Protein AF-A0A6B0SJV0-F1 (afdb_monomer_lite)

pLDDT: mean 80.44, std 19.21, range [19.58, 98.38]

Organism: NCBI:txid2692200

Sequence (486 aa):
MGVIAEFTFQHPNLPLMSTLEESGVRLDLEQAVAEDPERPVLFVWASHGNLDHFEAAACEDDSVDDVTLVEDADERRLYRVQVSERTEKPLYPLDDRMEASRLAVTSTADGVEARLRFPDRESLSAFQPRIETRGIDVTLRGVFSQTDPGLTDQNGLSSKQRTALVTAVELGYYGVPREASLADVADELGVSTQAASERCDAASTRSCGTNWTDSAAAGTACGRRTAGSLYRWLPASGMRVENSFIPAPGVGETTERRLWEHGVTHWDDFDASAPGVGETTAQNVYSFIGDARDALDRGDTQYFADAFPNNALWRLYENVAGDVAFFDIETTGLDKRSSDVTTVSVLHGGDTTTLVRGDDLTAENLADLLDASLVVSFNGKRFDQPFIEHNYDVDVDAPHLDLMYLCRRLDLTGGLKQVEADLGIDRGGMDVDGREAVRLWHRYEDGDEDALDRLVEYNRYDAQNLQTLLDTVAGRLHQEVFEPHA

Structure (mmCIF, N/CA/C/O backbone):
data_AF-A0A6B0SJV0-F1
#
_entry.id   AF-A0A6B0SJV0-F1
#
loop_
_atom_site.group_PDB
_atom_site.id
_atom_site.type_symbol
_atom_site.label_atom_id
_atom_site.label_alt_id
_atom_site.label_comp_id
_atom_site.label_asym_id
_atom_site.label_entity_id
_atom_site.label_seq_id
_atom_site.pdbx_PDB_ins_code
_atom_site.Cartn_x
_atom_site.Cartn_y
_atom_site.Cartn_z
_atom_site.occupancy
_atom_site.B_iso_or_equiv
_atom_site.auth_seq_id
_atom_site.auth_comp_id
_atom_site.auth_asym_id
_atom_site.auth_atom_id
_atom_site.pdbx_PDB_model_num
ATOM 1 N N . MET A 1 1 ? 5.959 22.921 13.449 1.00 58.28 1 MET A N 1
ATOM 2 C CA . MET A 1 1 ? 6.852 22.568 12.320 1.00 58.28 1 MET A CA 1
ATOM 3 C C . MET A 1 1 ? 7.712 21.432 12.816 1.00 58.28 1 MET A C 1
ATOM 5 O O . MET A 1 1 ? 8.383 21.624 13.827 1.00 58.28 1 MET A O 1
ATOM 9 N N . GLY A 1 2 ? 7.640 20.280 12.150 1.00 73.62 2 GLY A N 1
ATOM 10 C CA . GLY A 1 2 ? 8.302 19.069 12.621 1.00 73.62 2 GLY A CA 1
ATOM 11 C C . GLY A 1 2 ? 9.821 19.197 12.652 1.00 73.62 2 GLY A C 1
ATOM 12 O O . GLY A 1 2 ? 10.414 19.899 11.829 1.00 73.62 2 GLY A O 1
ATOM 13 N N . VAL A 1 3 ? 10.440 18.509 13.605 1.00 78.62 3 VAL A N 1
ATOM 14 C CA . VAL A 1 3 ? 11.896 18.466 13.784 1.00 78.62 3 VAL A CA 1
ATOM 15 C C . VAL A 1 3 ? 12.371 17.025 13.835 1.00 78.62 3 VAL A C 1
ATOM 17 O O . VAL A 1 3 ? 11.684 16.156 14.366 1.00 78.62 3 VAL A O 1
ATOM 20 N N . ILE A 1 4 ? 13.545 16.768 13.271 1.00 82.19 4 ILE A N 1
ATOM 21 C CA . ILE A 1 4 ? 14.219 15.476 13.377 1.00 82.19 4 ILE A CA 1
ATOM 22 C C . ILE A 1 4 ? 15.370 15.646 14.356 1.00 82.19 4 ILE A C 1
ATOM 24 O O . ILE A 1 4 ? 16.116 16.618 14.260 1.00 82.19 4 ILE A O 1
ATOM 28 N N . ALA A 1 5 ? 15.514 14.725 15.296 1.00 80.81 5 ALA A N 1
ATOM 29 C CA . ALA A 1 5 ? 16.614 14.728 16.242 1.00 80.81 5 ALA A CA 1
ATOM 30 C C . ALA A 1 5 ? 17.299 13.366 16.291 1.00 80.81 5 ALA A C 1
ATOM 32 O O . ALA A 1 5 ? 16.660 12.323 16.141 1.00 80.81 5 ALA A O 1
ATOM 33 N N . GLU A 1 6 ? 18.608 13.403 16.495 1.00 86.62 6 GLU A N 1
ATOM 34 C CA . GLU A 1 6 ? 19.445 12.225 16.681 1.00 86.62 6 GLU A CA 1
ATOM 35 C C . GLU A 1 6 ? 19.881 12.143 18.133 1.00 86.62 6 GLU A C 1
ATOM 37 O O . GLU A 1 6 ? 20.418 13.107 18.682 1.00 86.62 6 GLU A O 1
ATOM 42 N N . PHE A 1 7 ? 19.666 10.987 18.740 1.00 86.56 7 PHE A N 1
ATOM 43 C CA . PHE A 1 7 ? 20.011 10.706 20.121 1.00 86.56 7 PHE A CA 1
ATOM 44 C C . PHE A 1 7 ? 20.956 9.517 20.199 1.00 86.56 7 PHE A C 1
ATOM 46 O O . PHE A 1 7 ? 20.848 8.577 19.417 1.00 86.56 7 PHE A O 1
ATOM 53 N N . THR A 1 8 ? 21.843 9.547 21.185 1.00 90.38 8 THR A N 1
ATOM 54 C CA . THR A 1 8 ? 22.511 8.352 21.700 1.00 90.38 8 THR A CA 1
ATOM 55 C C . THR A 1 8 ? 21.947 8.066 23.085 1.00 90.38 8 THR A C 1
ATOM 57 O O . THR A 1 8 ? 21.933 8.964 23.927 1.00 90.38 8 THR A O 1
ATOM 60 N N . PHE A 1 9 ? 21.506 6.835 23.312 1.00 91.56 9 PHE A N 1
ATOM 61 C CA . PHE A 1 9 ? 21.062 6.315 24.598 1.00 91.56 9 PHE A CA 1
ATOM 62 C C . PHE A 1 9 ? 22.088 5.323 25.128 1.00 91.56 9 PHE A C 1
ATOM 64 O O . PHE A 1 9 ? 22.534 4.443 24.391 1.00 91.56 9 PHE A O 1
ATOM 71 N N . GLN A 1 10 ? 22.456 5.448 26.398 1.00 91.75 10 GLN A N 1
ATOM 72 C CA . GLN A 1 10 ? 23.437 4.580 27.036 1.00 91.75 10 GLN A CA 1
ATOM 73 C C . GLN A 1 10 ? 22.917 4.135 28.397 1.00 91.75 10 GLN A C 1
ATOM 75 O O . GLN A 1 10 ? 22.551 4.946 29.245 1.00 91.75 10 GLN A O 1
ATOM 80 N N . HIS A 1 11 ? 22.866 2.824 28.593 1.00 92.31 11 HIS A N 1
ATOM 81 C CA . HIS A 1 11 ? 22.675 2.194 29.890 1.00 92.31 11 HIS A CA 1
ATOM 82 C C . HIS A 1 11 ? 23.063 0.711 29.754 1.00 92.31 11 HIS A C 1
ATOM 84 O O . HIS A 1 11 ? 22.682 0.098 28.757 1.00 92.31 11 HIS A O 1
ATOM 90 N N . PRO A 1 12 ? 23.780 0.109 30.721 1.00 86.94 12 PRO A N 1
ATOM 91 C CA . PRO A 1 12 ? 24.226 -1.287 30.621 1.00 86.94 12 PRO A CA 1
ATOM 92 C C . PRO A 1 12 ? 23.069 -2.291 30.514 1.00 86.94 12 PRO A C 1
ATOM 94 O O . PRO A 1 12 ? 23.214 -3.328 29.888 1.00 86.94 12 PRO A O 1
ATOM 97 N N . ASN A 1 13 ? 21.905 -1.956 31.076 1.00 88.94 13 ASN A N 1
ATOM 98 C CA . ASN A 1 13 ? 20.714 -2.820 31.078 1.00 88.94 13 ASN A CA 1
ATOM 99 C C . ASN A 1 13 ? 19.722 -2.516 29.932 1.00 88.94 13 ASN A C 1
ATOM 101 O O . ASN A 1 13 ? 18.533 -2.809 30.065 1.00 88.94 13 ASN A O 1
ATOM 105 N N . LEU A 1 14 ? 20.173 -1.866 28.848 1.00 90.81 14 LEU A N 1
ATOM 106 C CA . LEU A 1 14 ? 19.426 -1.873 27.580 1.00 90.81 14 LEU A CA 1
ATOM 107 C C . LEU A 1 14 ? 19.471 -3.299 26.983 1.00 90.81 14 LEU A C 1
ATOM 109 O O . LEU A 1 14 ? 20.408 -4.043 27.280 1.00 90.81 14 LEU A O 1
ATOM 113 N N . PRO A 1 15 ? 18.498 -3.693 26.140 1.00 91.25 15 PRO A N 1
ATOM 114 C CA . PRO A 1 15 ? 18.499 -5.017 25.521 1.00 91.25 15 PRO A CA 1
ATOM 115 C C . PRO A 1 15 ? 19.804 -5.327 24.774 1.00 91.25 15 PRO A C 1
ATOM 117 O O . PRO A 1 15 ? 20.279 -4.497 23.998 1.00 91.25 15 PRO A O 1
ATOM 120 N N . LEU A 1 16 ? 20.337 -6.535 24.978 1.00 93.12 16 LEU A N 1
ATOM 121 C CA . LEU A 1 16 ? 21.497 -7.116 24.288 1.00 93.12 16 LEU A CA 1
ATOM 122 C C . LEU A 1 16 ? 22.840 -6.379 24.456 1.00 93.12 16 LEU A C 1
ATOM 124 O O . LEU A 1 16 ? 23.788 -6.701 23.745 1.00 93.12 16 LEU A O 1
ATOM 128 N N . MET A 1 17 ? 22.984 -5.413 25.370 1.00 94.31 17 MET A N 1
ATOM 129 C CA . MET A 1 17 ? 24.228 -4.624 25.464 1.00 94.31 17 MET A CA 1
ATOM 130 C C . MET A 1 17 ? 25.476 -5.477 25.721 1.00 94.31 17 MET A C 1
ATOM 132 O O . MET A 1 17 ? 26.481 -5.289 25.036 1.00 94.31 17 MET A O 1
ATOM 136 N N . SER A 1 18 ? 25.400 -6.439 26.647 1.00 91.88 18 SER A N 1
ATOM 137 C CA . SER A 1 18 ? 26.498 -7.378 26.923 1.00 91.88 18 SER A CA 1
ATOM 138 C C . SER A 1 18 ? 26.813 -8.236 25.695 1.00 91.88 18 SER A C 1
ATOM 140 O O . SER A 1 18 ? 27.967 -8.349 25.289 1.00 91.88 18 SER A O 1
ATOM 142 N N . THR A 1 19 ? 25.774 -8.761 25.038 1.00 94.38 19 THR A N 1
ATOM 143 C CA . THR A 1 19 ? 25.899 -9.530 23.793 1.00 94.38 19 THR A CA 1
ATOM 144 C C . THR A 1 19 ? 26.605 -8.729 22.689 1.00 94.38 19 THR A C 1
ATOM 146 O O . THR A 1 19 ? 27.450 -9.263 21.964 1.00 94.38 19 THR A O 1
ATOM 149 N N . LEU A 1 20 ? 26.294 -7.438 22.541 1.00 95.75 20 LEU A N 1
ATOM 150 C CA . LEU A 1 20 ? 26.917 -6.564 21.539 1.00 95.75 20 LEU A CA 1
ATOM 151 C C . LEU A 1 20 ? 28.369 -6.221 21.880 1.00 95.75 20 LEU A C 1
ATOM 153 O O . LEU A 1 20 ? 29.194 -6.122 20.971 1.00 95.75 20 LEU A O 1
ATOM 157 N N . GLU A 1 21 ? 28.695 -6.072 23.165 1.00 93.31 21 GLU A N 1
ATOM 158 C CA . GLU A 1 21 ? 30.068 -5.859 23.630 1.00 93.31 21 GLU A CA 1
ATOM 159 C C . GLU A 1 21 ? 30.965 -7.071 23.334 1.00 93.31 21 GLU A C 1
ATOM 161 O O . GLU A 1 21 ? 32.075 -6.906 22.827 1.00 93.31 21 GLU A O 1
ATOM 166 N N . GLU A 1 22 ? 30.471 -8.287 23.576 1.00 93.19 22 GLU A N 1
ATOM 167 C CA . GLU A 1 22 ? 31.226 -9.525 23.346 1.00 93.19 22 GLU A CA 1
ATOM 168 C C . GLU A 1 22 ? 31.383 -9.862 21.857 1.00 93.19 22 GLU A C 1
ATOM 170 O O . GLU A 1 22 ? 32.463 -10.242 21.393 1.00 93.19 22 GLU A O 1
ATOM 175 N N . SER A 1 23 ? 30.310 -9.697 21.082 1.00 94.94 23 SER A N 1
ATOM 176 C CA . SER A 1 23 ? 30.280 -10.082 19.667 1.00 94.94 23 SER A CA 1
ATOM 177 C C . SER A 1 23 ? 30.834 -9.016 18.716 1.00 94.94 23 SER A C 1
ATOM 179 O O . SER A 1 23 ? 31.250 -9.342 17.597 1.00 94.94 23 SER A O 1
ATOM 181 N N . GLY A 1 24 ? 30.830 -7.742 19.127 1.00 92.81 24 GLY A N 1
ATOM 182 C CA . GLY A 1 24 ? 31.146 -6.600 18.265 1.00 92.81 24 GLY A CA 1
ATOM 183 C C . GLY A 1 24 ? 30.138 -6.388 17.128 1.00 92.81 24 GLY A C 1
ATOM 184 O O . GLY A 1 24 ? 30.452 -5.701 16.153 1.00 92.81 24 GLY A O 1
ATOM 185 N N . VAL A 1 25 ? 28.962 -7.016 17.216 1.00 95.56 25 VAL A N 1
ATOM 186 C CA . VAL A 1 25 ? 27.893 -6.922 16.219 1.00 95.56 25 VAL A CA 1
ATOM 187 C C . VAL A 1 25 ? 27.192 -5.571 16.317 1.00 95.56 25 VAL A C 1
ATOM 189 O O . VAL A 1 25 ? 27.028 -4.989 17.389 1.00 95.56 25 VAL A O 1
ATOM 192 N N . ARG A 1 26 ? 26.757 -5.072 15.162 1.00 94.19 26 ARG A N 1
ATOM 193 C CA . ARG A 1 26 ? 25.850 -3.935 15.029 1.00 94.19 26 ARG A CA 1
ATOM 194 C C . ARG A 1 26 ? 24.458 -4.458 14.693 1.00 94.19 26 ARG A C 1
ATOM 196 O O . ARG A 1 26 ? 24.312 -5.224 13.741 1.00 94.19 26 ARG A O 1
ATOM 203 N N . LEU A 1 27 ? 23.450 -3.994 15.426 1.00 92.94 27 LEU A N 1
ATOM 204 C CA . LEU A 1 27 ? 22.046 -4.273 15.134 1.00 92.94 27 LEU A CA 1
ATOM 205 C C . LEU A 1 27 ? 21.378 -3.041 14.537 1.00 92.94 27 LEU A C 1
ATOM 207 O O . LEU A 1 27 ? 21.427 -1.968 15.130 1.00 92.94 27 LEU A O 1
ATOM 211 N N . ASP A 1 28 ? 20.709 -3.201 13.403 1.00 90.62 28 ASP A N 1
ATOM 212 C CA . ASP A 1 28 ? 19.850 -2.182 12.806 1.00 90.62 28 ASP A CA 1
ATOM 213 C C . ASP A 1 28 ? 18.387 -2.644 12.891 1.00 90.62 28 ASP A C 1
ATOM 215 O O . ASP A 1 28 ? 18.018 -3.707 12.391 1.00 90.62 28 ASP A O 1
ATOM 219 N N . LEU A 1 29 ? 17.549 -1.863 13.578 1.00 86.94 29 LEU A N 1
ATOM 220 C CA . LEU A 1 29 ? 16.157 -2.226 13.850 1.00 86.94 29 LEU A CA 1
ATOM 221 C C . LEU A 1 29 ? 15.282 -1.985 12.618 1.00 86.94 29 LEU A C 1
ATOM 223 O O . LEU A 1 29 ? 14.945 -0.838 12.304 1.00 86.94 29 LEU A O 1
ATOM 227 N N . GLU A 1 30 ? 14.826 -3.066 11.996 1.00 83.94 30 GLU A N 1
ATOM 228 C CA . GLU A 1 30 ? 13.859 -3.027 10.903 1.00 83.94 30 GLU A CA 1
ATOM 229 C C . GLU A 1 30 ? 12.471 -2.685 11.452 1.00 83.94 30 GLU A C 1
ATOM 231 O O . GLU A 1 30 ? 11.903 -1.625 11.167 1.00 83.94 30 GLU A O 1
ATOM 236 N N . GLN A 1 31 ? 11.961 -3.524 12.352 1.00 81.50 31 GLN A N 1
ATOM 237 C CA . GLN A 1 31 ? 10.605 -3.407 12.875 1.00 81.50 31 GLN A CA 1
ATOM 238 C C . GLN A 1 31 ? 10.553 -3.735 14.367 1.00 81.50 31 GLN A C 1
ATOM 240 O O . GLN A 1 31 ? 11.292 -4.578 14.857 1.00 81.50 31 GLN A O 1
ATOM 245 N N . ALA A 1 32 ? 9.653 -3.073 15.090 1.00 83.06 32 ALA A N 1
ATOM 246 C CA . ALA A 1 32 ? 9.282 -3.440 16.451 1.00 83.06 32 ALA A CA 1
ATOM 247 C C . ALA A 1 32 ? 7.764 -3.630 16.504 1.00 83.06 32 ALA A C 1
ATOM 249 O O . ALA A 1 32 ? 7.025 -2.794 15.979 1.00 83.06 32 ALA A O 1
ATOM 250 N N . VAL A 1 33 ? 7.317 -4.725 17.109 1.00 78.50 33 VAL A N 1
ATOM 251 C CA . VAL A 1 33 ? 5.908 -5.087 17.299 1.00 78.50 33 VAL A CA 1
ATOM 252 C C . VAL A 1 33 ? 5.720 -5.415 18.772 1.00 78.50 33 VAL A C 1
ATOM 254 O O . VAL A 1 33 ? 6.533 -6.138 19.334 1.00 78.50 33 VAL A O 1
ATOM 257 N N . ALA A 1 34 ? 4.684 -4.895 19.417 1.00 72.88 34 ALA A N 1
ATOM 258 C CA . ALA A 1 34 ? 4.481 -5.112 20.844 1.00 72.88 34 ALA A CA 1
ATOM 259 C C . ALA A 1 34 ? 2.988 -5.166 21.181 1.00 72.88 34 ALA A C 1
ATOM 261 O O . ALA A 1 34 ? 2.262 -4.224 20.873 1.00 72.88 34 ALA A O 1
ATOM 262 N N . GLU A 1 35 ? 2.553 -6.251 21.826 1.00 65.69 35 GLU A N 1
ATOM 263 C CA . GLU A 1 35 ? 1.283 -6.295 22.571 1.00 65.69 35 GLU A CA 1
ATOM 264 C C . GLU A 1 35 ? 1.465 -5.646 23.954 1.00 65.69 35 GLU A C 1
ATOM 266 O O . GLU A 1 35 ? 0.642 -4.842 24.385 1.00 65.69 35 GLU A O 1
ATOM 271 N N . ASP A 1 36 ? 2.592 -5.949 24.612 1.00 73.50 36 ASP A N 1
ATOM 272 C CA . ASP A 1 36 ? 3.080 -5.291 25.824 1.00 73.50 36 ASP A CA 1
ATOM 273 C C . ASP A 1 36 ? 4.250 -4.358 25.458 1.00 73.50 36 ASP A C 1
ATOM 275 O O . ASP A 1 36 ? 5.299 -4.845 25.016 1.00 73.50 36 ASP A O 1
ATOM 279 N N . PRO A 1 37 ? 4.105 -3.029 25.622 1.00 71.31 37 PRO A N 1
ATOM 280 C CA . PRO A 1 37 ? 5.159 -2.073 25.311 1.00 71.31 37 PRO A CA 1
ATOM 281 C C . PRO A 1 37 ? 6.469 -2.323 26.075 1.00 71.31 37 PRO A C 1
ATOM 283 O O . PRO A 1 37 ? 7.525 -1.977 25.556 1.00 71.31 37 PRO A O 1
ATOM 286 N N . GLU A 1 38 ? 6.436 -2.949 27.256 1.00 74.31 38 GLU A N 1
ATOM 287 C CA . GLU A 1 38 ? 7.648 -3.287 28.018 1.00 74.31 38 GLU A CA 1
ATOM 288 C C . GLU A 1 38 ? 8.338 -4.567 27.506 1.00 74.31 38 GLU A C 1
ATOM 290 O O . GLU A 1 38 ? 9.489 -4.832 27.857 1.00 74.31 38 GLU A O 1
ATOM 295 N N . ARG A 1 39 ? 7.676 -5.341 26.632 1.00 81.94 39 ARG A N 1
ATOM 296 C CA . ARG A 1 39 ? 8.167 -6.619 26.080 1.00 81.94 39 ARG A CA 1
ATOM 297 C C . ARG A 1 39 ? 7.999 -6.713 24.558 1.00 81.94 39 ARG A C 1
ATOM 299 O O . ARG A 1 39 ? 7.328 -7.620 24.050 1.00 81.94 39 ARG A O 1
ATOM 306 N N . PRO A 1 40 ? 8.608 -5.797 23.792 1.00 86.62 40 PRO A N 1
ATOM 307 C CA . PRO A 1 40 ? 8.499 -5.811 22.340 1.00 86.62 40 PRO A CA 1
ATOM 308 C C . PRO A 1 40 ? 9.160 -7.044 21.708 1.00 86.62 40 PRO A C 1
ATOM 310 O O . PRO A 1 40 ? 10.172 -7.567 22.179 1.00 86.62 40 PRO A O 1
ATOM 313 N N . VAL A 1 41 ? 8.628 -7.431 20.554 1.00 89.62 41 VAL A N 1
ATOM 314 C CA . VAL A 1 41 ? 9.302 -8.250 19.547 1.00 89.62 41 VAL A CA 1
ATOM 315 C C . VAL A 1 41 ? 10.024 -7.320 18.579 1.00 89.62 41 VAL A C 1
ATOM 317 O O . VAL A 1 41 ? 9.406 -6.458 17.953 1.00 89.62 41 VAL A O 1
ATOM 320 N N . LEU A 1 42 ? 11.330 -7.503 18.428 1.00 91.19 42 LEU A N 1
ATOM 321 C CA . LEU A 1 42 ? 12.183 -6.726 17.536 1.00 91.19 42 LEU A CA 1
ATOM 322 C C . LEU A 1 42 ? 12.619 -7.587 16.348 1.00 91.19 42 LEU A C 1
ATOM 324 O O 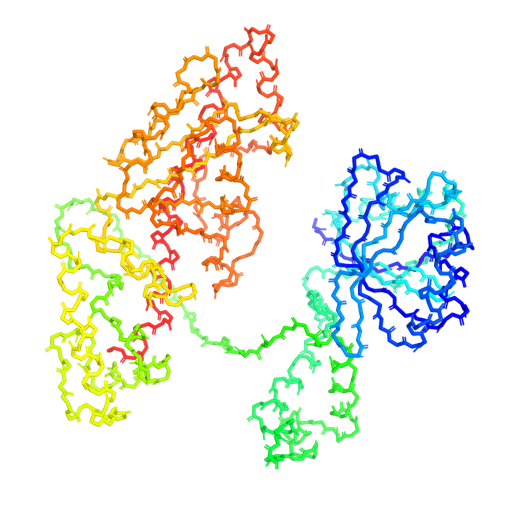. LEU A 1 42 ? 13.033 -8.727 16.525 1.00 91.19 42 LEU A O 1
ATOM 328 N N . PHE A 1 43 ? 12.569 -7.028 15.145 1.00 90.81 43 PHE A N 1
ATOM 329 C CA . PHE A 1 43 ? 13.201 -7.574 13.948 1.00 90.81 43 PHE A CA 1
ATOM 330 C C . PHE A 1 43 ? 14.447 -6.745 13.657 1.00 90.81 43 PHE A C 1
ATOM 332 O O . PHE A 1 43 ? 14.342 -5.549 13.367 1.00 90.81 43 PHE A O 1
ATOM 339 N N . VAL A 1 44 ? 15.623 -7.354 13.801 1.00 92.94 44 VAL A N 1
ATOM 340 C CA . VAL A 1 44 ? 16.917 -6.660 13.751 1.00 92.94 44 VAL A CA 1
ATOM 341 C C . VAL A 1 44 ? 17.857 -7.308 12.747 1.00 92.94 44 VAL A C 1
ATOM 343 O O . VAL A 1 44 ? 18.076 -8.518 12.776 1.00 92.94 44 VAL A O 1
ATOM 346 N N . TRP A 1 45 ? 18.452 -6.492 11.883 1.00 94.88 45 TRP A N 1
ATOM 347 C CA . TRP A 1 45 ? 19.570 -6.909 11.048 1.00 94.88 45 TRP A CA 1
ATOM 348 C C . TRP A 1 45 ? 20.855 -6.840 11.857 1.00 94.88 45 TRP A C 1
ATOM 350 O O . TRP A 1 45 ? 21.292 -5.758 12.242 1.00 94.88 45 TRP A O 1
ATOM 360 N N . ALA A 1 46 ? 21.472 -7.989 12.086 1.00 94.12 46 ALA A N 1
ATOM 361 C CA . ALA A 1 46 ? 22.805 -8.099 12.640 1.00 94.12 46 ALA A CA 1
ATOM 362 C C . ALA A 1 46 ? 23.836 -8.093 11.518 1.00 94.12 46 ALA A C 1
ATOM 364 O O . ALA A 1 46 ? 23.777 -8.902 10.591 1.00 94.12 46 ALA A O 1
ATOM 365 N N . SER A 1 47 ? 24.798 -7.190 11.615 1.00 91.56 47 SER A N 1
ATOM 366 C CA . SER A 1 47 ? 25.908 -7.081 10.677 1.00 91.56 47 SER A CA 1
ATOM 367 C C . SER A 1 47 ? 27.188 -6.734 11.423 1.00 91.56 47 SER A C 1
ATOM 369 O O . SER A 1 47 ? 27.142 -6.278 12.569 1.00 91.56 47 SER A O 1
ATOM 371 N N . HIS A 1 48 ? 28.327 -6.879 10.743 1.00 89.38 48 HIS A N 1
ATOM 372 C CA . HIS A 1 48 ? 29.654 -6.683 11.336 1.00 89.38 48 HIS A CA 1
ATOM 373 C C . HIS A 1 48 ? 29.919 -7.661 12.499 1.00 89.38 48 HIS A C 1
ATOM 375 O O . HIS A 1 48 ? 29.071 -8.475 12.852 1.00 89.38 48 HIS A O 1
ATOM 381 N N . GLY A 1 49 ? 31.115 -7.606 13.090 1.00 89.31 49 GLY A N 1
ATOM 382 C CA . GLY A 1 49 ? 31.458 -8.445 14.241 1.00 89.31 49 GLY A CA 1
ATOM 383 C C . GLY A 1 49 ? 31.425 -9.950 13.949 1.00 89.31 49 GLY A C 1
ATOM 384 O O . GLY A 1 49 ? 31.601 -10.388 12.812 1.00 89.31 49 GLY A O 1
ATOM 385 N N . ASN A 1 50 ? 31.244 -10.746 15.002 1.00 91.88 50 ASN A N 1
ATOM 386 C CA . ASN A 1 50 ? 31.132 -12.200 14.922 1.00 91.88 50 ASN A CA 1
ATOM 387 C C . ASN A 1 50 ? 29.677 -12.638 15.164 1.00 91.88 50 ASN A C 1
ATOM 389 O O . ASN A 1 50 ? 29.242 -12.736 16.311 1.00 91.88 50 ASN A O 1
ATOM 393 N N . LEU A 1 51 ? 28.943 -12.916 14.080 1.00 91.25 51 LEU A N 1
ATOM 394 C CA . LEU A 1 51 ? 27.522 -13.287 14.127 1.00 91.25 51 LEU A CA 1
ATOM 395 C C . LEU A 1 51 ? 27.271 -14.622 14.842 1.00 91.25 51 LEU A C 1
ATOM 397 O O . LEU A 1 51 ? 26.303 -14.734 15.585 1.00 91.25 51 LEU A O 1
ATOM 401 N N . ASP A 1 52 ? 28.165 -15.602 14.692 1.00 89.06 52 ASP A N 1
ATOM 402 C CA . ASP A 1 52 ? 28.033 -16.890 15.386 1.00 89.06 52 ASP A CA 1
ATOM 403 C C . ASP A 1 52 ? 28.242 -16.724 16.902 1.00 89.06 52 ASP A C 1
ATOM 405 O O . ASP A 1 52 ? 27.605 -17.393 17.715 1.00 89.06 52 ASP A O 1
ATOM 409 N N . HIS A 1 53 ? 29.123 -15.801 17.304 1.00 91.88 53 HIS A N 1
ATOM 410 C CA . HIS A 1 53 ? 29.290 -15.464 18.716 1.00 91.88 53 HIS A CA 1
ATOM 411 C C . HIS A 1 53 ? 28.095 -14.682 19.263 1.00 91.88 53 HIS A C 1
ATOM 413 O O . HIS A 1 53 ? 27.694 -14.936 20.395 1.00 91.88 53 HIS A O 1
ATOM 419 N N . PHE A 1 54 ? 27.514 -13.782 18.465 1.00 94.00 54 PHE A N 1
ATOM 420 C CA . PHE A 1 54 ? 26.278 -13.087 18.816 1.00 94.00 54 PHE A CA 1
ATOM 421 C C . PHE A 1 54 ? 25.141 -14.068 19.096 1.00 94.00 54 PHE A C 1
ATOM 423 O O . PHE A 1 54 ? 24.507 -13.941 20.134 1.00 94.00 54 PHE A O 1
ATOM 430 N N . GLU A 1 55 ? 24.919 -15.070 18.239 1.00 89.69 55 GLU A N 1
ATOM 431 C CA . GLU A 1 55 ? 23.887 -16.093 18.472 1.00 89.69 55 GLU A CA 1
ATOM 432 C C . GLU A 1 55 ? 24.105 -16.824 19.802 1.00 89.69 55 GLU A C 1
ATOM 434 O O . GLU A 1 55 ? 23.180 -16.959 20.600 1.00 89.69 55 GLU A O 1
ATOM 439 N N . ALA A 1 56 ? 25.344 -17.251 20.067 1.00 86.50 56 ALA A N 1
ATOM 440 C CA . ALA A 1 56 ? 25.680 -17.956 21.298 1.00 86.50 56 ALA A CA 1
ATOM 441 C C . ALA A 1 56 ? 25.488 -17.084 22.550 1.00 86.50 56 ALA A C 1
ATOM 443 O O . ALA A 1 56 ? 24.910 -17.551 23.528 1.00 86.50 56 ALA A O 1
ATOM 444 N N . ALA A 1 57 ? 25.947 -15.829 22.515 1.00 90.44 57 ALA A N 1
ATOM 445 C CA . ALA A 1 57 ? 25.824 -14.897 23.634 1.00 90.44 57 ALA A CA 1
ATOM 446 C C . ALA A 1 57 ? 24.365 -14.467 23.859 1.00 90.44 57 ALA A C 1
ATOM 448 O O . ALA A 1 57 ? 23.904 -14.440 24.995 1.00 90.44 57 ALA A O 1
ATOM 449 N N . ALA A 1 58 ? 23.603 -14.235 22.786 1.00 90.00 58 ALA A N 1
ATOM 450 C CA . ALA A 1 58 ? 22.199 -13.849 22.869 1.00 90.00 58 ALA A CA 1
ATOM 451 C C . ALA A 1 58 ? 21.318 -14.945 23.493 1.00 90.00 58 ALA A C 1
ATOM 453 O O . ALA A 1 58 ? 20.351 -14.629 24.179 1.00 90.00 58 ALA A O 1
ATOM 454 N N . CYS A 1 59 ? 21.651 -16.228 23.299 1.00 85.38 59 CYS A N 1
ATOM 455 C CA . CYS A 1 59 ? 20.964 -17.335 23.975 1.00 85.38 59 CYS A CA 1
ATOM 456 C C . CYS A 1 59 ? 21.172 -17.352 25.500 1.00 85.38 59 CYS A C 1
ATOM 458 O O . CYS A 1 59 ? 20.389 -17.986 26.207 1.00 85.38 59 CYS A O 1
ATOM 460 N N . GLU A 1 60 ? 22.229 -16.709 25.998 1.00 86.44 60 GLU A N 1
ATOM 461 C CA . GLU A 1 60 ? 22.562 -16.621 27.425 1.00 86.44 60 GLU A CA 1
ATOM 462 C C . GLU A 1 60 ? 22.209 -15.245 28.027 1.00 86.44 60 GLU A C 1
ATOM 464 O O . GLU A 1 60 ? 22.418 -15.023 29.220 1.00 86.44 60 GLU A O 1
ATOM 469 N N . ASP A 1 61 ? 21.664 -14.322 27.227 1.00 90.31 61 ASP A N 1
ATOM 470 C CA . ASP A 1 61 ? 21.381 -12.945 27.627 1.00 90.31 61 ASP A CA 1
ATOM 471 C C . ASP A 1 61 ? 19.984 -12.813 28.259 1.00 90.31 61 ASP A C 1
ATOM 473 O O . ASP A 1 61 ? 18.959 -12.885 27.586 1.00 90.31 61 ASP A O 1
ATOM 477 N N . ASP A 1 62 ? 19.941 -12.558 29.570 1.00 91.06 62 ASP A N 1
ATOM 478 C CA . ASP A 1 62 ? 18.697 -12.428 30.345 1.00 91.06 62 ASP A CA 1
ATOM 479 C C . ASP A 1 62 ? 17.808 -11.233 29.924 1.00 91.06 62 ASP A C 1
ATOM 481 O O . ASP A 1 62 ? 16.670 -11.125 30.391 1.00 91.06 62 ASP A O 1
ATOM 485 N N . SER A 1 63 ? 18.289 -10.318 29.071 1.00 90.25 63 SER A N 1
ATOM 486 C CA . SER A 1 63 ? 17.473 -9.220 28.525 1.00 90.25 63 SER A CA 1
ATOM 487 C C . SER A 1 63 ? 16.547 -9.657 27.382 1.00 90.25 63 SER A C 1
ATOM 489 O O . SER A 1 63 ? 15.666 -8.904 26.957 1.00 90.25 63 SER A O 1
ATOM 491 N N . VAL A 1 64 ? 16.683 -10.884 26.882 1.00 91.44 64 VAL A N 1
ATOM 492 C CA . VAL A 1 64 ? 15.836 -11.430 25.818 1.00 91.44 64 VAL A CA 1
ATOM 493 C C . VAL A 1 64 ? 15.328 -12.816 26.206 1.00 91.44 64 VAL A C 1
ATOM 495 O O . VAL A 1 64 ? 16.027 -13.605 26.825 1.00 91.44 64 VAL A O 1
ATOM 498 N N . ASP A 1 65 ? 14.071 -13.109 25.882 1.00 87.62 65 ASP A N 1
ATOM 499 C CA . ASP A 1 65 ? 13.485 -14.434 26.125 1.00 87.62 65 ASP A CA 1
ATOM 500 C C . ASP A 1 65 ? 13.760 -15.398 24.962 1.00 87.62 65 ASP A C 1
ATOM 502 O O . ASP A 1 65 ? 13.763 -16.613 25.153 1.00 87.62 65 ASP A O 1
ATOM 506 N N . ASP A 1 66 ? 13.928 -14.865 23.748 1.00 85.81 66 ASP A N 1
ATOM 507 C CA . ASP A 1 66 ? 14.124 -15.649 22.529 1.00 85.81 66 ASP A CA 1
ATOM 508 C C . ASP A 1 66 ? 14.836 -14.829 21.446 1.00 85.81 66 ASP A C 1
ATOM 510 O O . ASP A 1 66 ? 14.530 -13.649 21.250 1.00 85.81 66 ASP A O 1
ATOM 514 N N . VAL A 1 67 ? 15.738 -15.480 20.707 1.00 89.75 67 VAL A N 1
ATOM 515 C CA . VAL A 1 67 ? 16.395 -14.941 19.511 1.00 89.75 67 VAL A CA 1
ATOM 516 C C . VAL A 1 67 ? 16.357 -16.003 18.422 1.00 89.75 67 VAL A C 1
ATOM 518 O O . VAL A 1 67 ? 17.032 -17.025 18.500 1.00 89.75 67 VAL A O 1
ATOM 521 N N . THR A 1 68 ? 15.560 -15.747 17.388 1.00 88.56 68 THR A N 1
ATOM 522 C CA . THR A 1 68 ? 15.340 -16.672 16.274 1.00 88.56 68 THR A CA 1
ATOM 523 C C . THR A 1 68 ? 15.866 -16.064 14.976 1.00 88.56 68 THR A C 1
ATOM 525 O O . THR A 1 68 ? 15.475 -14.956 14.609 1.00 88.56 68 THR A O 1
ATOM 528 N N . LEU A 1 69 ? 16.718 -16.795 14.252 1.00 92.62 69 LEU A N 1
ATOM 529 C CA . LEU A 1 69 ? 17.154 -16.429 12.901 1.00 92.62 69 LEU A CA 1
ATOM 530 C C . LEU A 1 69 ? 15.971 -16.512 11.923 1.00 92.62 69 LEU A C 1
ATOM 532 O O . LEU A 1 69 ? 15.304 -17.542 11.832 1.00 92.62 69 LEU A O 1
ATOM 536 N N . VAL A 1 70 ? 15.719 -15.427 11.194 1.00 90.50 70 VAL A N 1
ATOM 537 C CA . VAL A 1 70 ? 14.647 -15.306 10.193 1.00 90.50 70 VAL A CA 1
ATOM 538 C C . VAL A 1 70 ? 15.215 -15.408 8.780 1.00 90.50 70 VAL A C 1
ATOM 540 O O . VAL A 1 70 ? 14.668 -16.132 7.952 1.00 90.50 70 VAL A O 1
ATOM 543 N N . GLU A 1 71 ? 16.318 -14.707 8.515 1.00 88.19 71 GLU A N 1
ATOM 544 C CA . GLU A 1 71 ? 16.968 -14.661 7.204 1.00 88.19 71 GLU A CA 1
ATOM 545 C C . GLU A 1 71 ? 18.491 -14.630 7.363 1.00 88.19 71 GLU A C 1
ATOM 547 O O . GLU A 1 71 ? 19.012 -13.928 8.230 1.00 88.19 71 GLU A O 1
ATOM 552 N N . ASP A 1 72 ? 19.202 -15.368 6.510 1.00 90.25 72 ASP A N 1
ATOM 553 C CA . ASP A 1 72 ? 20.663 -15.333 6.409 1.00 90.25 72 ASP A CA 1
ATOM 554 C C . ASP A 1 72 ? 21.057 -14.818 5.020 1.00 90.25 72 ASP A C 1
ATOM 556 O O . ASP A 1 72 ? 20.725 -15.433 4.005 1.00 90.25 72 ASP A O 1
ATOM 560 N N . ALA A 1 73 ? 21.717 -13.662 4.986 1.00 78.50 73 ALA A N 1
ATOM 561 C CA . ALA A 1 73 ? 22.067 -12.927 3.777 1.00 78.50 73 ALA A CA 1
ATOM 562 C C . ALA A 1 73 ? 23.586 -12.688 3.701 1.00 78.50 73 ALA A C 1
ATOM 564 O O . ALA A 1 73 ? 24.019 -11.550 3.516 1.00 78.50 73 ALA A O 1
ATOM 565 N N . ASP A 1 74 ? 24.371 -13.762 3.869 1.00 73.19 74 ASP A N 1
ATOM 566 C CA . ASP A 1 74 ? 25.843 -13.879 3.802 1.00 73.19 74 ASP A CA 1
ATOM 567 C C . ASP A 1 74 ? 26.639 -12.898 4.695 1.00 73.19 74 ASP A C 1
ATOM 569 O O . ASP A 1 74 ? 27.374 -13.314 5.589 1.00 73.19 74 ASP A O 1
ATOM 573 N N . GLU A 1 75 ? 26.523 -11.589 4.467 1.00 78.75 75 GLU A N 1
ATOM 574 C CA . GLU A 1 75 ? 27.208 -10.521 5.212 1.00 78.75 75 GLU A CA 1
ATOM 575 C C . GLU A 1 75 ? 26.409 -10.015 6.428 1.00 78.75 75 GLU A C 1
ATOM 577 O O . GLU A 1 75 ? 26.931 -9.257 7.255 1.00 78.75 75 GLU A O 1
ATOM 582 N N . ARG A 1 76 ? 25.137 -10.411 6.546 1.00 88.50 76 ARG A N 1
ATOM 583 C CA . ARG A 1 76 ? 24.241 -10.036 7.647 1.00 88.50 76 ARG A CA 1
ATOM 584 C C . ARG A 1 76 ? 23.139 -11.071 7.861 1.00 88.50 76 ARG A C 1
ATOM 586 O O . ARG A 1 76 ? 22.765 -11.784 6.935 1.00 88.50 76 ARG A O 1
ATOM 593 N N . ARG A 1 77 ? 22.568 -11.095 9.064 1.00 93.25 77 ARG A N 1
ATOM 594 C CA . ARG A 1 77 ? 21.475 -11.999 9.457 1.00 93.25 77 ARG A CA 1
ATOM 595 C C . ARG A 1 77 ? 20.318 -11.213 10.069 1.00 93.25 77 ARG A C 1
ATOM 597 O O . ARG A 1 77 ? 20.556 -10.302 10.858 1.00 93.25 77 ARG A O 1
ATOM 604 N N . LEU A 1 78 ? 19.081 -11.543 9.710 1.00 93.50 78 LEU A N 1
ATOM 605 C CA . LEU A 1 78 ? 17.874 -10.972 10.311 1.00 93.50 78 LEU A CA 1
ATOM 606 C C . LEU A 1 78 ? 17.418 -11.858 11.466 1.00 93.50 78 LEU A C 1
ATOM 608 O O . LEU A 1 78 ? 17.171 -13.047 11.268 1.00 93.50 78 LEU A O 1
ATOM 612 N N . TYR A 1 79 ? 17.231 -11.271 12.644 1.00 92.75 79 TYR A N 1
ATOM 613 C CA . TYR A 1 79 ? 16.730 -11.974 13.822 1.00 92.75 79 TYR A CA 1
ATOM 614 C C . TYR A 1 79 ? 15.400 -11.410 14.300 1.00 92.75 79 TYR A C 1
ATOM 616 O O . TYR A 1 79 ? 15.200 -10.195 14.328 1.00 92.75 79 TYR A O 1
ATOM 624 N N . ARG A 1 80 ? 14.525 -12.307 14.756 1.00 94.25 80 ARG A N 1
ATOM 625 C CA . ARG A 1 80 ? 13.384 -12.000 15.617 1.00 94.25 80 ARG A CA 1
ATOM 626 C C . ARG A 1 80 ? 13.834 -12.140 17.069 1.00 94.25 80 ARG A C 1
ATOM 628 O O . ARG A 1 80 ? 14.192 -13.233 17.492 1.00 94.25 80 ARG A O 1
ATOM 635 N N . VAL A 1 81 ? 13.767 -11.055 17.826 1.00 92.12 81 VAL A N 1
ATOM 636 C CA . VAL A 1 81 ? 14.202 -10.964 19.223 1.00 92.12 81 VAL A CA 1
ATOM 637 C C . VAL A 1 81 ? 13.001 -10.640 20.106 1.00 92.12 81 VAL A C 1
ATOM 639 O O . VAL A 1 81 ? 12.372 -9.599 19.934 1.00 92.12 81 VAL A O 1
ATOM 642 N N . GLN A 1 82 ? 12.674 -11.508 21.058 1.00 91.62 82 GLN A N 1
ATOM 643 C CA . GLN A 1 82 ? 11.674 -11.237 22.091 1.00 91.62 82 GLN A CA 1
ATOM 644 C C . GLN A 1 82 ? 12.367 -10.613 23.302 1.00 91.62 82 GLN A C 1
ATOM 646 O O . GLN A 1 82 ? 13.135 -11.292 23.977 1.00 91.62 82 GLN A O 1
ATOM 651 N N . VAL A 1 83 ? 12.086 -9.347 23.611 1.00 91.31 83 VAL A N 1
ATOM 652 C CA . VAL A 1 83 ? 12.633 -8.705 24.818 1.00 91.31 83 VAL A CA 1
ATOM 653 C C . VAL A 1 83 ? 12.008 -9.329 26.067 1.00 91.31 83 VAL A C 1
ATOM 655 O O . VAL A 1 83 ? 10.788 -9.535 26.125 1.00 91.31 83 VAL A O 1
ATOM 658 N N . SER A 1 84 ? 12.857 -9.641 27.049 1.00 89.38 84 SER A N 1
ATOM 659 C CA . SER A 1 84 ? 12.442 -10.273 28.300 1.00 89.38 84 SER A CA 1
ATOM 660 C C . SER A 1 84 ? 11.786 -9.275 29.241 1.00 89.38 84 SER A C 1
ATOM 662 O O . SER A 1 84 ? 12.213 -8.125 29.334 1.00 89.38 84 SER A O 1
ATOM 664 N N . GLU A 1 85 ? 10.829 -9.752 30.038 1.00 85.12 85 GLU A N 1
ATOM 665 C CA . GLU A 1 85 ? 10.295 -9.020 31.198 1.00 85.12 85 GLU A CA 1
ATOM 666 C C . GLU A 1 85 ? 11.373 -8.684 32.244 1.00 85.12 85 GLU A C 1
ATOM 668 O O . GLU A 1 85 ? 11.181 -7.803 33.078 1.00 85.12 85 GLU A O 1
ATOM 673 N N . ARG A 1 86 ? 12.515 -9.388 32.212 1.00 86.31 86 ARG A N 1
ATOM 674 C CA . ARG A 1 86 ? 13.668 -9.123 33.084 1.00 86.31 86 ARG A CA 1
ATOM 675 C C . ARG A 1 86 ? 14.489 -7.914 32.645 1.00 86.31 86 ARG A C 1
ATOM 677 O O . ARG A 1 86 ? 15.351 -7.466 33.400 1.00 86.31 86 ARG A O 1
ATOM 684 N N . THR A 1 87 ? 14.233 -7.382 31.452 1.00 87.75 87 THR A N 1
ATOM 685 C CA . THR A 1 87 ? 14.914 -6.187 30.957 1.00 87.75 87 THR A CA 1
ATOM 686 C C . THR A 1 87 ? 14.560 -5.002 31.837 1.00 87.75 87 THR A C 1
ATOM 688 O O . THR A 1 87 ? 13.422 -4.551 31.867 1.00 87.75 87 THR A O 1
ATOM 691 N N . GLU A 1 88 ? 15.548 -4.451 32.536 1.00 84.06 88 GLU A N 1
ATOM 692 C CA . GLU A 1 88 ? 15.291 -3.338 33.451 1.00 84.06 88 GLU A CA 1
ATOM 693 C C . GLU A 1 88 ? 15.031 -2.011 32.730 1.00 84.06 88 GLU A C 1
ATOM 695 O O . GLU A 1 88 ? 14.363 -1.130 33.277 1.00 84.06 88 GLU A O 1
ATOM 700 N N . LYS A 1 89 ? 15.614 -1.830 31.537 1.00 85.56 89 LYS A N 1
ATOM 701 C CA . LYS A 1 89 ? 15.529 -0.594 30.748 1.00 85.56 89 LYS A CA 1
ATOM 702 C C . LYS A 1 89 ? 15.127 -0.883 29.298 1.00 85.56 89 LYS A C 1
ATOM 704 O O . LYS A 1 89 ? 15.927 -0.631 28.397 1.00 85.56 89 LYS A O 1
ATOM 709 N N . PRO A 1 90 ? 13.912 -1.391 29.023 1.00 83.50 90 PRO A N 1
ATOM 710 C CA . PRO A 1 90 ? 13.443 -1.480 27.650 1.00 83.50 90 PRO A CA 1
ATOM 711 C C . PRO A 1 90 ? 13.383 -0.065 27.063 1.00 83.50 90 PRO A C 1
ATOM 713 O O . PRO A 1 90 ? 12.840 0.871 27.656 1.00 83.50 90 PRO A O 1
ATOM 716 N N . LEU A 1 91 ? 14.023 0.109 25.907 1.00 76.81 91 LEU A N 1
ATOM 717 C CA . LEU A 1 91 ? 14.052 1.397 25.220 1.00 76.81 91 LEU A CA 1
ATOM 718 C C . LEU A 1 91 ? 12.766 1.636 24.424 1.00 76.81 91 LEU A C 1
ATOM 720 O O . LEU A 1 91 ? 12.407 2.780 24.167 1.00 76.81 91 LEU A O 1
ATOM 724 N N . TYR A 1 92 ? 12.084 0.561 24.029 1.00 72.50 92 TYR A N 1
ATOM 725 C CA . TYR A 1 92 ? 10.762 0.623 23.428 1.00 72.50 92 TYR A CA 1
ATOM 726 C C . TYR A 1 92 ? 9.681 0.592 24.529 1.00 72.50 92 TYR A C 1
ATOM 728 O O . TYR A 1 92 ? 9.857 -0.138 25.501 1.00 72.50 92 TYR A O 1
ATOM 736 N N . PRO A 1 93 ? 8.583 1.349 24.357 1.00 65.75 93 PRO A N 1
ATOM 737 C CA . PRO A 1 93 ? 8.450 2.416 23.379 1.00 65.75 93 PRO A CA 1
ATOM 738 C C . PRO A 1 93 ? 9.376 3.576 23.769 1.00 65.75 93 PRO A C 1
ATOM 740 O O . PRO A 1 93 ? 9.521 3.933 24.942 1.00 65.75 93 PRO A O 1
ATOM 743 N N . LEU A 1 94 ? 10.007 4.170 22.751 1.00 61.81 94 LEU A N 1
ATOM 744 C CA . LEU A 1 94 ? 10.893 5.325 22.928 1.00 61.81 94 LEU A CA 1
ATOM 745 C C . LEU A 1 94 ? 10.126 6.537 23.482 1.00 61.81 94 LEU A C 1
ATOM 747 O O . LEU A 1 94 ? 10.730 7.394 24.115 1.00 61.81 94 LEU A O 1
ATOM 751 N N . ASP A 1 95 ? 8.804 6.597 23.284 1.00 56.84 95 ASP A N 1
ATOM 752 C CA . ASP A 1 95 ? 7.907 7.596 23.867 1.00 56.84 95 ASP A CA 1
ATOM 753 C C . ASP A 1 95 ? 6.529 6.981 24.169 1.00 56.84 95 ASP A C 1
ATOM 755 O O . ASP A 1 95 ? 5.818 6.565 23.256 1.00 56.84 95 ASP A O 1
ATOM 759 N N . ASP A 1 96 ? 6.124 6.979 25.442 1.00 49.97 96 ASP A N 1
ATOM 760 C CA . ASP A 1 96 ? 4.820 6.464 25.897 1.00 49.97 96 ASP A CA 1
ATOM 761 C C . ASP A 1 96 ? 3.633 7.314 25.401 1.00 49.97 96 ASP A C 1
ATOM 763 O O . ASP A 1 96 ? 2.477 6.911 25.532 1.00 49.97 96 ASP A O 1
ATOM 767 N N . ARG A 1 97 ? 3.887 8.519 24.861 1.00 46.31 97 ARG A N 1
ATOM 768 C CA . ARG A 1 97 ? 2.849 9.452 24.386 1.00 46.31 97 ARG A CA 1
ATOM 769 C C . ARG A 1 97 ? 2.707 9.528 22.866 1.00 46.31 97 ARG A C 1
ATOM 771 O O . ARG A 1 97 ? 1.831 10.258 22.403 1.00 46.31 97 ARG A O 1
ATOM 778 N N . MET A 1 98 ? 3.489 8.757 22.101 1.00 51.88 98 MET A N 1
ATOM 779 C CA . MET A 1 98 ? 3.426 8.718 20.629 1.00 51.88 98 MET A CA 1
ATOM 780 C C . MET A 1 98 ? 3.576 10.107 19.967 1.00 51.88 98 MET A C 1
ATOM 782 O O . MET A 1 98 ? 3.012 10.357 18.903 1.00 51.88 98 MET A O 1
ATOM 786 N N . GLU A 1 99 ? 4.328 11.031 20.573 1.00 62.00 99 GLU A N 1
ATOM 787 C CA . GLU A 1 99 ? 4.644 12.334 19.968 1.00 62.00 99 GLU A CA 1
ATOM 788 C C . GLU A 1 99 ? 5.948 12.268 19.151 1.00 62.00 99 GLU A C 1
ATOM 790 O O . GLU A 1 99 ? 6.344 13.253 18.539 1.00 62.00 99 GLU A O 1
ATOM 795 N N . ALA A 1 100 ? 6.624 11.116 19.096 1.00 71.44 100 ALA A N 1
ATOM 796 C CA . ALA A 1 100 ? 7.816 10.907 18.281 1.00 71.44 100 ALA A CA 1
ATOM 797 C C . ALA A 1 100 ? 7.685 9.674 17.375 1.00 71.44 100 ALA A C 1
ATOM 799 O O . ALA A 1 100 ? 7.400 8.571 17.835 1.00 71.44 100 ALA A O 1
ATOM 800 N N . SER A 1 101 ? 7.957 9.839 16.080 1.00 76.88 101 SER A N 1
ATOM 801 C CA . SER A 1 101 ? 8.072 8.734 15.122 1.00 76.88 101 SER A CA 1
ATOM 802 C C . SER A 1 101 ? 9.528 8.291 15.005 1.00 76.88 101 SER A C 1
ATOM 804 O O . SER A 1 101 ? 10.405 9.096 14.688 1.00 76.88 101 SER A O 1
ATOM 806 N N . ARG A 1 102 ? 9.783 6.994 15.186 1.00 82.31 102 ARG A N 1
ATOM 807 C CA . ARG A 1 102 ? 11.088 6.367 14.934 1.00 82.31 102 ARG A CA 1
ATOM 808 C C . ARG A 1 102 ? 11.407 6.380 13.437 1.00 82.31 102 ARG A C 1
ATOM 810 O O . ARG A 1 102 ? 10.571 5.958 12.647 1.00 82.31 102 ARG A O 1
ATOM 817 N N . LEU A 1 103 ? 12.593 6.858 13.057 1.00 78.31 103 LEU A N 1
ATOM 818 C CA . LEU A 1 103 ? 13.085 6.826 11.670 1.00 78.31 103 LEU A CA 1
ATOM 819 C C . LEU A 1 103 ? 14.139 5.744 11.464 1.00 78.31 103 LEU A C 1
ATOM 821 O O . LEU A 1 103 ? 14.077 5.009 10.490 1.00 78.31 103 LEU A O 1
ATOM 825 N N . ALA A 1 104 ? 15.093 5.650 12.385 1.00 79.19 104 ALA A N 1
ATOM 826 C CA . ALA A 1 104 ? 16.147 4.646 12.372 1.00 79.19 104 ALA A CA 1
ATOM 827 C C . ALA A 1 104 ? 16.596 4.390 13.809 1.00 79.19 104 ALA A C 1
ATOM 829 O O . ALA A 1 104 ? 16.615 5.322 14.618 1.00 79.19 104 ALA A O 1
ATOM 830 N N . VAL A 1 105 ? 16.933 3.142 14.126 1.00 86.75 105 VAL A N 1
ATOM 831 C CA . VAL A 1 105 ? 17.552 2.768 15.401 1.00 86.75 105 VAL A CA 1
ATOM 832 C C . VAL A 1 105 ? 18.656 1.770 15.122 1.00 86.75 105 VAL A C 1
ATOM 834 O O . VAL A 1 105 ? 18.435 0.787 14.416 1.00 86.75 105 VAL A O 1
ATOM 837 N N . THR A 1 106 ? 19.810 2.031 15.713 1.00 90.69 106 THR A N 1
ATOM 838 C CA . THR A 1 106 ? 20.993 1.189 15.643 1.00 90.69 106 THR A CA 1
ATOM 839 C C . THR A 1 106 ? 21.496 0.928 17.052 1.00 90.69 106 THR A C 1
ATOM 841 O O . THR A 1 106 ? 21.638 1.867 17.830 1.00 90.69 106 THR A O 1
ATOM 844 N N . SER A 1 107 ? 21.848 -0.314 17.359 1.00 93.25 107 SER A N 1
ATOM 845 C CA . SER A 1 107 ? 22.484 -0.697 18.618 1.00 93.25 107 SER A CA 1
ATOM 846 C C . SER A 1 107 ? 23.894 -1.228 18.368 1.00 93.25 107 SER A C 1
ATOM 848 O O . SER A 1 107 ? 24.115 -2.048 17.475 1.00 93.25 107 SER A O 1
ATOM 850 N N . THR A 1 108 ? 24.850 -0.755 19.162 1.00 93.62 108 THR A N 1
ATOM 851 C CA . THR A 1 108 ? 26.230 -1.259 19.236 1.00 93.62 108 THR A CA 1
ATOM 852 C C . THR A 1 108 ? 26.642 -1.385 20.704 1.00 93.62 108 THR A C 1
ATOM 854 O O . THR A 1 108 ? 25.894 -0.990 21.598 1.00 93.62 108 THR A O 1
ATOM 857 N N . ALA A 1 109 ? 27.856 -1.877 20.967 1.00 92.25 109 ALA A N 1
ATOM 858 C CA . ALA A 1 109 ? 28.435 -1.903 22.313 1.00 92.25 109 ALA A CA 1
ATOM 859 C C . ALA A 1 109 ? 28.483 -0.514 22.991 1.00 92.25 109 ALA A C 1
ATOM 861 O O . ALA A 1 109 ? 28.412 -0.412 24.212 1.00 92.25 109 ALA A O 1
ATOM 862 N N . ASP A 1 110 ? 28.560 0.568 22.206 1.00 88.75 110 ASP A N 1
ATOM 863 C CA . ASP A 1 110 ? 28.624 1.939 22.722 1.00 88.75 110 ASP A CA 1
ATOM 864 C C . ASP A 1 110 ? 27.250 2.497 23.132 1.00 88.75 110 ASP A C 1
ATOM 866 O O . ASP A 1 110 ? 27.178 3.561 23.750 1.00 88.75 110 ASP A O 1
ATOM 870 N N . GLY A 1 111 ? 26.157 1.813 22.790 1.00 92.12 111 GLY A N 1
ATOM 871 C CA . GLY A 1 111 ? 24.793 2.221 23.110 1.00 92.12 111 GLY A CA 1
ATOM 872 C C . GLY A 1 111 ? 23.855 2.161 21.912 1.00 92.12 111 GLY A C 1
ATOM 873 O O . GLY A 1 111 ? 24.134 1.544 20.883 1.00 92.12 111 GLY A O 1
ATOM 874 N N . VAL A 1 112 ? 22.710 2.825 22.058 1.00 93.56 112 VAL A N 1
ATOM 875 C CA . VAL A 1 112 ? 21.663 2.859 21.039 1.00 93.56 112 VAL A CA 1
ATOM 876 C C . VAL A 1 112 ? 21.581 4.242 20.417 1.00 93.56 112 VAL A C 1
ATOM 878 O O . VAL A 1 112 ? 21.263 5.226 21.080 1.00 93.56 112 VAL A O 1
ATOM 881 N N . GLU A 1 113 ? 21.834 4.321 19.121 1.00 91.25 113 GLU A N 1
ATOM 882 C CA . GLU A 1 113 ? 21.621 5.519 18.324 1.00 91.25 113 GLU A CA 1
ATOM 883 C C . GLU A 1 113 ? 20.210 5.489 17.741 1.00 91.25 113 GLU A C 1
ATOM 885 O O . GLU A 1 113 ? 19.818 4.523 17.089 1.00 91.25 113 GLU A O 1
ATOM 890 N N . ALA A 1 114 ? 19.434 6.549 17.954 1.00 87.81 114 ALA A N 1
ATOM 891 C CA . ALA A 1 114 ? 18.109 6.673 17.364 1.00 87.81 114 ALA A CA 1
ATOM 892 C C . ALA A 1 114 ? 17.939 8.004 16.654 1.00 87.81 114 ALA A C 1
ATOM 894 O O . ALA A 1 114 ? 18.291 9.065 17.173 1.00 87.81 114 ALA A O 1
ATOM 895 N N . ARG A 1 115 ? 17.282 7.948 15.501 1.00 84.56 115 ARG A N 1
ATOM 896 C CA . ARG A 1 115 ? 16.763 9.122 14.817 1.00 84.56 115 ARG A CA 1
ATOM 897 C C . ARG A 1 115 ? 15.252 9.166 14.954 1.00 84.56 115 ARG A C 1
ATOM 899 O O . ARG A 1 115 ? 14.557 8.235 14.547 1.00 84.56 115 ARG A O 1
ATOM 906 N N . LEU A 1 116 ? 14.752 10.265 15.502 1.00 85.38 116 LEU A N 1
ATOM 907 C CA . LEU A 1 116 ? 13.351 10.460 15.856 1.00 85.38 116 LEU A CA 1
ATOM 908 C C . LEU A 1 116 ? 12.794 11.717 15.186 1.00 85.38 116 LEU A C 1
ATOM 910 O O . LEU A 1 116 ? 13.486 12.728 15.071 1.00 85.38 116 LEU A O 1
ATOM 914 N N . ARG A 1 117 ? 11.532 11.664 14.761 1.00 85.19 117 ARG A N 1
ATOM 915 C CA . ARG A 1 117 ? 10.779 12.799 14.217 1.00 85.19 117 ARG A CA 1
ATOM 916 C C . ARG A 1 117 ? 9.729 13.246 15.224 1.00 85.19 117 ARG A C 1
ATOM 918 O O . ARG A 1 117 ? 8.874 12.451 15.589 1.00 85.19 117 ARG A O 1
ATOM 925 N N . PHE A 1 118 ? 9.750 14.522 15.581 1.00 83.19 118 PHE A N 1
ATOM 926 C CA . PHE A 1 118 ? 8.801 15.166 16.487 1.00 83.19 118 PHE A CA 1
ATOM 927 C C . PHE A 1 118 ? 7.906 16.154 15.717 1.00 83.19 118 PHE A C 1
ATOM 929 O O . PHE A 1 118 ? 8.366 16.736 14.724 1.00 83.19 118 PHE A O 1
ATOM 936 N N . PRO A 1 119 ? 6.657 16.394 16.156 1.00 78.69 119 PRO A N 1
ATOM 937 C CA . PRO A 1 119 ? 5.729 17.344 15.538 1.00 78.69 119 PRO A CA 1
ATOM 938 C C . PRO A 1 119 ? 6.195 18.799 15.685 1.00 78.69 119 PRO A C 1
ATOM 940 O O . PRO A 1 119 ? 5.953 19.638 14.806 1.00 78.69 119 PRO A O 1
ATOM 943 N N . ASP A 1 120 ? 6.920 19.097 16.763 1.00 78.69 120 ASP A N 1
ATOM 944 C CA . ASP A 1 120 ? 7.469 20.413 17.053 1.00 78.69 120 ASP A CA 1
ATOM 945 C C . ASP A 1 120 ? 8.645 20.352 18.049 1.00 78.69 120 ASP A C 1
ATOM 947 O O . ASP A 1 120 ? 9.047 19.299 18.550 1.00 78.69 120 ASP A O 1
ATOM 951 N N . ARG A 1 121 ? 9.247 21.521 18.296 1.00 74.50 121 ARG A N 1
ATOM 952 C CA . ARG A 1 121 ? 10.368 21.673 19.232 1.00 74.50 121 ARG A CA 1
ATOM 953 C C . ARG A 1 121 ? 9.955 21.513 20.696 1.00 74.50 121 ARG A C 1
ATOM 955 O O . ARG A 1 121 ? 10.838 21.287 21.522 1.00 74.50 121 ARG A O 1
ATOM 962 N N . GLU A 1 122 ? 8.675 21.670 21.026 1.00 80.38 122 GLU A N 1
ATOM 963 C CA . GLU A 1 122 ? 8.177 21.523 22.394 1.00 80.38 122 GLU A CA 1
ATOM 964 C C . GLU A 1 122 ? 8.167 20.041 22.782 1.00 80.38 122 GLU A C 1
ATOM 966 O O . GLU A 1 122 ? 8.773 19.692 23.797 1.00 80.38 122 GLU A O 1
ATOM 971 N N . SER A 1 123 ? 7.645 19.161 21.916 1.00 83.44 123 SER A N 1
ATOM 972 C CA . SER A 1 123 ? 7.739 17.702 22.087 1.00 83.44 123 SER A CA 1
ATOM 973 C C . SER A 1 123 ? 9.193 17.226 22.167 1.00 83.44 123 SER A C 1
ATOM 975 O O . SER A 1 123 ? 9.536 16.448 23.057 1.00 83.44 123 SER A O 1
ATOM 977 N N . LEU A 1 124 ? 10.087 17.750 21.315 1.00 83.75 124 LEU A N 1
ATOM 978 C CA . LEU A 1 124 ? 11.525 17.452 21.401 1.00 83.75 124 LEU A CA 1
ATOM 979 C C . LEU A 1 124 ? 12.129 17.879 22.751 1.00 83.75 124 LEU A C 1
ATOM 981 O O . LEU A 1 124 ? 12.881 17.126 23.365 1.00 83.75 124 LEU A O 1
ATOM 985 N N . SER A 1 125 ? 11.809 19.085 23.226 1.00 79.56 125 SER A N 1
ATOM 986 C CA . SER A 1 125 ? 12.348 19.609 24.492 1.00 79.56 125 SER A CA 1
ATOM 987 C C . SER A 1 125 ? 11.817 18.843 25.707 1.00 79.56 125 SER A C 1
ATOM 989 O O . SER A 1 125 ? 12.506 18.739 26.720 1.00 79.56 125 SER A O 1
ATOM 991 N N . ALA A 1 126 ? 10.606 18.288 25.610 1.00 82.69 126 ALA A N 1
ATOM 992 C CA . ALA A 1 126 ? 10.008 17.451 26.643 1.00 82.69 126 ALA A CA 1
ATOM 993 C C . ALA A 1 126 ? 10.537 16.005 26.641 1.00 82.69 126 ALA A C 1
ATOM 995 O O . ALA A 1 126 ? 10.361 15.307 27.638 1.00 82.69 126 ALA A O 1
ATOM 996 N N . PHE A 1 127 ? 11.172 15.553 25.557 1.00 84.19 127 PHE A N 1
ATOM 997 C CA . PHE A 1 127 ? 11.619 14.171 25.384 1.00 84.19 127 PHE A CA 1
ATOM 998 C C . PHE A 1 127 ? 12.812 13.809 26.276 1.00 84.19 127 PHE A C 1
ATOM 1000 O O . PHE A 1 127 ? 12.739 12.859 27.054 1.00 84.19 127 PHE A O 1
ATOM 1007 N N . GLN A 1 128 ? 13.895 14.589 26.206 1.00 80.69 128 GLN A N 1
ATOM 1008 C CA . GLN A 1 128 ? 15.144 14.269 26.906 1.00 80.69 128 GLN A CA 1
ATOM 1009 C C . GLN A 1 128 ? 14.955 14.102 28.432 1.00 80.69 128 GLN A C 1
ATOM 1011 O O . GLN A 1 128 ? 15.330 13.048 28.948 1.00 80.69 128 GLN A O 1
ATOM 1016 N N . PRO A 1 129 ? 14.284 15.025 29.158 1.00 80.00 129 PRO A N 1
ATOM 1017 C CA . PRO A 1 129 ? 14.090 14.878 30.604 1.00 80.00 129 PRO A CA 1
ATOM 1018 C C . PRO A 1 129 ? 13.278 13.634 31.004 1.00 80.00 129 PRO A C 1
ATOM 1020 O O . PRO A 1 129 ? 13.422 13.120 32.116 1.00 80.00 129 PRO A O 1
ATOM 1023 N N . ARG A 1 130 ? 12.406 13.131 30.118 1.00 81.00 130 ARG A N 1
ATOM 1024 C CA . ARG A 1 130 ? 11.605 11.923 30.381 1.00 81.00 130 ARG A CA 1
ATOM 1025 C C . ARG A 1 130 ? 12.465 10.666 30.342 1.00 81.00 130 ARG A C 1
ATOM 1027 O O . ARG A 1 130 ? 12.339 9.825 31.228 1.00 81.00 130 ARG A O 1
ATOM 1034 N N . ILE A 1 131 ? 13.358 10.561 29.361 1.00 81.94 131 ILE A N 1
ATOM 1035 C CA . ILE A 1 131 ? 14.292 9.435 29.265 1.00 81.94 131 ILE A CA 1
ATOM 1036 C C . ILE A 1 131 ? 15.286 9.459 30.431 1.00 81.94 131 ILE A C 1
ATOM 1038 O O . ILE A 1 131 ? 15.497 8.431 31.074 1.00 81.94 131 ILE A O 1
ATOM 1042 N N . GLU A 1 132 ? 15.789 10.641 30.799 1.00 82.25 132 GLU A N 1
ATOM 1043 C CA . GLU A 1 132 ? 16.655 10.809 31.977 1.00 82.25 132 GLU A CA 1
ATOM 1044 C C . GLU A 1 132 ? 15.952 10.373 33.276 1.00 82.25 132 GLU A C 1
ATOM 1046 O O . GLU A 1 132 ? 16.579 9.797 34.162 1.00 82.25 132 GLU A O 1
ATOM 1051 N N . THR A 1 133 ? 14.628 10.555 33.381 1.00 85.25 133 THR A N 1
ATOM 1052 C CA . THR A 1 133 ? 13.833 10.088 34.536 1.00 85.25 133 THR A CA 1
ATOM 1053 C C . THR A 1 133 ? 13.806 8.558 34.649 1.00 85.25 133 THR A C 1
ATOM 1055 O O . THR A 1 133 ? 13.684 8.027 35.754 1.00 85.25 133 THR A O 1
ATOM 1058 N N . ARG A 1 134 ? 13.982 7.828 33.538 1.00 81.31 134 ARG A N 1
ATOM 1059 C CA . ARG A 1 134 ? 14.154 6.364 33.544 1.00 81.31 134 ARG A CA 1
ATOM 1060 C C . ARG A 1 134 ? 15.571 5.940 33.949 1.00 81.31 134 ARG A C 1
ATOM 1062 O O . ARG A 1 134 ? 15.814 4.745 34.109 1.00 81.31 134 ARG A O 1
ATOM 1069 N N . GLY A 1 135 ? 16.490 6.885 34.152 1.00 85.12 135 GLY A N 1
ATOM 1070 C CA . GLY A 1 135 ? 17.892 6.626 34.480 1.00 85.12 135 GLY A CA 1
ATOM 1071 C C . GLY A 1 135 ? 18.725 6.163 33.287 1.00 85.12 135 GLY A C 1
ATOM 1072 O O . GLY A 1 135 ? 19.752 5.534 33.499 1.00 85.12 135 GLY A O 1
ATOM 1073 N N . ILE A 1 136 ? 18.269 6.419 32.057 1.00 88.44 136 ILE A N 1
ATOM 1074 C CA . ILE A 1 136 ? 19.018 6.136 30.828 1.00 88.44 136 ILE A CA 1
ATOM 1075 C C . ILE A 1 136 ? 19.749 7.417 30.428 1.00 88.44 136 ILE A C 1
ATOM 1077 O O . ILE A 1 136 ? 19.116 8.469 30.299 1.00 88.44 136 ILE A O 1
ATOM 1081 N N . ASP A 1 137 ? 21.060 7.329 30.209 1.00 87.19 137 ASP A N 1
ATOM 1082 C CA . ASP A 1 137 ? 21.841 8.471 29.745 1.00 87.19 137 ASP A CA 1
ATOM 1083 C C . ASP A 1 137 ? 21.459 8.778 28.298 1.00 87.19 137 ASP A C 1
ATOM 1085 O O . ASP A 1 137 ? 21.500 7.907 27.429 1.00 87.19 137 ASP A O 1
ATOM 1089 N N . VAL A 1 138 ? 21.075 10.024 28.025 1.00 88.25 138 VAL A N 1
ATOM 1090 C CA . VAL A 1 138 ? 20.633 10.469 26.702 1.00 88.25 138 VAL A CA 1
ATOM 1091 C C . VAL A 1 138 ? 21.450 11.672 26.253 1.00 88.25 138 VAL A C 1
ATOM 1093 O O . VAL A 1 138 ? 21.551 12.689 26.935 1.00 88.25 138 VAL A O 1
ATOM 1096 N N . THR A 1 139 ? 22.035 11.565 25.065 1.00 84.44 139 THR A N 1
ATOM 1097 C CA . THR A 1 139 ? 22.810 12.635 24.436 1.00 84.44 139 THR A CA 1
ATOM 1098 C C . THR A 1 139 ? 22.154 13.035 23.125 1.00 84.44 139 THR A C 1
ATOM 1100 O O . THR A 1 139 ? 22.098 12.238 22.191 1.00 84.44 139 THR A O 1
ATOM 1103 N N . LEU A 1 140 ? 21.699 14.284 23.026 1.00 82.88 140 LEU A N 1
ATOM 1104 C CA . LEU A 1 140 ? 21.249 14.877 21.767 1.00 82.88 140 LEU A CA 1
ATOM 1105 C C . LEU A 1 140 ? 22.463 15.183 20.872 1.00 82.88 140 LEU A C 1
ATOM 1107 O O . LEU A 1 140 ? 23.285 16.039 21.198 1.00 82.88 140 LEU A O 1
ATOM 1111 N N . ARG A 1 141 ? 22.575 14.485 19.739 1.00 79.94 141 ARG A N 1
ATOM 1112 C CA . ARG A 1 141 ? 23.672 14.622 18.766 1.00 79.94 141 ARG A CA 1
ATOM 1113 C C . ARG A 1 141 ? 23.415 15.718 17.739 1.00 79.94 141 ARG A C 1
ATOM 1115 O O . ARG A 1 141 ? 24.350 16.407 17.337 1.00 79.94 141 ARG A O 1
ATOM 1122 N N . GLY A 1 142 ? 22.159 15.903 17.342 1.00 66.50 142 GLY A N 1
ATOM 1123 C CA . GLY A 1 142 ? 21.787 16.876 16.321 1.00 66.50 142 GLY A CA 1
ATOM 1124 C C . GLY A 1 142 ? 20.286 17.115 16.260 1.00 66.50 142 GLY A C 1
ATOM 1125 O O . GLY A 1 142 ? 19.495 16.238 16.600 1.00 66.50 142 GLY A O 1
ATOM 1126 N N . VAL A 1 143 ? 19.904 18.317 15.825 1.00 71.12 143 VAL A N 1
ATOM 1127 C CA . VAL A 1 143 ? 18.515 18.695 15.541 1.00 71.12 143 VAL A CA 1
ATOM 1128 C C . VAL A 1 143 ? 18.468 19.308 14.154 1.00 71.12 143 VAL A C 1
ATOM 1130 O O . VAL A 1 143 ? 19.144 20.300 13.889 1.00 71.12 143 VAL A O 1
ATOM 1133 N N . PHE A 1 144 ? 17.630 18.740 13.301 1.00 67.31 144 PHE A N 1
ATOM 1134 C CA . PHE A 1 144 ? 17.488 19.097 11.901 1.00 67.31 144 PHE A CA 1
ATOM 1135 C C . PHE A 1 144 ? 16.062 19.578 11.638 1.00 67.31 144 PHE A C 1
ATOM 1137 O O . PHE A 1 144 ? 15.081 19.040 12.165 1.00 67.31 144 PHE A O 1
ATOM 1144 N N . SER A 1 145 ? 15.938 20.611 10.808 1.00 53.56 145 SER A N 1
ATOM 1145 C CA . SER A 1 145 ? 14.646 20.953 10.202 1.00 53.56 145 SER A CA 1
ATOM 1146 C C . SER A 1 145 ? 14.346 19.978 9.060 1.00 53.56 145 SER A C 1
ATOM 1148 O O . SER A 1 145 ? 15.279 19.483 8.440 1.00 53.56 145 SER A O 1
ATOM 1150 N N . GLN A 1 146 ? 13.075 19.716 8.732 1.00 51.75 146 GLN A N 1
ATOM 1151 C CA . GLN A 1 146 ? 12.730 18.857 7.578 1.00 51.75 146 GLN A CA 1
ATOM 1152 C C . GLN A 1 146 ? 13.275 19.379 6.230 1.00 51.75 146 GLN A C 1
ATOM 1154 O O . GLN A 1 146 ? 13.331 18.644 5.255 1.00 51.75 146 GLN A O 1
ATOM 1159 N N . THR A 1 147 ? 13.705 20.638 6.182 1.00 43.38 147 THR A N 1
ATOM 1160 C CA . THR A 1 147 ? 14.324 21.300 5.026 1.00 43.38 147 THR A CA 1
ATOM 1161 C C . THR A 1 147 ? 15.857 21.319 5.066 1.00 43.38 147 THR A C 1
ATOM 1163 O O . THR A 1 147 ? 16.473 21.986 4.237 1.00 43.38 147 THR A O 1
ATOM 1166 N N . ASP A 1 148 ? 16.496 20.667 6.042 1.00 41.84 148 ASP A N 1
ATOM 1167 C CA . ASP A 1 148 ? 17.949 20.735 6.219 1.00 41.84 148 ASP A CA 1
ATOM 1168 C C . ASP A 1 148 ? 18.682 19.843 5.187 1.00 41.84 148 ASP A C 1
ATOM 1170 O O . ASP A 1 148 ? 18.450 18.635 5.154 1.00 41.84 148 ASP A O 1
ATOM 1174 N N . PRO A 1 149 ? 19.596 20.375 4.350 1.00 36.88 149 PRO A N 1
ATOM 1175 C CA . PRO A 1 149 ? 20.300 19.594 3.322 1.00 36.88 149 PRO A CA 1
ATOM 1176 C C . PRO A 1 149 ? 21.220 18.486 3.870 1.00 36.88 149 PRO A C 1
ATOM 1178 O O . PRO A 1 149 ? 21.763 17.694 3.096 1.00 36.88 149 PRO A O 1
ATOM 1181 N N . GLY A 1 150 ? 21.444 18.459 5.190 1.00 40.22 150 GLY A N 1
ATOM 1182 C CA . GLY A 1 150 ? 22.154 17.395 5.903 1.00 40.22 150 GLY A CA 1
ATOM 1183 C C . GLY A 1 150 ? 21.297 16.166 6.214 1.00 40.22 150 GLY A C 1
ATOM 1184 O O . GLY A 1 150 ? 21.824 15.192 6.751 1.00 40.22 150 GLY A O 1
ATOM 1185 N N . LEU A 1 151 ? 20.001 16.196 5.886 1.00 44.62 151 LEU A N 1
ATOM 1186 C CA . LEU A 1 151 ? 19.119 15.053 6.062 1.00 44.62 151 LEU A CA 1
ATOM 1187 C C . LEU A 1 151 ? 19.624 13.883 5.227 1.00 44.62 151 LEU A C 1
ATOM 1189 O O . LEU A 1 151 ? 19.864 13.983 4.023 1.00 44.62 151 LEU A O 1
ATOM 1193 N N . THR A 1 152 ? 19.820 12.777 5.927 1.00 45.72 152 THR A N 1
ATOM 1194 C CA . THR A 1 152 ? 20.027 11.486 5.303 1.00 45.72 152 THR A CA 1
ATOM 1195 C C . THR A 1 152 ? 18.664 10.820 5.147 1.00 45.72 152 THR A C 1
ATOM 1197 O O . THR A 1 152 ? 17.819 10.954 6.037 1.00 45.72 152 THR A O 1
ATOM 1200 N N . ASP A 1 153 ? 18.427 10.180 4.005 1.00 49.03 153 ASP A N 1
ATOM 1201 C CA . ASP A 1 153 ? 17.153 9.520 3.702 1.00 49.03 153 ASP A CA 1
ATOM 1202 C C . ASP A 1 153 ? 16.874 8.331 4.648 1.00 49.03 153 ASP A C 1
ATOM 1204 O O . ASP A 1 153 ? 17.612 8.070 5.602 1.00 49.03 153 ASP A O 1
ATOM 1208 N N . GLN A 1 154 ? 15.783 7.606 4.401 1.00 38.12 154 GLN A N 1
ATOM 1209 C CA . GLN A 1 154 ? 15.409 6.385 5.129 1.00 38.12 154 GLN A CA 1
ATOM 1210 C C . GLN A 1 154 ? 16.500 5.289 5.137 1.00 38.12 154 GLN A C 1
ATOM 1212 O O . GLN A 1 154 ? 16.411 4.368 5.940 1.00 38.12 154 GLN A O 1
ATOM 1217 N N . ASN A 1 155 ? 17.556 5.439 4.323 1.00 41.22 155 ASN A N 1
ATOM 1218 C CA . ASN A 1 155 ? 18.718 4.551 4.247 1.00 41.22 155 ASN A CA 1
ATOM 1219 C C . ASN A 1 155 ? 19.976 5.150 4.918 1.00 41.22 155 ASN A C 1
ATOM 1221 O O . ASN A 1 155 ? 21.066 4.588 4.833 1.00 41.22 155 ASN A O 1
ATOM 1225 N N . GLY A 1 156 ? 19.877 6.309 5.580 1.00 45.56 156 GLY A N 1
ATOM 1226 C CA . GLY A 1 156 ? 21.005 6.908 6.298 1.00 45.56 156 GLY A CA 1
ATOM 1227 C C . GLY A 1 156 ? 22.094 7.514 5.397 1.00 45.56 156 GLY A C 1
ATOM 1228 O O . GLY A 1 156 ? 23.221 7.704 5.873 1.00 45.56 156 GLY A O 1
ATOM 1229 N N . LEU A 1 157 ? 21.758 7.871 4.144 1.00 47.50 157 LEU A N 1
ATOM 1230 C CA . LEU A 1 157 ? 22.654 8.497 3.159 1.00 47.50 157 LEU A CA 1
ATOM 1231 C C . LEU A 1 157 ? 22.422 10.001 2.998 1.00 47.50 157 LEU A C 1
ATOM 1233 O O . LEU A 1 157 ? 21.305 10.426 2.721 1.00 47.50 157 LEU A O 1
ATOM 1237 N N . SER A 1 158 ? 23.470 10.824 3.117 1.00 57.12 158 SER A N 1
ATOM 1238 C CA . SER A 1 158 ? 23.357 12.264 2.834 1.00 57.12 158 SER A CA 1
ATOM 1239 C C . SER A 1 158 ? 23.154 12.500 1.342 1.00 57.12 158 SER A C 1
ATOM 1241 O O . SER A 1 158 ? 23.635 11.716 0.524 1.00 57.12 158 SER A O 1
ATOM 1243 N N . SER A 1 159 ? 22.544 13.630 0.972 1.00 50.59 159 SER A N 1
ATOM 1244 C CA . SER A 1 159 ? 22.360 14.014 -0.438 1.00 50.59 159 SER A CA 1
ATOM 1245 C C . SER A 1 159 ? 23.648 13.861 -1.266 1.00 50.59 159 SER A C 1
ATOM 1247 O O . SER A 1 159 ? 23.621 13.339 -2.371 1.00 50.59 159 SER A O 1
ATOM 1249 N N . LYS A 1 160 ? 24.812 14.216 -0.698 1.00 53.22 160 LYS A N 1
ATOM 1250 C CA . LYS A 1 160 ? 26.123 14.096 -1.368 1.00 53.22 160 LYS A CA 1
ATOM 1251 C C . LYS A 1 160 ? 26.629 12.656 -1.500 1.00 53.22 160 LYS A C 1
ATOM 1253 O O . LYS A 1 160 ? 27.381 12.375 -2.426 1.00 53.22 160 LYS A O 1
ATOM 1258 N N . GLN A 1 161 ? 26.284 11.778 -0.560 1.00 57.22 161 GLN A N 1
ATOM 1259 C CA . GLN A 1 161 ? 26.629 10.352 -0.605 1.00 57.22 161 GLN A CA 1
ATOM 1260 C C . GLN A 1 161 ? 25.739 9.608 -1.597 1.00 57.22 161 GLN A C 1
ATOM 1262 O O . GLN A 1 161 ? 26.233 8.788 -2.362 1.00 57.22 161 GLN A O 1
ATOM 1267 N N . ARG A 1 162 ? 24.451 9.957 -1.639 1.00 59.66 162 ARG A N 1
ATOM 1268 C CA . ARG A 1 162 ? 23.504 9.432 -2.616 1.00 59.66 162 ARG A CA 1
ATOM 1269 C C . ARG A 1 162 ? 23.901 9.797 -4.041 1.00 59.66 162 ARG A C 1
ATOM 1271 O O . ARG A 1 162 ? 24.035 8.901 -4.862 1.00 59.66 162 ARG A O 1
ATOM 1278 N N . THR A 1 163 ? 24.175 11.077 -4.308 1.00 61.12 163 THR A N 1
ATOM 1279 C CA . THR A 1 163 ? 24.689 11.504 -5.618 1.00 61.12 163 THR A CA 1
ATOM 1280 C C . THR A 1 163 ? 25.965 10.745 -5.977 1.00 61.12 163 THR A C 1
ATOM 1282 O O . THR A 1 163 ? 26.081 10.262 -7.091 1.00 61.12 163 THR A O 1
ATOM 1285 N N . ALA A 1 164 ? 26.891 10.557 -5.030 1.00 67.94 164 ALA A N 1
ATOM 1286 C CA . ALA A 1 164 ? 28.120 9.815 -5.303 1.00 67.94 164 ALA A CA 1
ATOM 1287 C C . ALA A 1 164 ? 27.881 8.335 -5.656 1.00 67.94 164 ALA A C 1
ATOM 1289 O O . ALA A 1 164 ? 28.530 7.828 -6.568 1.00 67.94 164 ALA A O 1
ATOM 1290 N N . LEU A 1 165 ? 26.952 7.656 -4.972 1.00 66.25 165 LEU A N 1
ATOM 1291 C CA . LEU A 1 165 ? 26.590 6.269 -5.280 1.00 66.25 165 LEU A CA 1
ATOM 1292 C C . LEU A 1 165 ? 25.911 6.133 -6.637 1.00 66.25 165 LEU A C 1
ATOM 1294 O O . LEU A 1 165 ? 26.274 5.240 -7.396 1.00 66.25 165 LEU A O 1
ATOM 1298 N N . VAL A 1 166 ? 24.949 7.005 -6.937 1.00 67.00 166 VAL A N 1
ATOM 1299 C CA . VAL A 1 166 ? 24.250 6.968 -8.223 1.00 67.00 166 VAL A CA 1
ATOM 1300 C C . VAL A 1 166 ? 25.244 7.189 -9.358 1.00 67.00 166 VAL A C 1
ATOM 1302 O O . VAL A 1 166 ? 25.350 6.339 -10.234 1.00 67.00 166 VAL A O 1
ATOM 1305 N N . THR A 1 167 ? 26.080 8.228 -9.269 1.00 66.25 167 THR A N 1
ATOM 1306 C CA . THR A 1 167 ? 27.134 8.484 -10.259 1.00 66.25 167 THR A CA 1
ATOM 1307 C C . THR A 1 167 ? 28.100 7.300 -10.395 1.00 66.25 167 THR A C 1
ATOM 1309 O O . THR A 1 167 ? 28.493 6.939 -11.500 1.00 66.25 167 THR A O 1
ATOM 1312 N N . ALA A 1 168 ? 28.474 6.639 -9.294 1.00 71.19 168 ALA A N 1
ATOM 1313 C CA . ALA A 1 168 ? 29.324 5.449 -9.344 1.00 71.19 168 ALA A CA 1
ATOM 1314 C C . ALA A 1 168 ? 28.645 4.247 -10.033 1.00 71.19 168 ALA A C 1
ATOM 1316 O O . ALA A 1 168 ? 29.304 3.511 -10.771 1.00 71.19 168 ALA A O 1
ATOM 1317 N N . VAL A 1 169 ? 27.347 4.034 -9.810 1.00 61.94 169 VAL A N 1
ATOM 1318 C CA . VAL A 1 169 ? 26.574 2.965 -10.461 1.00 61.94 169 VAL A CA 1
ATOM 1319 C C . VAL A 1 169 ? 26.390 3.257 -11.949 1.00 61.94 169 VAL A C 1
ATOM 1321 O O . VAL A 1 169 ? 26.667 2.382 -12.767 1.00 61.94 169 VAL A O 1
ATOM 1324 N N . GLU A 1 170 ? 26.006 4.482 -12.304 1.00 66.94 170 GLU A N 1
ATOM 1325 C CA . GLU A 1 170 ? 25.804 4.920 -13.691 1.00 66.94 170 GLU A CA 1
ATOM 1326 C C . GLU A 1 170 ? 27.078 4.819 -14.532 1.00 66.94 170 GLU A C 1
ATOM 1328 O O . GLU A 1 170 ? 27.027 4.415 -15.692 1.00 66.94 170 GLU A O 1
ATOM 1333 N N . LEU A 1 171 ? 28.235 5.131 -13.943 1.00 70.25 171 LEU A N 1
ATOM 1334 C CA . LEU A 1 171 ? 29.530 5.003 -14.612 1.00 70.25 171 LEU A CA 1
ATOM 1335 C C . LEU A 1 171 ? 30.051 3.555 -14.651 1.00 70.25 171 LEU A C 1
ATOM 1337 O O . LEU A 1 171 ? 31.082 3.289 -15.262 1.00 70.25 171 LEU A O 1
ATOM 1341 N N . GLY A 1 172 ? 29.385 2.601 -13.994 1.00 65.62 172 GLY A N 1
ATOM 1342 C CA . GLY A 1 172 ? 29.822 1.204 -13.963 1.00 65.62 172 GLY A CA 1
ATOM 1343 C C . GLY A 1 172 ? 31.043 0.952 -13.066 1.00 65.62 172 GLY A C 1
ATOM 1344 O O . GLY A 1 172 ? 31.771 -0.026 -13.267 1.00 65.62 172 GLY A O 1
ATOM 1345 N N . TYR A 1 173 ? 31.273 1.796 -12.049 1.00 73.38 173 TYR A N 1
ATOM 1346 C CA . TYR A 1 173 ? 32.358 1.635 -11.065 1.00 73.38 173 TYR A CA 1
ATOM 1347 C C . TYR A 1 173 ? 32.240 0.328 -10.261 1.00 73.38 173 TYR A C 1
ATOM 1349 O O . TYR A 1 173 ? 33.246 -0.308 -9.934 1.00 73.38 173 TYR A O 1
ATOM 1357 N N . TYR A 1 174 ? 31.007 -0.104 -9.982 1.00 71.94 174 TYR A N 1
ATOM 1358 C CA . TYR A 1 174 ? 30.698 -1.363 -9.295 1.00 71.94 174 TYR A CA 1
ATOM 1359 C C . TYR A 1 174 ? 30.449 -2.547 -10.246 1.00 71.94 174 TYR A C 1
ATOM 1361 O O . TYR A 1 174 ? 30.190 -3.656 -9.783 1.00 71.94 174 TYR A O 1
ATOM 1369 N N . GLY A 1 175 ? 30.541 -2.338 -11.564 1.00 57.97 175 GLY A N 1
ATOM 1370 C CA . GLY A 1 175 ? 30.336 -3.390 -12.560 1.00 57.97 175 GLY A CA 1
ATOM 1371 C C . GLY A 1 175 ? 31.377 -4.511 -12.469 1.00 57.97 175 GLY A C 1
ATOM 1372 O O . GLY A 1 175 ? 32.505 -4.310 -12.011 1.00 57.97 175 GLY A O 1
ATOM 1373 N N . VAL A 1 176 ? 31.015 -5.709 -12.936 1.00 57.19 176 VAL A N 1
ATOM 1374 C CA . VAL A 1 176 ? 31.961 -6.816 -13.147 1.00 57.19 176 VAL A CA 1
ATOM 1375 C C . VAL A 1 176 ? 31.838 -7.298 -14.599 1.00 57.19 176 VAL A C 1
ATOM 1377 O O . VAL A 1 176 ? 30.869 -7.985 -14.919 1.00 57.19 176 VAL A O 1
ATOM 1380 N N . PRO A 1 177 ? 32.813 -6.983 -15.480 1.00 62.41 177 PRO A N 1
ATOM 1381 C CA . PRO A 1 177 ? 34.026 -6.195 -15.222 1.00 62.41 177 PRO A CA 1
ATOM 1382 C C . PRO A 1 177 ? 33.726 -4.705 -14.970 1.00 62.41 177 PRO A C 1
ATOM 1384 O O . PRO A 1 177 ? 32.724 -4.190 -15.448 1.00 62.41 177 PRO A O 1
ATOM 1387 N N . ARG A 1 178 ? 34.599 -4.014 -14.220 1.00 77.00 178 ARG A N 1
ATOM 1388 C CA . ARG A 1 178 ? 34.442 -2.574 -13.937 1.00 77.00 178 ARG A CA 1
ATOM 1389 C C . ARG A 1 178 ? 34.620 -1.761 -15.214 1.00 77.00 178 ARG A C 1
ATOM 1391 O O . ARG A 1 178 ? 35.629 -1.933 -15.899 1.00 77.00 178 ARG A O 1
ATOM 1398 N N . GLU A 1 179 ? 33.681 -0.860 -15.483 1.00 73.38 179 GLU A N 1
ATOM 1399 C CA . GLU A 1 179 ? 33.692 0.009 -16.669 1.00 73.38 179 GLU A CA 1
ATOM 1400 C C . GLU A 1 179 ? 34.259 1.408 -16.367 1.00 73.38 179 GLU A C 1
ATOM 1402 O O . GLU A 1 179 ? 34.790 2.049 -17.271 1.00 73.38 179 GLU A O 1
ATOM 1407 N N . ALA A 1 180 ? 34.266 1.826 -15.092 1.00 82.69 180 ALA A N 1
ATOM 1408 C CA . ALA A 1 180 ? 34.888 3.069 -14.623 1.00 82.69 180 ALA A CA 1
ATOM 1409 C C . ALA A 1 180 ? 35.730 2.891 -13.350 1.00 82.69 180 ALA A C 1
ATOM 1411 O O . ALA A 1 180 ? 35.580 1.934 -12.583 1.00 82.69 180 ALA A O 1
ATOM 1412 N N . SER A 1 181 ? 36.637 3.840 -13.118 1.00 85.62 181 SER A N 1
ATOM 1413 C CA . SER A 1 181 ? 37.463 3.948 -11.916 1.00 85.62 181 SER A CA 1
ATOM 1414 C C . SER A 1 181 ? 36.917 4.993 -10.939 1.00 85.62 181 SER A C 1
ATOM 1416 O O . SER A 1 181 ? 36.126 5.862 -11.290 1.00 85.62 181 SER A O 1
ATOM 1418 N N . LEU A 1 182 ? 37.393 4.960 -9.691 1.00 82.12 182 LEU A N 1
ATOM 1419 C CA . LEU A 1 182 ? 37.017 5.956 -8.683 1.00 82.12 182 LEU A CA 1
ATOM 1420 C C . LEU A 1 182 ? 37.493 7.372 -9.056 1.00 82.12 182 LEU A C 1
ATOM 1422 O O . LEU A 1 182 ? 36.930 8.357 -8.587 1.00 82.12 182 LEU A O 1
ATOM 1426 N N . ALA A 1 183 ? 38.538 7.478 -9.884 1.00 82.44 183 ALA A N 1
ATOM 1427 C CA . ALA A 1 183 ? 38.989 8.759 -10.413 1.00 82.44 183 ALA A CA 1
ATOM 1428 C C . ALA A 1 183 ? 37.949 9.352 -11.374 1.00 82.44 183 ALA A C 1
ATOM 1430 O O . ALA A 1 183 ? 37.648 10.533 -11.258 1.00 82.44 183 ALA A O 1
ATOM 1431 N N . ASP A 1 184 ? 37.331 8.519 -12.215 1.00 72.19 184 ASP A N 1
ATOM 1432 C CA . ASP A 1 184 ? 36.282 8.948 -13.147 1.00 72.19 184 ASP A CA 1
ATOM 1433 C C . ASP A 1 184 ? 35.028 9.420 -12.388 1.00 72.19 184 ASP A C 1
ATOM 1435 O O . ASP A 1 184 ? 34.460 10.462 -12.702 1.00 72.19 184 ASP A O 1
ATOM 1439 N N . VAL A 1 185 ? 34.656 8.721 -11.306 1.00 78.00 185 VAL A N 1
ATOM 1440 C CA . VAL A 1 185 ? 33.573 9.148 -10.396 1.00 78.00 185 VAL A CA 1
ATOM 1441 C C . VAL A 1 185 ? 33.902 10.483 -9.715 1.00 78.00 185 VAL A C 1
ATOM 1443 O O . VAL A 1 185 ? 33.032 11.331 -9.530 1.00 78.00 185 VAL A O 1
ATOM 1446 N N . ALA A 1 186 ? 35.158 10.693 -9.319 1.00 76.56 186 ALA A N 1
ATOM 1447 C CA . ALA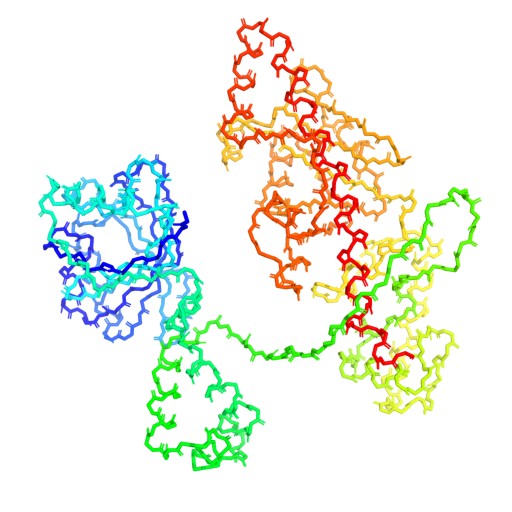 A 1 186 ? 35.584 11.931 -8.672 1.00 76.56 186 ALA A CA 1
ATOM 1448 C C . ALA A 1 186 ? 35.564 13.131 -9.628 1.00 76.56 186 ALA A C 1
ATOM 1450 O O . ALA A 1 186 ? 35.140 14.219 -9.224 1.00 76.56 186 ALA A O 1
ATOM 1451 N N . ASP A 1 187 ? 35.983 12.909 -10.875 1.00 74.38 187 ASP A N 1
ATOM 1452 C CA . ASP A 1 187 ? 35.961 13.908 -11.938 1.00 74.38 187 ASP A CA 1
ATOM 1453 C C . ASP A 1 187 ? 34.517 14.316 -12.279 1.00 74.38 187 ASP A C 1
ATOM 1455 O O . ASP A 1 187 ? 34.235 15.515 -12.334 1.00 74.38 187 ASP A O 1
ATOM 1459 N N . GLU A 1 188 ? 33.588 13.357 -12.387 1.00 67.06 188 GLU A N 1
ATOM 1460 C CA . GLU A 1 188 ? 32.160 13.629 -12.637 1.00 67.06 188 GLU A CA 1
ATOM 1461 C C . GLU A 1 188 ? 31.505 14.409 -11.482 1.00 67.06 188 GLU A C 1
ATOM 1463 O O . GLU A 1 188 ? 30.739 15.350 -11.685 1.00 67.06 188 GLU A O 1
ATOM 1468 N N . LEU A 1 189 ? 31.872 14.094 -10.237 1.00 68.94 189 LEU A N 1
ATOM 1469 C CA . LEU A 1 189 ? 31.373 14.792 -9.047 1.00 68.94 189 LEU A CA 1
ATOM 1470 C C . LEU A 1 189 ? 32.075 16.136 -8.774 1.00 68.94 189 LEU A C 1
ATOM 1472 O O . LEU A 1 189 ? 31.690 16.847 -7.837 1.00 68.94 189 LEU A O 1
ATOM 1476 N N . GLY A 1 190 ? 33.127 16.478 -9.527 1.00 64.56 190 GLY A N 1
ATOM 1477 C CA . GLY A 1 190 ? 33.929 17.686 -9.324 1.00 64.56 190 GLY A CA 1
ATOM 1478 C C . GLY A 1 190 ? 34.634 17.744 -7.962 1.00 64.56 190 GLY A C 1
ATOM 1479 O O . GLY A 1 190 ? 34.759 18.823 -7.371 1.00 64.56 190 GLY A O 1
ATOM 1480 N N . VAL A 1 191 ? 35.063 16.599 -7.420 1.00 78.19 191 VAL A N 1
ATOM 1481 C CA . VAL A 1 191 ? 35.723 16.489 -6.104 1.00 78.19 191 VAL A CA 1
ATOM 1482 C C . VAL A 1 191 ? 37.027 15.697 -6.168 1.00 78.19 191 VAL A C 1
ATOM 1484 O O . VAL A 1 191 ? 37.371 15.115 -7.185 1.00 78.19 191 VAL A O 1
ATOM 1487 N N . SER A 1 192 ? 37.800 15.675 -5.077 1.00 75.81 192 SER A N 1
ATOM 1488 C CA . SER A 1 192 ? 39.008 14.845 -5.028 1.00 75.81 192 SER A CA 1
ATOM 1489 C C . SER A 1 192 ? 38.657 13.354 -4.990 1.00 75.81 192 SER A C 1
ATOM 1491 O O . SER A 1 192 ? 37.655 12.960 -4.394 1.00 75.81 192 SER A O 1
ATOM 1493 N N . THR A 1 193 ? 39.529 12.503 -5.537 1.00 76.69 193 THR A N 1
ATOM 1494 C CA . THR A 1 193 ? 39.362 11.036 -5.512 1.00 76.69 193 THR A CA 1
ATOM 1495 C C . THR A 1 193 ? 39.208 10.484 -4.092 1.00 76.69 193 THR A C 1
ATOM 1497 O O . THR A 1 193 ? 38.433 9.563 -3.865 1.00 76.69 193 THR A O 1
ATOM 1500 N N . GLN A 1 194 ? 39.879 11.098 -3.111 1.00 67.50 194 GLN A N 1
ATOM 1501 C CA . GLN A 1 194 ? 39.712 10.756 -1.697 1.00 67.50 194 GLN A CA 1
ATOM 1502 C C . GLN A 1 194 ? 38.304 11.100 -1.178 1.00 67.50 194 GLN A C 1
ATOM 1504 O O . GLN A 1 194 ? 37.684 10.279 -0.511 1.00 67.50 194 GLN A O 1
ATOM 1509 N N . ALA A 1 195 ? 37.766 12.273 -1.529 1.00 62.41 195 ALA A N 1
ATOM 1510 C CA . ALA A 1 195 ? 36.412 12.668 -1.142 1.00 62.41 195 ALA A CA 1
ATOM 1511 C C . ALA A 1 195 ? 35.328 11.837 -1.851 1.00 62.41 195 ALA A C 1
ATOM 1513 O O . ALA A 1 195 ? 34.251 11.646 -1.290 1.00 62.41 195 ALA A O 1
ATOM 1514 N N . ALA A 1 196 ? 35.594 11.349 -3.067 1.00 71.62 196 ALA A N 1
ATOM 1515 C CA . ALA A 1 196 ? 34.725 10.400 -3.759 1.00 71.62 196 ALA A CA 1
ATOM 1516 C C . ALA A 1 196 ? 34.729 9.024 -3.068 1.00 71.62 196 ALA A C 1
ATOM 1518 O O . ALA A 1 196 ? 33.652 8.479 -2.835 1.00 71.62 196 ALA A O 1
ATOM 1519 N N . SER A 1 197 ? 35.903 8.519 -2.652 1.00 73.12 197 SER A N 1
ATOM 1520 C CA . SER A 1 197 ? 36.026 7.277 -1.861 1.00 73.12 197 SER A CA 1
ATOM 1521 C C . SER A 1 197 ? 35.198 7.350 -0.586 1.00 73.12 197 SER A C 1
ATOM 1523 O O . SER A 1 197 ? 34.297 6.548 -0.386 1.00 73.12 197 SER A O 1
ATOM 1525 N N . GLU A 1 198 ? 35.420 8.383 0.233 1.00 63.81 198 GLU A N 1
ATOM 1526 C CA . GLU A 1 198 ? 34.740 8.544 1.524 1.00 63.81 198 GLU A CA 1
ATOM 1527 C C . GLU A 1 198 ? 33.209 8.620 1.376 1.00 63.81 198 GLU A C 1
ATOM 1529 O O . GLU A 1 198 ? 32.471 8.159 2.248 1.00 63.81 198 GLU A O 1
ATOM 1534 N N . ARG A 1 199 ? 32.711 9.172 0.260 1.00 72.00 199 ARG A N 1
ATOM 1535 C CA . ARG A 1 199 ? 31.272 9.246 -0.033 1.00 72.00 199 ARG A CA 1
ATOM 1536 C C . ARG A 1 199 ? 30.684 7.923 -0.520 1.00 72.00 199 ARG A C 1
ATOM 1538 O O . ARG A 1 199 ? 29.537 7.654 -0.180 1.00 72.00 199 ARG A O 1
ATOM 1545 N N . CYS A 1 200 ? 31.438 7.124 -1.274 1.00 63.81 200 CYS A N 1
ATOM 1546 C CA . CYS A 1 200 ? 30.998 5.820 -1.781 1.00 63.81 200 CYS A CA 1
ATOM 1547 C C . CYS A 1 200 ? 31.115 4.714 -0.714 1.00 63.81 200 CYS A C 1
ATOM 1549 O O . CYS A 1 200 ? 30.219 3.879 -0.578 1.00 63.81 200 CYS A O 1
ATOM 1551 N N . ASP A 1 201 ? 32.177 4.738 0.096 1.00 53.19 201 ASP A N 1
ATOM 1552 C CA . ASP A 1 201 ? 32.467 3.722 1.117 1.00 53.19 201 ASP A CA 1
ATOM 1553 C C . ASP A 1 201 ? 31.487 3.814 2.297 1.00 53.19 201 ASP A C 1
ATOM 1555 O O . ASP A 1 201 ? 30.883 2.816 2.684 1.00 53.19 201 ASP A O 1
ATOM 1559 N N . ALA A 1 202 ? 31.221 5.024 2.807 1.00 48.62 202 ALA A N 1
ATOM 1560 C CA . ALA A 1 202 ? 30.250 5.242 3.889 1.00 48.62 202 ALA A CA 1
ATOM 1561 C C . ALA A 1 202 ? 28.798 4.911 3.490 1.00 48.62 202 ALA A C 1
ATOM 1563 O O . ALA A 1 202 ? 27.929 4.760 4.351 1.00 48.62 202 ALA A O 1
ATOM 1564 N N . ALA A 1 203 ? 28.537 4.830 2.185 1.00 41.91 203 ALA A N 1
ATOM 1565 C CA . ALA A 1 203 ? 27.231 4.570 1.615 1.00 41.91 203 ALA A CA 1
ATOM 1566 C C . ALA A 1 203 ? 27.041 3.086 1.252 1.00 41.91 203 ALA A C 1
ATOM 1568 O O . ALA A 1 203 ? 25.959 2.549 1.462 1.00 41.91 203 ALA A O 1
ATOM 1569 N N . SER A 1 204 ? 28.102 2.387 0.836 1.00 42.50 204 SER A N 1
ATOM 1570 C CA . SER A 1 204 ? 28.084 0.934 0.587 1.00 42.50 204 SER A CA 1
ATOM 1571 C C . SER A 1 204 ? 27.768 0.137 1.865 1.00 42.50 204 SER A C 1
ATOM 1573 O O . SER A 1 204 ? 27.006 -0.821 1.823 1.00 42.50 204 SER A O 1
ATOM 1575 N N . THR A 1 205 ? 28.247 0.595 3.029 1.00 38.56 205 THR A N 1
ATOM 1576 C CA . THR A 1 205 ? 27.949 -0.020 4.340 1.00 38.56 205 THR A CA 1
ATOM 1577 C C . THR A 1 205 ? 26.506 0.212 4.818 1.00 38.56 205 THR A C 1
ATOM 1579 O O . THR A 1 205 ? 26.042 -0.485 5.713 1.00 38.56 205 THR A O 1
ATOM 1582 N N . ARG A 1 206 ? 25.780 1.186 4.246 1.00 40.28 206 ARG A N 1
ATOM 1583 C CA . ARG A 1 206 ? 24.408 1.562 4.656 1.00 40.28 206 ARG A CA 1
ATOM 1584 C C . ARG A 1 206 ? 23.337 1.296 3.590 1.00 40.28 206 ARG A C 1
ATOM 1586 O O . ARG A 1 206 ? 22.155 1.313 3.907 1.00 40.28 206 ARG A O 1
ATOM 1593 N N . SER A 1 207 ? 23.736 1.041 2.342 1.00 37.50 207 SER A N 1
ATOM 1594 C CA . SER A 1 207 ? 22.848 0.945 1.172 1.00 37.50 207 SER A CA 1
ATOM 1595 C C . SER A 1 207 ? 22.644 -0.477 0.634 1.00 37.50 207 SER A C 1
ATOM 1597 O O . SER A 1 207 ? 21.924 -0.641 -0.355 1.00 37.50 207 SER A O 1
ATOM 1599 N N . CYS A 1 208 ? 23.217 -1.513 1.259 1.00 28.47 208 CYS A N 1
ATOM 1600 C CA . CYS A 1 208 ? 22.863 -2.904 0.951 1.00 28.47 208 CYS A CA 1
ATOM 1601 C C . CYS A 1 208 ? 21.430 -3.171 1.443 1.00 28.47 208 CYS A C 1
ATOM 1603 O O . CYS A 1 208 ? 21.201 -3.642 2.550 1.00 28.47 208 CYS A O 1
ATOM 1605 N N . GLY A 1 209 ? 20.439 -2.760 0.659 1.00 33.53 209 GLY A N 1
ATOM 1606 C CA . GLY A 1 209 ? 19.029 -2.888 1.010 1.00 33.53 209 GLY A CA 1
ATOM 1607 C C . GLY A 1 209 ? 18.056 -2.245 0.029 1.00 33.53 209 GLY A C 1
ATOM 1608 O O . GLY A 1 209 ? 16.875 -2.578 0.068 1.00 33.53 209 GLY A O 1
ATOM 1609 N N . THR A 1 210 ? 18.481 -1.351 -0.871 1.00 28.42 210 THR A N 1
ATOM 1610 C CA . THR A 1 210 ? 17.547 -0.802 -1.873 1.00 28.42 210 THR A CA 1
ATOM 1611 C C . THR A 1 210 ? 18.279 -0.209 -3.076 1.00 28.42 210 THR A C 1
ATOM 1613 O O . THR A 1 210 ? 19.083 0.709 -2.923 1.00 28.42 210 THR A O 1
ATOM 1616 N N . ASN A 1 211 ? 17.978 -0.729 -4.271 1.00 26.86 211 ASN A N 1
ATOM 1617 C CA . ASN A 1 211 ? 18.399 -0.171 -5.559 1.00 26.86 211 ASN A CA 1
ATOM 1618 C C . ASN A 1 211 ? 17.719 1.187 -5.795 1.00 26.86 211 ASN A C 1
ATOM 1620 O O . ASN A 1 211 ? 16.499 1.293 -5.684 1.00 26.86 211 ASN A O 1
ATOM 1624 N N . TRP A 1 212 ? 18.512 2.192 -6.168 1.00 24.53 212 TRP A N 1
ATOM 1625 C CA . TRP A 1 212 ? 18.067 3.513 -6.612 1.00 24.53 212 TRP A CA 1
ATOM 1626 C C . TRP A 1 212 ? 18.581 3.775 -8.029 1.00 24.53 212 TRP A C 1
ATOM 1628 O O . TRP A 1 212 ? 19.780 3.649 -8.266 1.00 24.53 212 TRP A O 1
ATOM 1638 N N . THR A 1 213 ? 17.697 4.223 -8.921 1.00 26.45 213 THR A N 1
ATOM 1639 C CA . THR A 1 213 ? 18.045 4.998 -10.124 1.00 26.45 213 THR A CA 1
ATOM 1640 C C . THR A 1 213 ? 16.982 6.082 -10.339 1.00 26.45 213 THR A C 1
ATOM 1642 O O . THR A 1 213 ? 15.844 5.755 -10.666 1.00 26.45 213 THR A O 1
ATOM 1645 N N . ASP A 1 214 ? 17.361 7.320 -9.992 1.00 26.02 214 ASP A N 1
ATOM 1646 C CA . ASP A 1 214 ? 17.244 8.617 -10.699 1.00 26.02 214 ASP A CA 1
ATOM 1647 C C . ASP A 1 214 ? 16.193 8.838 -11.812 1.00 26.02 214 ASP A C 1
ATOM 1649 O O . ASP A 1 214 ? 15.892 7.938 -12.582 1.00 26.02 214 ASP A O 1
ATOM 1653 N N . SER A 1 215 ? 15.668 10.048 -12.061 1.00 26.45 215 SER A N 1
ATOM 1654 C CA . SER A 1 215 ? 15.887 11.394 -11.497 1.00 26.45 215 SER A CA 1
ATOM 1655 C C . SER A 1 215 ? 14.839 12.382 -12.055 1.00 26.45 215 SER A C 1
ATOM 1657 O O . SER A 1 215 ? 14.215 12.157 -13.089 1.00 26.45 215 SER A O 1
ATOM 1659 N N . ALA A 1 216 ? 14.674 13.511 -11.361 1.00 22.52 216 ALA A N 1
ATOM 1660 C CA . ALA A 1 216 ? 13.862 14.664 -11.744 1.00 22.52 216 ALA A CA 1
ATOM 1661 C C . ALA A 1 216 ? 14.547 15.588 -12.776 1.00 22.52 216 ALA A C 1
ATOM 1663 O O . ALA A 1 216 ? 15.756 15.784 -12.684 1.00 22.52 216 ALA A O 1
ATOM 1664 N N . ALA A 1 217 ? 13.766 16.283 -13.626 1.00 24.00 217 ALA A N 1
ATOM 1665 C CA . ALA A 1 217 ? 13.843 17.748 -13.821 1.00 24.00 217 ALA A CA 1
ATOM 1666 C C . ALA A 1 217 ? 12.875 18.315 -14.893 1.00 24.00 217 ALA A C 1
ATOM 1668 O O . ALA A 1 217 ? 12.916 17.911 -16.049 1.00 24.00 217 ALA A O 1
ATOM 1669 N N . ALA A 1 218 ? 12.173 19.397 -14.505 1.00 22.56 218 ALA A N 1
ATOM 1670 C CA . ALA A 1 218 ? 12.011 20.688 -15.213 1.00 22.56 218 ALA A CA 1
ATOM 1671 C C . ALA A 1 218 ? 10.573 21.151 -15.551 1.00 22.56 218 ALA A C 1
ATOM 1673 O O . ALA A 1 218 ? 9.829 20.476 -16.247 1.00 22.56 218 ALA A O 1
ATOM 1674 N N . GLY A 1 219 ? 10.263 22.413 -15.192 1.00 21.28 219 GLY A N 1
ATOM 1675 C CA . GLY A 1 219 ? 9.414 23.281 -16.029 1.00 21.28 219 GLY A CA 1
ATOM 1676 C C . GLY A 1 219 ? 8.245 24.017 -15.360 1.00 21.28 219 GLY A C 1
ATOM 1677 O O . GLY A 1 219 ? 7.101 23.592 -15.419 1.00 21.28 219 GLY A O 1
ATOM 1678 N N . THR A 1 220 ? 8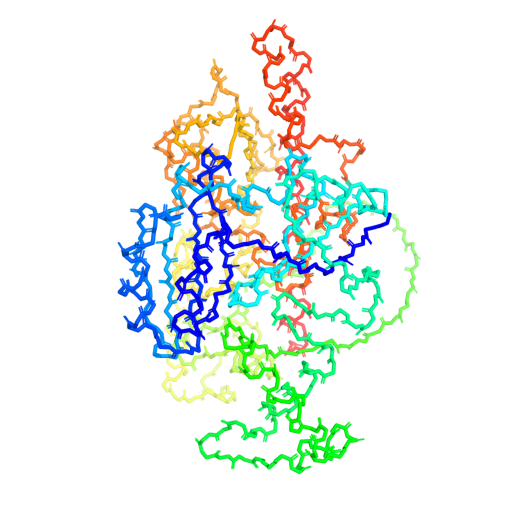.506 25.198 -14.807 1.00 22.53 220 THR A N 1
ATOM 1679 C CA . THR A 1 220 ? 7.527 26.186 -14.319 1.00 22.53 220 THR A CA 1
ATOM 1680 C C . THR A 1 220 ? 6.723 26.855 -15.457 1.00 22.53 220 THR A C 1
ATOM 1682 O O . THR A 1 220 ? 7.341 27.316 -16.411 1.00 22.53 220 THR A O 1
ATOM 1685 N N . ALA A 1 221 ? 5.395 27.046 -15.297 1.00 22.25 221 ALA A N 1
ATOM 1686 C CA . ALA A 1 221 ? 4.664 28.343 -15.380 1.00 22.25 221 ALA A CA 1
ATOM 1687 C C . ALA A 1 221 ? 3.191 28.288 -15.892 1.00 22.25 221 ALA A C 1
ATOM 1689 O O . ALA A 1 221 ? 2.923 28.188 -17.080 1.00 22.25 221 ALA A O 1
ATOM 1690 N N . CYS A 1 222 ? 2.256 28.512 -14.956 1.00 19.58 222 CYS A N 1
ATOM 1691 C CA . CYS A 1 222 ? 1.074 29.406 -14.967 1.00 19.58 222 CYS A CA 1
ATOM 1692 C C . CYS A 1 222 ? 0.206 29.632 -16.239 1.00 19.58 222 CYS A C 1
ATOM 1694 O O . CYS A 1 222 ? 0.624 30.297 -17.184 1.00 19.58 222 CYS A O 1
ATOM 1696 N N . GLY A 1 223 ? -1.105 29.345 -16.124 1.00 21.41 223 GLY A N 1
ATOM 1697 C CA . GLY A 1 223 ? -2.172 29.984 -16.916 1.00 21.41 223 GLY A CA 1
ATOM 1698 C C . GLY A 1 223 ? -3.596 29.605 -16.466 1.00 21.41 223 GLY A C 1
ATOM 1699 O O . GLY A 1 223 ? -3.988 28.454 -16.561 1.00 21.41 223 GLY A O 1
ATOM 1700 N N . ARG A 1 224 ? -4.383 30.571 -15.960 1.00 22.33 224 ARG A N 1
ATOM 1701 C CA . ARG A 1 224 ? -5.764 30.397 -15.441 1.00 22.33 224 ARG A CA 1
ATOM 1702 C C . ARG A 1 224 ? -6.866 30.528 -16.514 1.00 22.33 224 ARG A C 1
ATOM 1704 O O . ARG A 1 224 ? -6.713 31.355 -17.413 1.00 22.33 224 ARG A O 1
ATOM 1711 N N . ARG A 1 225 ? -8.048 29.961 -16.170 1.00 22.91 225 ARG A N 1
ATOM 1712 C CA . ARG A 1 225 ? -9.462 30.212 -16.613 1.00 22.91 225 ARG A CA 1
ATOM 1713 C C . ARG A 1 225 ? -9.972 29.238 -17.694 1.00 22.91 225 ARG A C 1
ATOM 1715 O O . ARG A 1 225 ? -9.248 29.000 -18.641 1.00 22.91 225 ARG A O 1
ATOM 1722 N N . THR A 1 226 ? -11.183 28.660 -17.661 1.00 22.22 226 THR A N 1
ATOM 1723 C CA . THR A 1 226 ? -12.459 28.954 -16.956 1.00 22.22 226 THR A CA 1
ATOM 1724 C C . THR A 1 226 ? -13.407 27.740 -17.049 1.00 22.22 226 THR A C 1
ATOM 1726 O O . THR A 1 226 ? -13.292 26.953 -17.979 1.00 22.22 226 THR A O 1
ATOM 1729 N N . ALA A 1 227 ? -14.362 27.642 -16.117 1.00 26.77 227 ALA A N 1
ATOM 1730 C CA . ALA A 1 227 ? -15.392 26.603 -15.997 1.00 26.77 227 ALA A CA 1
ATOM 1731 C C . ALA A 1 227 ? -16.399 26.518 -17.169 1.00 26.77 227 ALA A C 1
ATOM 1733 O O . ALA A 1 227 ? -16.751 27.547 -17.750 1.00 26.77 227 ALA A O 1
ATOM 1734 N N . GLY A 1 228 ? -16.944 25.314 -17.420 1.00 21.83 228 GLY A N 1
ATOM 1735 C CA . GLY A 1 228 ? -18.140 25.119 -18.255 1.00 21.83 228 GLY A CA 1
ATOM 1736 C C . GLY A 1 228 ? -18.426 23.685 -18.740 1.00 21.83 228 GLY A C 1
ATOM 1737 O O . GLY A 1 228 ? -18.174 23.392 -19.896 1.00 21.83 228 GLY A O 1
ATOM 1738 N N . SER A 1 229 ? -18.972 22.845 -17.852 1.00 27.25 229 SER A N 1
ATOM 1739 C CA . SER A 1 229 ? -20.023 21.813 -18.038 1.00 27.25 229 SER A CA 1
ATOM 1740 C C . SER A 1 229 ? -20.227 21.082 -19.393 1.00 27.25 229 SER A C 1
ATOM 1742 O O . SER A 1 229 ? -20.517 21.715 -20.405 1.00 27.25 229 SER A O 1
ATOM 1744 N N . LEU A 1 230 ? -20.297 19.739 -19.299 1.00 24.81 230 LEU A N 1
ATOM 1745 C CA . LEU A 1 230 ? -21.241 18.784 -19.936 1.00 24.81 230 LEU A CA 1
ATOM 1746 C C . LEU A 1 230 ? -20.590 17.641 -20.731 1.00 24.81 230 LEU A C 1
ATOM 1748 O O . LEU A 1 230 ? -20.090 17.832 -21.836 1.00 24.81 230 LEU A O 1
ATOM 1752 N N . TYR A 1 231 ? -20.715 16.442 -20.147 1.00 30.83 231 TYR A N 1
ATOM 1753 C CA . TYR A 1 231 ? -20.670 15.107 -20.751 1.00 30.83 231 TYR A CA 1
ATOM 1754 C C . TYR A 1 231 ? -20.723 15.100 -22.286 1.00 30.83 231 TYR A C 1
ATOM 1756 O O . TYR A 1 231 ? -21.787 15.195 -22.906 1.00 30.83 231 TYR A O 1
ATOM 1764 N N . ARG A 1 232 ? -19.553 14.930 -22.901 1.00 23.98 232 ARG A N 1
ATOM 1765 C CA . ARG A 1 232 ? -19.405 14.527 -24.296 1.00 23.98 232 ARG A CA 1
ATOM 1766 C C . ARG A 1 232 ? -18.068 13.809 -24.423 1.00 23.98 232 ARG A C 1
ATOM 1768 O O . ARG A 1 232 ? -17.047 14.414 -24.128 1.00 23.98 232 ARG A O 1
ATOM 1775 N N . TRP A 1 233 ? -18.120 12.536 -24.817 1.00 32.06 233 TRP A N 1
ATOM 1776 C CA . TRP A 1 233 ? -16.987 11.656 -25.127 1.00 32.06 233 TRP A CA 1
ATOM 1777 C C . TRP A 1 233 ? -15.748 12.430 -25.616 1.00 32.06 233 TRP A C 1
ATOM 1779 O O . TRP A 1 233 ? -15.735 12.943 -26.738 1.00 32.06 233 TRP A O 1
ATOM 1789 N N . LEU A 1 234 ? -14.738 12.523 -24.750 1.00 27.81 234 LEU A N 1
ATOM 1790 C CA . LEU A 1 234 ? -13.359 12.856 -25.103 1.00 27.81 234 LEU A CA 1
ATOM 1791 C C . LEU A 1 234 ? -12.636 11.531 -25.415 1.00 27.81 234 LEU A C 1
ATOM 1793 O O . LEU A 1 234 ? -13.001 10.510 -24.831 1.00 27.81 234 LEU A O 1
ATOM 1797 N N . PRO A 1 235 ? -11.664 11.500 -26.343 1.00 33.72 235 PRO A N 1
ATOM 1798 C CA . PRO A 1 235 ? -10.824 10.318 -26.525 1.00 33.72 235 PRO A CA 1
ATOM 1799 C C . PRO A 1 235 ? -10.156 9.982 -25.186 1.00 33.72 235 PRO A C 1
ATOM 1801 O O . PRO A 1 235 ? -9.717 10.899 -24.495 1.00 33.72 235 PRO A O 1
ATOM 1804 N N . ALA A 1 236 ? -10.140 8.699 -24.811 1.00 44.00 236 ALA A N 1
ATOM 1805 C CA . ALA A 1 236 ? -9.535 8.222 -23.569 1.00 44.00 236 ALA A CA 1
ATOM 1806 C C . ALA A 1 236 ? -8.096 8.750 -23.467 1.00 44.00 236 ALA A C 1
ATOM 1808 O O . ALA A 1 236 ? -7.242 8.379 -24.266 1.00 44.00 236 ALA A O 1
ATOM 1809 N N . SER A 1 237 ? -7.855 9.674 -22.541 1.00 58.41 237 SER A N 1
ATOM 1810 C CA . SER A 1 237 ? -6.573 10.368 -22.364 1.00 58.41 237 SER A CA 1
ATOM 1811 C C . SER A 1 237 ? -5.670 9.671 -21.338 1.00 58.41 237 SER A C 1
ATOM 1813 O O . SER A 1 237 ? -4.834 10.320 -20.719 1.00 58.41 237 SER A O 1
ATOM 1815 N N . GLY A 1 238 ? -5.878 8.370 -21.124 1.00 73.31 238 GLY A N 1
ATOM 1816 C CA . GLY A 1 238 ? -5.143 7.541 -20.175 1.00 73.31 238 GLY A CA 1
ATOM 1817 C C . GLY A 1 238 ? -4.656 6.247 -20.822 1.00 73.31 238 GLY A C 1
ATOM 1818 O O . GLY A 1 238 ? -5.186 5.802 -21.842 1.00 73.31 238 GLY A O 1
ATOM 1819 N N . MET A 1 239 ? -3.617 5.657 -20.232 1.00 88.12 239 MET A N 1
ATOM 1820 C CA . MET A 1 239 ? -3.018 4.412 -20.712 1.00 88.12 239 MET A CA 1
ATOM 1821 C C . MET A 1 239 ? -3.986 3.236 -20.561 1.00 88.12 239 MET A C 1
ATOM 1823 O O . MET A 1 239 ? -4.611 3.087 -19.515 1.00 88.12 239 MET A O 1
ATOM 1827 N N . ARG A 1 240 ? -4.041 2.375 -21.577 1.00 94.56 240 ARG A N 1
ATOM 1828 C CA . ARG A 1 240 ? -4.771 1.103 -21.569 1.00 94.56 240 ARG A CA 1
ATOM 1829 C C . ARG A 1 240 ? -3.811 -0.079 -21.715 1.00 94.56 240 ARG A C 1
ATOM 1831 O O . ARG A 1 240 ? -2.645 0.108 -22.082 1.00 94.56 240 ARG A O 1
ATOM 1838 N N . VAL A 1 241 ? -4.279 -1.306 -21.477 1.00 96.38 241 VAL A N 1
ATOM 1839 C CA . VAL A 1 241 ? -3.446 -2.511 -21.665 1.00 96.38 241 VAL A CA 1
ATOM 1840 C C . VAL A 1 241 ? -2.979 -2.663 -23.110 1.00 96.38 241 VAL A C 1
ATOM 1842 O O . VAL A 1 241 ? -1.869 -3.139 -23.338 1.00 96.38 241 VAL A O 1
ATOM 1845 N N . GLU A 1 242 ? -3.763 -2.174 -24.072 1.00 97.06 242 GLU A N 1
ATOM 1846 C CA . GLU A 1 242 ? -3.455 -2.186 -25.501 1.00 97.06 242 GLU A CA 1
ATOM 1847 C C . GLU A 1 242 ? -2.255 -1.311 -25.868 1.00 97.06 242 GLU A C 1
ATOM 1849 O O . GLU A 1 242 ? -1.673 -1.469 -26.940 1.00 97.06 242 GLU A O 1
ATOM 1854 N N . ASN A 1 243 ? -1.847 -0.410 -24.972 1.00 96.38 243 ASN A N 1
ATOM 1855 C CA . ASN A 1 243 ? -0.623 0.364 -25.127 1.00 96.38 243 ASN A CA 1
ATOM 1856 C C . ASN A 1 243 ? 0.623 -0.383 -24.634 1.00 96.38 243 ASN A C 1
ATOM 1858 O O . ASN A 1 243 ? 1.731 0.123 -24.795 1.00 96.38 243 ASN A O 1
ATOM 1862 N N . SER A 1 244 ? 0.478 -1.553 -24.004 1.00 95.81 244 SER A N 1
ATOM 1863 C CA . SER A 1 244 ? 1.577 -2.252 -23.340 1.00 95.81 244 SER A CA 1
ATOM 1864 C C . SER A 1 244 ? 2.004 -3.531 -24.050 1.00 95.81 244 SER A C 1
ATOM 1866 O O . SER A 1 244 ? 1.178 -4.323 -24.491 1.00 95.81 244 SER A O 1
ATOM 1868 N N . PHE A 1 245 ? 3.314 -3.766 -24.075 1.00 95.50 245 PHE A N 1
ATOM 1869 C CA . PHE A 1 245 ? 3.949 -4.968 -24.618 1.00 95.50 245 PHE A CA 1
ATOM 1870 C C . PHE A 1 245 ? 4.777 -5.729 -23.573 1.00 95.50 245 PHE A C 1
ATOM 1872 O O . PHE A 1 245 ? 5.187 -6.854 -23.841 1.00 95.50 245 PHE A O 1
ATOM 1879 N N . ILE A 1 246 ? 5.022 -5.140 -22.394 1.00 94.19 246 ILE A N 1
ATOM 1880 C CA . ILE A 1 246 ? 5.802 -5.738 -21.294 1.00 94.19 246 ILE A CA 1
ATOM 1881 C C . ILE A 1 246 ? 5.392 -7.176 -20.919 1.00 94.19 246 ILE A C 1
ATOM 1883 O O . ILE A 1 246 ? 6.289 -7.963 -20.622 1.00 94.19 246 ILE A O 1
ATOM 1887 N N . PRO A 1 247 ? 4.101 -7.567 -20.912 1.00 93.81 247 PRO A N 1
ATOM 1888 C CA . PRO A 1 247 ? 3.746 -8.942 -20.556 1.00 93.81 247 PRO A CA 1
ATOM 1889 C C . PRO A 1 247 ? 4.262 -9.996 -21.550 1.00 93.81 247 PRO A C 1
ATOM 1891 O O . PRO A 1 247 ? 4.337 -11.179 -21.218 1.00 93.81 247 PRO A O 1
ATOM 1894 N N . ALA A 1 248 ? 4.638 -9.598 -22.771 1.00 94.62 248 ALA A N 1
ATOM 1895 C CA . ALA A 1 248 ? 5.206 -10.513 -23.748 1.00 94.62 248 ALA A CA 1
ATOM 1896 C C . ALA A 1 248 ? 6.627 -10.955 -23.333 1.00 94.62 248 ALA A C 1
ATOM 1898 O O . ALA A 1 248 ? 7.512 -10.114 -23.141 1.00 94.62 248 ALA A O 1
ATOM 1899 N N . PRO A 1 249 ? 6.917 -12.270 -23.267 1.00 92.75 249 PRO A N 1
ATOM 1900 C CA . PRO A 1 249 ? 8.242 -12.752 -22.892 1.00 92.75 249 PRO A CA 1
ATOM 1901 C C . PRO A 1 249 ? 9.362 -12.176 -23.769 1.00 92.75 249 PRO A C 1
ATOM 1903 O O . PRO A 1 249 ? 9.346 -12.291 -24.997 1.00 92.75 249 PRO A O 1
ATOM 1906 N N . GLY A 1 250 ? 10.377 -11.601 -23.121 1.00 88.25 250 GLY A N 1
ATOM 1907 C CA . GLY A 1 250 ? 11.499 -10.944 -23.795 1.00 88.25 250 GLY A CA 1
ATOM 1908 C C . GLY A 1 250 ? 11.287 -9.455 -24.086 1.00 88.25 250 GLY A C 1
ATOM 1909 O O . GLY A 1 250 ? 12.167 -8.849 -24.694 1.00 88.25 250 GLY A O 1
ATOM 1910 N N . VAL A 1 251 ? 10.175 -8.861 -23.639 1.00 92.00 251 VAL A N 1
ATOM 1911 C CA . VAL A 1 251 ? 9.939 -7.413 -23.669 1.00 92.00 251 VAL A CA 1
ATOM 1912 C C . VAL A 1 251 ? 10.060 -6.847 -22.254 1.00 92.00 251 VAL A C 1
ATOM 1914 O O . VAL A 1 251 ? 9.243 -7.117 -21.385 1.00 92.00 251 VAL A O 1
ATOM 1917 N N . GLY A 1 252 ? 11.103 -6.052 -22.013 1.00 91.50 252 GLY A N 1
ATOM 1918 C CA . GLY A 1 252 ? 11.220 -5.222 -20.806 1.00 91.50 252 GLY A CA 1
ATOM 1919 C C . GLY A 1 252 ? 10.841 -3.765 -21.080 1.00 91.50 252 GLY A C 1
ATOM 1920 O O . GLY A 1 252 ? 10.635 -3.389 -22.235 1.00 91.50 252 GLY A O 1
ATOM 1921 N N . GLU A 1 253 ? 10.845 -2.919 -20.044 1.00 91.25 253 GLU A N 1
ATOM 1922 C CA . GLU A 1 253 ? 10.508 -1.486 -20.162 1.00 91.25 253 GLU A CA 1
ATOM 1923 C C . GLU A 1 253 ? 11.308 -0.768 -21.258 1.00 91.25 253 GLU A C 1
ATOM 1925 O O . GLU A 1 253 ? 10.748 -0.006 -22.036 1.00 91.25 253 GLU A O 1
ATOM 1930 N N . THR A 1 254 ? 12.611 -1.043 -21.381 1.00 91.81 254 THR A N 1
ATOM 1931 C CA . THR A 1 254 ? 13.454 -0.445 -22.431 1.00 91.81 254 THR A CA 1
ATOM 1932 C C . THR A 1 254 ? 12.994 -0.828 -23.836 1.00 91.81 254 THR A C 1
ATOM 1934 O O . THR A 1 254 ? 13.057 -0.015 -24.754 1.00 91.81 254 THR A O 1
ATOM 1937 N N . THR A 1 255 ? 12.546 -2.073 -24.021 1.00 92.94 255 THR A N 1
ATOM 1938 C CA . THR A 1 255 ? 12.060 -2.542 -25.327 1.00 92.94 255 THR A CA 1
ATOM 1939 C C . THR A 1 255 ? 10.699 -1.931 -25.633 1.00 92.94 255 THR A C 1
ATOM 1941 O O . THR A 1 255 ? 10.498 -1.444 -26.738 1.00 92.94 255 THR A O 1
ATOM 1944 N N . GLU A 1 256 ? 9.801 -1.888 -24.649 1.00 94.50 256 GLU A N 1
ATOM 1945 C CA . GLU A 1 256 ? 8.487 -1.251 -24.771 1.00 94.50 256 GLU A CA 1
ATOM 1946 C C . GLU A 1 256 ? 8.605 0.246 -25.112 1.00 94.50 256 GLU A C 1
ATOM 1948 O O . GLU A 1 256 ? 8.029 0.690 -26.101 1.00 94.50 256 GLU A O 1
ATOM 1953 N N . ARG A 1 257 ? 9.438 1.005 -24.387 1.00 95.00 257 ARG A N 1
ATOM 1954 C CA . ARG A 1 257 ? 9.700 2.425 -24.685 1.00 95.00 257 ARG A CA 1
ATOM 1955 C C . ARG A 1 257 ? 10.232 2.630 -26.097 1.00 95.00 257 ARG A C 1
ATOM 1957 O O . ARG A 1 257 ? 9.778 3.516 -26.809 1.00 95.00 257 ARG A O 1
ATOM 1964 N N . ARG A 1 258 ? 11.154 1.771 -26.540 1.00 93.44 258 ARG A N 1
ATOM 1965 C CA . ARG A 1 258 ? 11.679 1.828 -27.906 1.00 93.44 258 ARG A CA 1
ATOM 1966 C C . ARG A 1 258 ? 10.595 1.557 -28.950 1.00 93.44 258 ARG A C 1
ATOM 1968 O O . ARG A 1 258 ? 10.638 2.176 -30.009 1.00 93.44 258 ARG A O 1
ATOM 1975 N N . LEU A 1 259 ? 9.666 0.634 -28.694 1.00 94.94 259 LEU A N 1
ATOM 1976 C CA . LEU A 1 259 ? 8.529 0.393 -29.588 1.00 94.94 259 LEU A CA 1
ATOM 1977 C C . LEU A 1 259 ? 7.682 1.663 -29.725 1.00 94.94 259 LEU A C 1
ATOM 1979 O O . LEU A 1 259 ? 7.445 2.108 -30.850 1.00 94.94 259 LEU A O 1
ATOM 1983 N N . TRP A 1 260 ? 7.332 2.289 -28.600 1.00 95.75 260 TRP A N 1
ATOM 1984 C CA . TRP A 1 260 ? 6.590 3.549 -28.579 1.00 95.75 260 TRP A CA 1
ATOM 1985 C C . TRP A 1 260 ? 7.303 4.655 -29.361 1.00 95.75 260 TRP A C 1
ATOM 1987 O O . TRP A 1 260 ? 6.698 5.232 -30.260 1.00 95.75 260 TRP A O 1
ATOM 1997 N N . GLU A 1 261 ? 8.612 4.850 -29.148 1.00 94.75 261 GLU A N 1
ATOM 1998 C CA . GLU A 1 261 ? 9.409 5.891 -29.829 1.00 94.75 261 GLU A CA 1
ATOM 1999 C C . GLU A 1 261 ? 9.433 5.745 -31.358 1.00 94.75 261 GLU A C 1
ATOM 2001 O O . GLU A 1 261 ? 9.767 6.685 -32.084 1.00 94.75 261 GLU A O 1
ATOM 2006 N N . HIS A 1 262 ? 9.101 4.555 -31.864 1.00 94.00 262 HIS A N 1
ATOM 2007 C CA . HIS A 1 262 ? 9.011 4.261 -33.291 1.00 94.00 262 HIS A CA 1
ATOM 2008 C C . HIS A 1 262 ? 7.561 4.193 -33.796 1.00 94.00 262 HIS A C 1
ATOM 2010 O O . HIS A 1 262 ? 7.321 3.704 -34.901 1.00 94.00 262 HIS A O 1
ATOM 2016 N N . GLY A 1 263 ? 6.609 4.716 -33.021 1.00 93.75 263 GLY A N 1
ATOM 2017 C CA . GLY A 1 263 ? 5.195 4.819 -33.370 1.00 93.75 263 GLY A CA 1
ATOM 2018 C C . GLY A 1 263 ? 4.391 3.540 -33.149 1.00 93.75 263 GLY A C 1
ATOM 2019 O O . GLY A 1 263 ? 3.249 3.478 -33.591 1.00 93.75 263 GLY A O 1
ATOM 2020 N N . VAL A 1 264 ? 4.958 2.526 -32.487 1.00 96.25 264 VAL A N 1
ATOM 2021 C CA . VAL A 1 264 ? 4.245 1.291 -32.135 1.00 96.25 264 VAL A CA 1
ATOM 2022 C C . VAL A 1 264 ? 3.622 1.472 -30.755 1.00 96.25 264 VAL A C 1
ATOM 2024 O O . VAL A 1 264 ? 4.129 0.937 -29.775 1.00 96.25 264 VAL A O 1
ATOM 2027 N N . THR A 1 265 ? 2.581 2.302 -30.660 1.00 94.81 265 THR A N 1
ATOM 2028 C CA . THR A 1 265 ? 1.982 2.747 -29.385 1.00 94.81 265 THR A CA 1
ATOM 2029 C C . THR A 1 265 ? 0.713 1.996 -28.999 1.00 94.81 265 THR A C 1
ATOM 2031 O O . THR A 1 265 ? 0.254 2.111 -27.861 1.00 94.81 265 THR A O 1
ATOM 2034 N N . HIS A 1 266 ? 0.179 1.189 -29.912 1.00 96.19 266 HIS A N 1
ATOM 2035 C CA . HIS A 1 266 ? -0.951 0.298 -29.700 1.00 96.19 266 HIS A CA 1
ATOM 2036 C C . HIS A 1 266 ? -0.648 -1.105 -30.245 1.00 96.19 266 HIS A C 1
ATOM 2038 O O . HIS A 1 266 ? 0.146 -1.267 -31.173 1.00 96.19 266 HIS A O 1
ATOM 2044 N N . TRP A 1 267 ? -1.321 -2.137 -29.730 1.00 97.12 267 TRP A N 1
ATOM 2045 C CA . TRP A 1 267 ? -1.223 -3.508 -30.254 1.00 97.12 267 TRP A CA 1
ATOM 2046 C C . TRP A 1 267 ? -1.465 -3.611 -31.769 1.00 97.12 267 TRP A C 1
ATOM 2048 O O . TRP A 1 267 ? -0.904 -4.487 -32.425 1.00 97.12 267 TRP A O 1
ATOM 2058 N N . ASP A 1 268 ? -2.288 -2.721 -32.329 1.00 96.62 268 ASP A N 1
ATOM 2059 C CA . ASP A 1 268 ? -2.586 -2.667 -33.770 1.00 96.62 268 ASP A CA 1
ATOM 2060 C C . ASP A 1 268 ? -1.419 -2.143 -34.616 1.00 96.62 268 ASP A C 1
ATOM 2062 O O . ASP A 1 268 ? -1.352 -2.431 -35.811 1.00 96.62 268 ASP A O 1
ATOM 2066 N N . ASP A 1 269 ? -0.494 -1.406 -34.004 1.00 95.56 269 ASP A N 1
ATOM 2067 C CA . ASP A 1 269 ? 0.665 -0.830 -34.684 1.00 95.56 269 ASP A CA 1
ATOM 2068 C C . ASP A 1 269 ? 1.843 -1.816 -34.747 1.00 95.56 269 ASP A C 1
ATOM 2070 O O . ASP A 1 269 ? 2.840 -1.561 -35.426 1.00 95.56 269 ASP A O 1
ATOM 2074 N N . PHE A 1 270 ? 1.763 -2.939 -34.023 1.00 96.69 270 PHE A N 1
ATOM 2075 C CA . PHE A 1 270 ? 2.871 -3.876 -33.900 1.00 96.69 270 PHE A CA 1
ATOM 2076 C C . PHE A 1 270 ? 3.062 -4.728 -35.162 1.00 96.69 270 PHE A C 1
ATOM 2078 O O . PHE A 1 270 ? 2.174 -5.469 -35.593 1.00 96.69 270 PHE A O 1
ATOM 2085 N N . ASP A 1 271 ? 4.279 -4.693 -35.706 1.00 93.44 271 ASP A N 1
ATOM 2086 C CA . ASP A 1 271 ? 4.726 -5.548 -36.804 1.00 93.44 271 ASP A CA 1
ATOM 2087 C C . ASP A 1 271 ? 6.041 -6.265 -36.454 1.00 93.44 271 ASP A C 1
ATOM 2089 O O . ASP A 1 271 ? 6.877 -5.732 -35.725 1.00 93.44 271 ASP A O 1
ATOM 2093 N N . ALA A 1 272 ? 6.277 -7.455 -37.020 1.00 90.88 272 ALA A N 1
ATOM 2094 C CA . ALA A 1 272 ? 7.504 -8.229 -36.798 1.00 90.88 272 ALA A CA 1
ATOM 2095 C C . ALA A 1 272 ? 8.800 -7.491 -37.191 1.00 90.88 272 ALA A C 1
ATOM 2097 O O . ALA A 1 272 ? 9.883 -7.886 -36.758 1.00 90.88 272 ALA A O 1
ATOM 2098 N N . SER A 1 273 ? 8.714 -6.446 -38.021 1.00 88.62 273 SER A N 1
ATOM 2099 C CA . SER A 1 273 ? 9.847 -5.588 -38.387 1.00 88.62 273 SER A CA 1
ATOM 2100 C C . SER A 1 273 ? 10.141 -4.469 -37.375 1.00 88.62 273 SER A C 1
ATOM 2102 O O . SER A 1 273 ? 11.065 -3.679 -37.602 1.00 88.62 273 SER A O 1
ATOM 2104 N N . ALA A 1 274 ? 9.395 -4.394 -36.265 1.00 89.06 274 ALA A N 1
ATOM 2105 C CA . ALA A 1 274 ? 9.552 -3.357 -35.257 1.00 89.06 274 ALA A CA 1
ATOM 2106 C C . ALA A 1 274 ? 10.984 -3.317 -34.672 1.00 89.06 274 ALA A C 1
ATOM 2108 O O . ALA A 1 274 ? 11.602 -4.349 -34.380 1.00 89.06 274 ALA A O 1
ATOM 2109 N N . PRO A 1 275 ? 11.557 -2.115 -34.496 1.00 81.25 275 PRO A N 1
ATOM 2110 C CA . PRO A 1 275 ? 12.954 -1.959 -34.122 1.00 81.25 275 PRO A CA 1
ATOM 2111 C C . PRO A 1 275 ? 13.222 -2.434 -32.692 1.00 81.25 275 PRO A C 1
ATOM 2113 O O . PRO A 1 275 ? 12.554 -2.036 -31.746 1.00 81.25 275 PRO A O 1
ATOM 2116 N N . GLY A 1 276 ? 14.281 -3.231 -32.525 1.00 77.62 276 GLY A N 1
ATOM 2117 C CA . GLY A 1 276 ? 14.679 -3.769 -31.218 1.00 77.62 276 GLY A CA 1
ATOM 2118 C C . GLY A 1 276 ? 14.029 -5.104 -30.856 1.00 77.62 276 GLY A C 1
ATOM 2119 O O . GLY A 1 276 ? 14.338 -5.642 -29.798 1.00 77.62 276 GLY A O 1
ATOM 2120 N N . VAL A 1 277 ? 13.206 -5.667 -31.745 1.00 87.81 277 VAL A N 1
ATOM 2121 C CA . VAL A 1 277 ? 12.536 -6.956 -31.560 1.00 87.81 277 VAL A CA 1
ATOM 2122 C C . VAL A 1 277 ? 13.097 -7.972 -32.560 1.00 87.81 277 VAL A C 1
ATOM 2124 O O . VAL A 1 277 ? 13.116 -7.738 -33.764 1.00 87.81 277 VAL A O 1
ATOM 2127 N N . GLY A 1 278 ? 13.610 -9.101 -32.061 1.00 90.81 278 GLY A N 1
ATOM 2128 C CA . GLY A 1 278 ? 14.010 -10.238 -32.900 1.00 90.81 278 GLY A CA 1
ATOM 2129 C C . GLY A 1 278 ? 12.824 -11.152 -33.231 1.00 90.81 278 GLY A C 1
ATOM 2130 O O . GLY A 1 278 ? 11.781 -11.055 -32.595 1.00 90.81 278 GLY A O 1
ATOM 2131 N N . GLU A 1 279 ? 12.999 -12.092 -34.166 1.00 92.62 279 GLU A N 1
ATOM 2132 C CA . GLU A 1 279 ? 11.939 -13.018 -34.620 1.00 92.62 279 GLU A CA 1
ATOM 2133 C C . GLU A 1 279 ? 11.216 -13.725 -33.457 1.00 92.62 279 GLU A C 1
ATOM 2135 O O . GLU A 1 279 ? 9.988 -13.729 -33.398 1.00 92.62 279 GLU A O 1
ATOM 2140 N N . THR A 1 280 ? 11.966 -14.248 -32.482 1.00 93.81 280 THR A N 1
ATOM 2141 C CA . THR A 1 280 ? 11.395 -14.901 -31.293 1.00 93.81 280 THR A CA 1
ATOM 2142 C C . THR A 1 280 ? 10.557 -13.943 -30.447 1.00 93.81 280 THR A C 1
ATOM 2144 O O . THR A 1 280 ? 9.445 -14.282 -30.055 1.00 93.81 280 THR A O 1
ATOM 2147 N N . THR A 1 281 ? 11.066 -12.738 -30.174 1.00 93.69 281 THR A N 1
ATOM 2148 C CA . THR A 1 281 ? 10.341 -11.739 -29.379 1.00 93.69 281 THR A CA 1
ATOM 2149 C C . THR A 1 281 ? 9.087 -11.271 -30.117 1.00 93.69 281 THR A C 1
ATOM 2151 O O . THR A 1 281 ? 8.043 -11.129 -29.494 1.00 93.69 281 THR A O 1
ATOM 2154 N N . ALA A 1 282 ? 9.139 -11.114 -31.443 1.00 95.81 282 ALA A N 1
ATOM 2155 C CA . ALA A 1 282 ? 7.967 -10.754 -32.240 1.00 95.81 282 ALA A CA 1
ATOM 2156 C C . ALA A 1 282 ? 6.875 -11.828 -32.170 1.00 95.81 282 ALA A C 1
ATOM 2158 O O . ALA A 1 282 ? 5.702 -11.505 -31.994 1.00 95.81 282 ALA A O 1
ATOM 2159 N N . GLN A 1 283 ? 7.254 -13.108 -32.234 1.00 96.00 283 GLN A N 1
ATOM 2160 C CA . GLN A 1 283 ? 6.310 -14.213 -32.069 1.00 96.00 283 GLN A CA 1
ATOM 2161 C C . GLN A 1 283 ? 5.670 -14.224 -30.672 1.00 96.00 283 GLN A C 1
ATOM 2163 O O . GLN A 1 283 ? 4.470 -14.477 -30.554 1.00 96.00 283 GLN A O 1
ATOM 2168 N N . ASN A 1 284 ? 6.449 -13.921 -29.629 1.00 95.94 284 ASN A N 1
ATOM 2169 C CA . ASN A 1 284 ? 5.942 -13.796 -28.262 1.00 95.94 284 ASN A CA 1
ATOM 2170 C C . ASN A 1 284 ? 4.960 -12.625 -28.130 1.00 95.94 284 ASN A C 1
ATOM 2172 O O . ASN A 1 284 ? 3.910 -12.794 -27.519 1.00 95.94 284 ASN A O 1
ATOM 2176 N N . VAL A 1 285 ? 5.266 -11.471 -28.735 1.00 96.81 285 VAL A N 1
ATOM 2177 C CA . VAL A 1 285 ? 4.372 -10.304 -28.739 1.00 96.81 285 VAL A CA 1
ATOM 2178 C C . VAL A 1 285 ? 3.064 -10.617 -29.464 1.00 96.81 285 VAL A C 1
ATOM 2180 O O . VAL A 1 285 ? 2.003 -10.332 -28.922 1.00 96.81 285 VAL A O 1
ATOM 2183 N N . TYR A 1 286 ? 3.095 -11.272 -30.630 1.00 97.88 286 TYR A N 1
ATOM 2184 C CA . TYR A 1 286 ? 1.860 -11.681 -31.310 1.00 97.88 286 TYR A CA 1
ATOM 2185 C C . TYR A 1 286 ? 1.029 -12.679 -30.502 1.00 97.88 286 TYR A C 1
ATOM 2187 O O . TYR A 1 286 ? -0.194 -12.561 -30.489 1.00 97.88 286 TYR A O 1
ATOM 2195 N N . SER A 1 287 ? 1.676 -13.648 -29.844 1.00 97.00 287 SER A N 1
ATOM 2196 C CA . SER A 1 287 ? 0.976 -14.598 -28.971 1.00 97.00 287 SER A CA 1
ATOM 2197 C C . SER A 1 287 ? 0.291 -13.863 -27.824 1.00 97.00 287 SER A C 1
ATOM 2199 O O . SER A 1 287 ? -0.909 -14.019 -27.642 1.00 97.00 287 SER A O 1
ATOM 2201 N N . PHE A 1 288 ? 1.035 -13.001 -27.124 1.00 97.25 288 PHE A N 1
ATOM 2202 C CA . PHE A 1 288 ? 0.502 -12.182 -26.041 1.00 97.25 288 PHE A CA 1
ATOM 2203 C C . PHE A 1 288 ? -0.676 -11.318 -26.506 1.00 97.25 288 PHE A C 1
ATOM 2205 O O . PHE A 1 288 ? -1.729 -11.372 -25.889 1.00 97.25 288 PHE A O 1
ATOM 2212 N N . ILE A 1 289 ? -0.542 -10.570 -27.607 1.00 98.06 289 ILE A N 1
ATOM 2213 C CA . ILE A 1 289 ? -1.624 -9.716 -28.125 1.00 98.06 289 ILE A CA 1
ATOM 2214 C C . ILE A 1 289 ? -2.872 -10.544 -28.460 1.00 98.06 289 ILE A C 1
ATOM 2216 O O . ILE A 1 289 ? -3.989 -10.093 -28.213 1.00 98.06 289 ILE A O 1
ATOM 2220 N N . GLY A 1 290 ? -2.701 -11.738 -29.036 1.00 97.69 290 GLY A N 1
ATOM 2221 C CA . GLY A 1 290 ? -3.811 -12.648 -29.320 1.00 97.69 290 GLY A CA 1
ATOM 2222 C C . GLY A 1 290 ? -4.544 -13.067 -28.046 1.00 97.69 290 GLY A C 1
ATOM 2223 O O . GLY A 1 290 ? -5.746 -12.838 -27.932 1.00 97.69 290 GLY A O 1
ATOM 2224 N N . ASP A 1 291 ? -3.802 -13.604 -27.077 1.00 97.88 291 ASP A N 1
ATOM 2225 C CA . ASP A 1 291 ? -4.349 -14.071 -25.799 1.00 97.88 291 ASP A CA 1
ATOM 2226 C C . ASP A 1 291 ? -4.985 -12.920 -24.995 1.00 97.88 291 ASP A C 1
ATOM 2228 O O . ASP A 1 291 ? -6.054 -13.082 -24.405 1.00 97.88 291 ASP A O 1
ATOM 2232 N N . ALA A 1 292 ? -4.367 -11.737 -25.015 1.00 97.38 292 ALA A N 1
ATOM 2233 C CA . ALA A 1 292 ? -4.826 -10.553 -24.300 1.00 97.38 292 ALA A CA 1
ATOM 2234 C C . ALA A 1 292 ? -6.090 -9.934 -24.915 1.00 97.38 292 ALA A C 1
ATOM 2236 O O . ALA A 1 292 ? -6.977 -9.509 -24.177 1.00 97.38 292 ALA A O 1
ATOM 2237 N N . ARG A 1 293 ? -6.229 -9.914 -26.250 1.00 97.75 293 ARG A N 1
ATOM 2238 C CA . ARG A 1 293 ? -7.492 -9.509 -26.900 1.00 97.75 293 ARG A CA 1
ATOM 2239 C C . ARG A 1 293 ? -8.628 -10.450 -26.525 1.00 97.75 293 ARG A C 1
ATOM 2241 O O . ARG A 1 293 ? -9.694 -9.994 -26.127 1.00 97.75 293 ARG A O 1
ATOM 2248 N N . ASP A 1 294 ? -8.365 -11.751 -26.588 1.00 97.69 294 ASP A N 1
ATOM 2249 C CA . ASP A 1 294 ? -9.321 -12.780 -26.192 1.00 97.69 294 ASP A CA 1
ATOM 2250 C C . ASP A 1 294 ? -9.725 -12.649 -24.710 1.00 97.69 294 ASP A C 1
ATOM 2252 O O . ASP A 1 294 ? -10.877 -12.911 -24.362 1.00 97.69 294 ASP A O 1
ATOM 2256 N N . ALA A 1 295 ? -8.797 -12.251 -23.832 1.00 97.31 295 ALA A N 1
ATOM 2257 C CA . ALA A 1 295 ? -9.079 -11.965 -22.427 1.00 97.31 295 ALA A CA 1
ATOM 2258 C C . ALA A 1 295 ? -9.940 -10.700 -22.250 1.00 97.31 295 ALA A C 1
ATOM 2260 O O . ALA A 1 295 ? -10.955 -10.764 -21.554 1.00 97.31 295 ALA A O 1
ATOM 2261 N N . LEU A 1 296 ? -9.609 -9.588 -22.924 1.00 95.31 296 LEU A N 1
ATOM 2262 C CA . LEU A 1 296 ? -10.418 -8.357 -22.905 1.00 95.31 296 LEU A CA 1
ATOM 2263 C C . LEU A 1 296 ? -11.849 -8.601 -23.393 1.00 95.31 296 LEU A C 1
ATOM 2265 O O . LEU A 1 296 ? -12.797 -8.181 -22.734 1.00 95.31 296 LEU A O 1
ATOM 2269 N N . ASP A 1 297 ? -12.014 -9.315 -24.508 1.00 95.31 297 ASP A N 1
ATOM 2270 C CA . ASP A 1 297 ? -13.328 -9.612 -25.089 1.00 95.31 297 ASP A CA 1
ATOM 2271 C C . ASP A 1 297 ? -14.211 -10.447 -24.144 1.00 95.31 297 ASP A C 1
ATOM 2273 O O . ASP A 1 297 ? -15.441 -10.368 -24.200 1.00 95.31 297 ASP A O 1
ATOM 2277 N N . ARG A 1 298 ? -13.594 -11.250 -23.266 1.00 96.19 298 ARG A N 1
ATOM 2278 C CA . ARG A 1 298 ? -14.285 -12.043 -22.238 1.00 96.19 298 ARG A CA 1
ATOM 2279 C C . ARG A 1 298 ? -14.445 -11.322 -20.898 1.00 96.19 298 ARG A C 1
ATOM 2281 O O . ARG A 1 298 ? -15.126 -11.868 -20.035 1.00 96.19 298 ARG A O 1
ATOM 2288 N N . GLY A 1 299 ? -13.832 -10.152 -20.714 1.00 94.69 299 GLY A N 1
ATOM 2289 C CA . GLY A 1 299 ? -13.757 -9.483 -19.411 1.00 94.69 299 GLY A CA 1
ATOM 2290 C C . GLY A 1 299 ? -12.893 -10.230 -18.386 1.00 94.69 299 GLY A C 1
ATOM 2291 O O . GLY A 1 299 ? -13.113 -10.097 -17.190 1.00 94.69 299 GLY A O 1
ATOM 2292 N N . ASP A 1 300 ? -11.933 -11.042 -18.834 1.00 96.19 300 ASP A N 1
ATOM 2293 C CA . ASP A 1 300 ? -11.035 -11.812 -17.965 1.00 96.19 300 ASP A CA 1
ATOM 2294 C C . ASP A 1 300 ? -9.915 -10.906 -17.434 1.00 96.19 300 ASP A C 1
ATOM 2296 O O . ASP A 1 300 ? -8.831 -10.803 -18.014 1.00 96.19 300 ASP A O 1
ATOM 2300 N N . THR A 1 301 ? -10.198 -10.184 -16.350 1.00 96.19 301 THR A N 1
ATOM 2301 C CA . THR A 1 301 ? -9.234 -9.260 -15.740 1.00 96.19 301 THR A CA 1
ATOM 2302 C C . THR A 1 301 ? -8.133 -9.970 -14.959 1.00 96.19 301 THR A C 1
ATOM 2304 O O . THR A 1 301 ? -7.022 -9.438 -14.859 1.00 96.19 301 THR A O 1
ATOM 2307 N N . GLN A 1 302 ? -8.384 -11.191 -14.476 1.00 95.06 302 GLN A N 1
ATOM 2308 C CA . GLN A 1 302 ? -7.388 -11.996 -13.770 1.00 95.06 302 GLN A CA 1
ATOM 2309 C C . GLN A 1 302 ? -6.199 -12.344 -14.669 1.00 95.06 302 GLN A C 1
ATOM 2311 O O . GLN A 1 302 ? -5.055 -12.263 -14.223 1.00 95.06 302 GLN A O 1
ATOM 2316 N N . TYR A 1 303 ? -6.443 -12.611 -15.958 1.00 96.06 303 TYR A N 1
ATOM 2317 C CA . TYR A 1 303 ? -5.373 -12.757 -16.948 1.00 96.06 303 TYR A CA 1
ATOM 2318 C C . TYR A 1 303 ? -4.363 -11.596 -16.893 1.00 96.06 303 TYR A C 1
ATOM 2320 O O . TYR A 1 303 ? -3.152 -11.814 -16.926 1.00 96.06 303 TYR A O 1
ATOM 2328 N N . PHE A 1 304 ? -4.843 -10.355 -16.770 1.00 95.25 304 PHE A N 1
ATOM 2329 C CA . PHE A 1 304 ? -3.982 -9.173 -16.713 1.00 95.25 304 PHE A CA 1
ATOM 2330 C C . PHE A 1 304 ? -3.255 -9.035 -15.378 1.00 95.25 304 PHE A C 1
ATOM 2332 O O . PHE A 1 304 ? -2.102 -8.605 -15.372 1.00 95.25 304 PHE A O 1
ATOM 2339 N N . ALA A 1 305 ? -3.887 -9.422 -14.270 1.00 91.62 305 ALA A N 1
ATOM 2340 C CA . ALA A 1 305 ? -3.242 -9.469 -12.961 1.00 91.62 305 ALA A CA 1
ATOM 2341 C C . ALA A 1 305 ? -2.059 -10.446 -12.931 1.00 91.62 305 ALA A C 1
ATOM 2343 O O . ALA A 1 305 ? -1.023 -10.127 -12.350 1.00 91.62 305 ALA A O 1
ATOM 2344 N N . ASP A 1 306 ? -2.201 -11.590 -13.601 1.00 92.38 306 ASP A N 1
ATOM 2345 C CA . ASP A 1 306 ? -1.163 -12.619 -13.682 1.00 92.38 306 ASP A CA 1
ATOM 2346 C C . ASP A 1 306 ? -0.065 -12.260 -14.698 1.00 92.38 306 ASP A C 1
ATOM 2348 O O . ASP A 1 306 ? 1.112 -12.570 -14.493 1.00 92.38 306 ASP A O 1
ATOM 2352 N N . ALA A 1 307 ? -0.438 -11.618 -15.810 1.00 92.06 307 ALA A N 1
ATOM 2353 C CA . ALA A 1 307 ? 0.475 -11.316 -16.910 1.00 92.06 307 ALA A CA 1
ATOM 2354 C C . ALA A 1 307 ? 1.312 -10.045 -16.681 1.00 92.06 307 ALA A C 1
ATOM 2356 O O . ALA A 1 307 ? 2.478 -9.992 -17.085 1.00 92.06 307 ALA A O 1
ATOM 2357 N N . PHE A 1 308 ? 0.742 -9.001 -16.070 1.00 89.25 308 PHE A N 1
ATOM 2358 C CA . PHE A 1 308 ? 1.464 -7.748 -15.852 1.00 89.25 308 PHE A CA 1
ATOM 2359 C C . PHE A 1 308 ? 2.433 -7.871 -14.668 1.00 89.25 308 PHE A C 1
ATOM 2361 O O . PHE A 1 308 ? 2.027 -8.243 -13.567 1.00 89.25 308 PHE A O 1
ATOM 2368 N N . PRO A 1 309 ? 3.715 -7.490 -14.831 1.00 79.75 309 PRO A N 1
ATOM 2369 C CA . PRO A 1 309 ? 4.653 -7.499 -13.720 1.00 79.75 309 PRO A CA 1
ATOM 2370 C C . PRO A 1 309 ? 4.273 -6.461 -12.658 1.00 79.75 309 PRO A C 1
ATOM 2372 O O . PRO A 1 309 ? 3.585 -5.470 -12.930 1.00 79.75 309 PRO A O 1
ATOM 2375 N N . ASN A 1 310 ? 4.770 -6.688 -11.438 1.00 65.69 310 ASN A N 1
ATOM 2376 C CA . ASN A 1 310 ? 4.467 -5.877 -10.261 1.00 65.69 310 ASN A CA 1
ATOM 2377 C C . ASN A 1 310 ? 4.512 -4.372 -10.564 1.00 65.69 310 ASN A C 1
ATOM 2379 O O . ASN A 1 310 ? 5.484 -3.851 -11.110 1.00 65.69 310 ASN A O 1
ATOM 2383 N N . ASN A 1 311 ? 3.452 -3.681 -10.142 1.00 69.50 311 ASN A N 1
ATOM 2384 C CA . ASN A 1 311 ? 3.191 -2.256 -10.342 1.00 69.50 311 ASN A CA 1
ATOM 2385 C C . ASN A 1 311 ? 2.734 -1.821 -11.738 1.00 69.50 311 ASN A C 1
ATOM 2387 O O . ASN A 1 311 ? 2.536 -0.623 -11.906 1.00 69.50 311 ASN A O 1
ATOM 2391 N N . ALA A 1 312 ? 2.558 -2.702 -12.725 1.00 88.88 312 ALA A N 1
ATOM 2392 C CA . ALA A 1 312 ? 2.059 -2.311 -14.050 1.00 88.88 312 ALA A CA 1
ATOM 2393 C C . ALA A 1 312 ? 0.543 -2.543 -14.240 1.00 88.88 312 ALA A C 1
ATOM 2395 O O . ALA A 1 312 ? -0.017 -2.077 -15.229 1.00 88.88 312 ALA A O 1
ATOM 2396 N N . LEU A 1 313 ? -0.131 -3.168 -13.263 1.00 91.62 313 LEU A N 1
ATOM 2397 C CA . LEU A 1 313 ? -1.578 -3.447 -13.282 1.00 91.62 313 LEU A CA 1
ATOM 2398 C C . LEU A 1 313 ? -2.455 -2.193 -13.458 1.00 91.62 313 LEU A C 1
ATOM 2400 O O . LEU A 1 313 ? -3.541 -2.285 -14.013 1.00 91.62 313 LEU A O 1
ATOM 2404 N N . TRP A 1 314 ? -1.984 -1.007 -13.059 1.00 94.38 314 TRP A N 1
ATOM 2405 C CA . TRP A 1 314 ? -2.723 0.253 -13.251 1.00 94.38 314 TRP A CA 1
ATOM 2406 C C . TRP A 1 314 ? -3.064 0.546 -14.717 1.00 94.38 314 TRP A C 1
ATOM 2408 O O . TRP A 1 314 ? -4.014 1.273 -14.984 1.00 94.38 314 TRP A O 1
ATOM 2418 N N . ARG A 1 315 ? -2.329 -0.048 -15.668 1.00 95.25 315 ARG A N 1
ATOM 2419 C CA . ARG A 1 315 ? -2.599 0.060 -17.109 1.00 95.25 315 ARG A CA 1
ATOM 2420 C C . ARG A 1 315 ? -3.925 -0.593 -17.518 1.00 95.25 315 ARG A C 1
ATOM 2422 O O . ARG A 1 315 ? -4.412 -0.306 -18.601 1.00 95.25 315 ARG A O 1
ATOM 2429 N N . LEU A 1 316 ? -4.510 -1.437 -16.662 1.00 95.62 316 LEU A N 1
ATOM 2430 C CA . LEU A 1 316 ? -5.846 -2.014 -16.838 1.00 95.62 316 LEU A CA 1
ATOM 2431 C C . LEU A 1 316 ? -6.972 -1.027 -16.518 1.00 95.62 316 LEU A C 1
ATOM 2433 O O . LEU A 1 316 ? -8.073 -1.189 -17.031 1.00 95.62 316 LEU A O 1
ATOM 2437 N N . TYR A 1 317 ? -6.715 -0.006 -15.696 1.00 95.06 317 TYR A N 1
ATOM 2438 C CA . TYR A 1 317 ? -7.763 0.841 -15.125 1.00 95.06 317 TYR A CA 1
ATOM 2439 C C . TYR A 1 317 ? -8.704 1.434 -16.184 1.00 95.06 317 TYR A C 1
ATOM 2441 O O . TYR A 1 317 ? -9.914 1.256 -16.105 1.00 95.06 317 TYR A O 1
ATOM 2449 N N . GLU A 1 318 ? -8.163 2.049 -17.237 1.00 94.56 318 GLU A N 1
ATOM 2450 C CA . GLU A 1 318 ? -8.957 2.682 -18.301 1.00 94.56 318 GLU A CA 1
ATOM 2451 C C . GLU A 1 318 ? -9.783 1.687 -19.137 1.00 94.56 318 GLU A C 1
ATOM 2453 O O . GLU A 1 318 ? -10.780 2.066 -19.765 1.00 94.56 318 GLU A O 1
ATOM 2458 N N . ASN A 1 319 ? -9.392 0.409 -19.170 1.00 95.69 319 ASN A N 1
ATOM 2459 C CA . ASN A 1 319 ? -10.165 -0.645 -19.829 1.00 95.69 319 ASN A CA 1
ATOM 2460 C C . ASN A 1 319 ? -11.436 -0.985 -19.053 1.00 95.69 319 ASN A C 1
ATOM 2462 O O . ASN A 1 319 ? -12.447 -1.309 -19.672 1.00 95.69 319 ASN A O 1
ATOM 2466 N N . VAL A 1 320 ? -11.386 -0.874 -17.724 1.00 95.25 320 VAL A N 1
ATOM 2467 C CA . VAL A 1 320 ? -12.442 -1.333 -16.813 1.00 95.25 320 VAL A CA 1
ATOM 2468 C C . VAL A 1 320 ? -13.023 -0.216 -15.949 1.00 95.25 320 VAL A C 1
ATOM 2470 O O . VAL A 1 320 ? -13.790 -0.499 -15.046 1.00 95.25 320 VAL A O 1
ATOM 2473 N N . ALA A 1 321 ? -12.736 1.056 -16.241 1.00 92.31 321 ALA A N 1
ATOM 2474 C CA . ALA A 1 321 ? -13.150 2.209 -15.430 1.00 92.31 321 ALA A CA 1
ATOM 2475 C C . ALA A 1 321 ? -14.671 2.308 -15.171 1.00 92.31 321 ALA A C 1
ATOM 2477 O O . ALA A 1 321 ? -15.098 2.996 -14.248 1.00 92.31 321 ALA A O 1
ATOM 2478 N N . GLY A 1 322 ? -15.496 1.635 -15.983 1.00 91.44 322 GLY A N 1
ATOM 2479 C CA . GLY A 1 322 ? -16.943 1.529 -15.769 1.00 91.44 322 GLY A CA 1
ATOM 2480 C C . GLY A 1 322 ? -17.372 0.502 -14.712 1.00 91.44 322 GLY A C 1
ATOM 2481 O O . GLY A 1 322 ? -18.544 0.494 -14.350 1.00 91.44 322 GLY A O 1
ATOM 2482 N N . ASP A 1 323 ? -16.456 -0.344 -14.243 1.00 96.19 323 ASP A N 1
ATOM 2483 C CA . ASP A 1 323 ? -16.694 -1.454 -13.319 1.00 96.19 323 ASP A CA 1
ATOM 2484 C C . ASP A 1 323 ? -15.502 -1.629 -12.355 1.00 96.19 323 ASP A C 1
ATOM 2486 O O . ASP A 1 323 ? -14.715 -2.573 -12.438 1.00 96.19 323 ASP A O 1
ATOM 2490 N N . VAL A 1 324 ? -15.337 -0.647 -11.466 1.00 97.81 324 VAL A N 1
ATOM 2491 C CA . VAL A 1 324 ? -14.294 -0.626 -10.430 1.00 97.81 324 VAL A CA 1
ATOM 2492 C C . VAL A 1 324 ? -14.944 -0.427 -9.069 1.00 97.81 324 VAL A C 1
ATOM 2494 O O . VAL A 1 324 ? -15.752 0.493 -8.908 1.00 97.81 324 VAL A O 1
ATOM 2497 N N . ALA A 1 325 ? -14.570 -1.259 -8.100 1.00 98.25 325 ALA A N 1
ATOM 2498 C CA . ALA A 1 325 ? -14.965 -1.117 -6.705 1.00 98.25 325 ALA A CA 1
ATOM 2499 C C . ALA A 1 325 ? -13.823 -0.478 -5.904 1.00 98.25 325 ALA A C 1
ATOM 2501 O O . ALA A 1 325 ? -12.751 -1.063 -5.738 1.00 98.25 325 ALA A O 1
ATOM 2502 N N . PHE A 1 326 ? -14.046 0.736 -5.406 1.00 98.38 326 PHE A N 1
ATOM 2503 C CA . PHE A 1 326 ? -13.131 1.421 -4.494 1.00 98.38 326 PHE A CA 1
ATOM 2504 C C . PHE A 1 326 ? -13.620 1.214 -3.072 1.00 98.38 326 PHE A C 1
ATOM 2506 O O . PHE A 1 326 ? -14.745 1.611 -2.773 1.00 98.38 326 PHE A O 1
ATOM 2513 N N . PHE A 1 327 ? -12.808 0.623 -2.202 1.00 97.62 327 PHE A N 1
ATOM 2514 C CA . PHE A 1 327 ? -13.236 0.329 -0.840 1.00 97.62 327 PHE A CA 1
ATOM 2515 C C . PHE A 1 327 ? -12.222 0.752 0.217 1.00 97.62 327 PHE A C 1
ATOM 2517 O O . PHE A 1 327 ? -11.015 0.791 -0.030 1.00 97.62 327 PHE A O 1
ATOM 2524 N N . ASP A 1 328 ? -12.758 1.060 1.392 1.00 96.50 328 ASP A N 1
ATOM 2525 C CA . ASP A 1 328 ? -12.032 1.459 2.594 1.00 96.50 328 ASP A CA 1
ATOM 2526 C C . ASP A 1 328 ? -12.783 0.944 3.832 1.00 96.50 328 ASP A C 1
ATOM 2528 O O . ASP A 1 328 ? -14.024 0.873 3.825 1.00 96.50 328 ASP A O 1
ATOM 2532 N N . ILE A 1 329 ? -12.056 0.575 4.890 1.00 93.94 329 ILE A N 1
ATOM 2533 C CA . ILE A 1 329 ? -12.644 0.025 6.119 1.00 93.94 329 ILE A CA 1
ATOM 2534 C C . ILE A 1 329 ? -12.345 0.863 7.359 1.00 93.94 329 ILE A C 1
ATOM 2536 O O . ILE A 1 329 ? -11.264 1.419 7.522 1.00 93.94 329 ILE A O 1
ATOM 2540 N N . GLU A 1 330 ? -13.265 0.801 8.319 1.00 91.12 330 GLU A N 1
ATOM 2541 C CA . GLU A 1 330 ? -13.021 1.222 9.695 1.00 91.12 330 GLU A CA 1
ATOM 2542 C C . GLU A 1 330 ? -12.932 0.023 10.622 1.00 91.12 330 GLU A C 1
ATOM 2544 O O . GLU A 1 330 ? -13.561 -1.017 10.409 1.00 91.12 330 GLU A O 1
ATOM 2549 N N . THR A 1 331 ? -12.133 0.158 11.676 1.00 85.81 331 THR A N 1
ATOM 2550 C CA . THR A 1 331 ? -11.861 -0.936 12.613 1.00 85.81 331 THR A CA 1
ATOM 2551 C C . THR A 1 331 ? -11.816 -0.435 14.050 1.00 85.81 331 THR A C 1
ATOM 2553 O O . THR A 1 331 ? -11.551 0.737 14.312 1.00 85.81 331 THR A O 1
ATOM 2556 N N . THR A 1 332 ? -12.027 -1.331 15.016 1.00 78.12 332 THR A N 1
ATOM 2557 C CA . THR A 1 332 ? -11.841 -1.025 16.447 1.00 78.12 332 THR A CA 1
ATOM 2558 C C . THR A 1 332 ? -10.368 -0.999 16.880 1.00 78.12 332 THR A C 1
ATOM 2560 O O . THR A 1 332 ? -10.063 -0.666 18.027 1.00 78.12 332 THR A O 1
ATOM 2563 N N . GLY A 1 333 ? -9.438 -1.326 15.978 1.00 67.06 333 GLY A N 1
ATOM 2564 C CA . GLY A 1 333 ? -8.012 -1.448 16.259 1.00 67.06 333 GLY A CA 1
ATOM 2565 C C . GLY A 1 333 ? -7.228 -2.008 15.071 1.00 67.06 333 GLY A C 1
ATOM 2566 O O . GLY A 1 333 ? -7.779 -2.292 14.017 1.00 67.06 333 GLY A O 1
ATOM 2567 N N . LEU A 1 334 ? -5.912 -2.161 15.228 1.00 68.19 334 LEU A N 1
ATOM 2568 C CA . LEU A 1 334 ? -5.000 -2.435 14.105 1.00 68.19 334 LEU A CA 1
ATOM 2569 C C . LEU A 1 334 ? -4.666 -3.920 13.889 1.00 68.19 334 LEU A C 1
ATOM 2571 O O . LEU A 1 334 ? -3.930 -4.243 12.957 1.00 68.19 334 LEU A O 1
ATOM 2575 N N . ASP A 1 335 ? -5.173 -4.821 14.732 1.00 67.56 335 ASP A N 1
ATOM 2576 C CA . ASP A 1 335 ? -4.927 -6.262 14.618 1.00 67.56 335 ASP A CA 1
ATOM 2577 C C . ASP A 1 335 ? -6.211 -7.020 14.287 1.00 67.56 335 ASP A C 1
ATOM 2579 O O . ASP A 1 335 ? -7.107 -7.134 15.118 1.00 67.56 335 ASP A O 1
ATOM 2583 N N . LYS A 1 336 ? -6.255 -7.627 13.100 1.00 68.38 336 LYS A N 1
ATOM 2584 C CA . LYS A 1 336 ? -7.411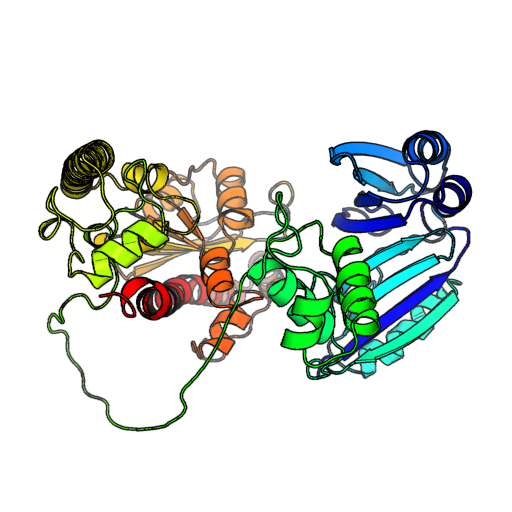 -8.387 12.618 1.00 68.38 336 LYS A CA 1
ATOM 2585 C C . LYS A 1 336 ? -7.853 -9.527 13.533 1.00 68.38 336 LYS A C 1
ATOM 2587 O O . LYS A 1 336 ? -9.003 -9.922 13.452 1.00 68.38 336 LYS A O 1
ATOM 2592 N N . ARG A 1 337 ? -6.968 -10.078 14.375 1.00 67.75 337 ARG A N 1
ATOM 2593 C CA . ARG A 1 337 ? -7.305 -11.196 15.279 1.00 67.75 337 ARG A CA 1
ATOM 2594 C C . ARG A 1 337 ? -7.997 -10.760 16.566 1.00 67.75 337 ARG A C 1
ATOM 2596 O O . ARG A 1 337 ? -8.605 -11.593 17.235 1.00 67.75 337 ARG A O 1
ATOM 2603 N N . SER A 1 338 ? -7.832 -9.499 16.947 1.00 64.50 338 SER A N 1
ATOM 2604 C CA . SER A 1 338 ? -8.319 -8.943 18.214 1.00 64.50 338 SER A CA 1
ATOM 2605 C C . SER A 1 338 ? -9.194 -7.703 18.032 1.00 64.50 338 SER A C 1
ATOM 2607 O O . SER A 1 338 ? -9.755 -7.206 19.005 1.00 64.50 338 SER A O 1
ATOM 2609 N N . SER A 1 339 ? -9.311 -7.214 16.798 1.00 76.81 339 SER A N 1
ATOM 2610 C CA . SER A 1 339 ? -10.079 -6.039 16.406 1.00 76.81 339 SER A CA 1
ATOM 2611 C C . SER A 1 339 ? -11.104 -6.406 15.341 1.00 76.81 339 SER A C 1
ATOM 2613 O O . SER A 1 339 ? -10.909 -7.311 14.530 1.00 76.81 339 SER A O 1
ATOM 2615 N N . ASP A 1 340 ? -12.182 -5.642 15.336 1.00 88.75 340 ASP A N 1
ATOM 2616 C CA . ASP A 1 340 ? -13.369 -5.868 14.536 1.00 88.75 340 ASP A CA 1
ATOM 2617 C C . ASP A 1 340 ? -13.480 -4.794 13.452 1.00 88.75 340 ASP A C 1
ATOM 2619 O O . ASP A 1 340 ? -13.257 -3.615 13.722 1.00 88.75 340 ASP A O 1
ATOM 2623 N N . VAL A 1 341 ? -13.861 -5.188 12.235 1.00 93.00 341 VAL A N 1
ATOM 2624 C CA . VAL A 1 341 ? -14.251 -4.250 11.163 1.00 93.00 341 VAL A CA 1
ATOM 2625 C C . VAL A 1 341 ? -15.606 -3.634 11.495 1.00 93.00 341 VAL A C 1
ATOM 2627 O O . VAL A 1 341 ? -16.587 -4.368 11.580 1.00 93.00 341 VAL A O 1
ATOM 2630 N N . THR A 1 342 ? -15.688 -2.322 11.685 1.00 93.31 342 THR A N 1
ATOM 2631 C CA . THR A 1 342 ? -16.908 -1.624 12.119 1.00 93.31 342 THR A CA 1
ATOM 2632 C C . THR A 1 342 ? -17.754 -1.153 10.946 1.00 93.31 342 THR A C 1
ATOM 2634 O O . THR A 1 342 ? -18.962 -1.386 10.941 1.00 93.31 342 THR A O 1
ATOM 2637 N N . THR A 1 343 ? -17.135 -0.543 9.937 1.00 96.62 343 THR A N 1
ATOM 2638 C CA . THR A 1 343 ? -17.797 -0.151 8.691 1.00 96.62 343 THR A CA 1
ATOM 2639 C C . THR A 1 343 ? -16.937 -0.499 7.485 1.00 96.62 343 THR A C 1
ATOM 2641 O O . THR A 1 343 ? -15.711 -0.543 7.576 1.00 96.62 343 THR A O 1
ATOM 2644 N N . VAL A 1 344 ? -17.585 -0.738 6.348 1.00 98.12 344 VAL A N 1
ATOM 2645 C CA . VAL A 1 344 ? -16.928 -0.857 5.042 1.00 98.12 344 VAL A CA 1
ATOM 2646 C C . VAL A 1 344 ? -17.662 0.043 4.067 1.00 98.12 344 VAL A C 1
ATOM 2648 O O . VAL A 1 344 ? -18.860 -0.138 3.851 1.00 98.12 344 VAL A O 1
ATOM 2651 N N . SER A 1 345 ? -16.960 1.000 3.469 1.00 98.12 345 SER A N 1
ATOM 2652 C CA . SER A 1 345 ? -17.514 1.847 2.416 1.00 98.12 345 SER A CA 1
ATOM 2653 C C . SER A 1 345 ? -16.978 1.408 1.071 1.00 98.12 345 SER A C 1
ATOM 2655 O O . SER A 1 345 ? -15.773 1.249 0.910 1.00 98.12 345 SER A O 1
ATOM 2657 N N . VAL A 1 346 ? -17.880 1.235 0.108 1.00 98.31 346 VAL A N 1
ATOM 2658 C CA . VAL A 1 346 ? -17.559 0.846 -1.264 1.00 98.31 346 VAL A CA 1
ATOM 2659 C C . VAL A 1 346 ? -18.205 1.833 -2.228 1.00 98.31 346 VAL A C 1
ATOM 2661 O O . VAL A 1 346 ? -19.414 2.056 -2.181 1.00 98.31 346 VAL A O 1
ATOM 2664 N N . LEU A 1 347 ? -17.405 2.435 -3.104 1.00 97.94 347 LEU A N 1
ATOM 2665 C CA . LEU A 1 347 ? -17.862 3.140 -4.297 1.00 97.94 347 LEU A CA 1
ATOM 2666 C C . LEU A 1 347 ? -17.772 2.176 -5.485 1.00 97.94 347 LEU A C 1
ATOM 2668 O O . LEU A 1 347 ? -16.674 1.818 -5.904 1.00 97.94 347 LEU A O 1
ATOM 2672 N N . HIS A 1 348 ? -18.918 1.801 -6.050 1.00 96.06 348 HIS A N 1
ATOM 2673 C CA . HIS A 1 348 ? -19.018 0.926 -7.223 1.00 96.06 348 HIS A CA 1
ATOM 2674 C C . HIS A 1 348 ? -20.194 1.371 -8.098 1.00 96.06 348 HIS A C 1
ATOM 2676 O O . HIS A 1 348 ? -21.234 1.794 -7.597 1.00 96.06 348 HIS A O 1
ATOM 2682 N N . GLY A 1 349 ? -20.017 1.394 -9.421 1.00 88.31 349 GLY A N 1
ATOM 2683 C CA . GLY A 1 349 ? -21.062 1.855 -10.350 1.00 88.31 349 GLY A CA 1
ATOM 2684 C C . GLY A 1 349 ? -21.466 3.335 -10.209 1.00 88.31 349 GLY A C 1
ATOM 2685 O O . GLY A 1 349 ? -22.486 3.747 -10.756 1.00 88.31 349 GLY A O 1
ATOM 2686 N N . GLY A 1 350 ? -20.672 4.146 -9.499 1.00 88.62 350 GLY A N 1
ATOM 2687 C CA . GLY A 1 350 ? -20.962 5.557 -9.209 1.00 88.62 350 GLY A CA 1
ATOM 2688 C C . GLY A 1 350 ? -21.778 5.794 -7.935 1.00 88.62 350 GLY A C 1
ATOM 2689 O O . GLY A 1 350 ? -21.960 6.948 -7.546 1.00 88.62 350 GLY A O 1
ATOM 2690 N N . ASP A 1 351 ? -22.214 4.727 -7.266 1.00 93.19 351 ASP A N 1
ATOM 2691 C CA . ASP A 1 351 ? -22.909 4.789 -5.988 1.00 93.19 351 ASP A CA 1
ATOM 2692 C C . ASP A 1 351 ? -21.951 4.405 -4.856 1.00 93.19 351 ASP A C 1
ATOM 2694 O O . ASP A 1 351 ? -21.200 3.437 -4.948 1.00 93.19 351 ASP A O 1
ATOM 2698 N N . THR A 1 352 ? -21.955 5.185 -3.773 1.00 96.62 352 THR A N 1
ATOM 2699 C CA . THR A 1 352 ? -21.223 4.834 -2.549 1.00 96.62 352 THR A CA 1
ATOM 2700 C C . THR A 1 352 ? -22.187 4.208 -1.555 1.00 96.62 352 THR A C 1
ATOM 2702 O O . THR A 1 352 ? -23.153 4.862 -1.143 1.00 96.62 352 THR A O 1
ATOM 2705 N N . THR A 1 353 ? -21.890 2.993 -1.116 1.00 97.88 353 THR A N 1
ATOM 2706 C CA . THR A 1 353 ? -22.624 2.244 -0.090 1.00 97.88 353 THR A CA 1
ATOM 2707 C C . THR A 1 353 ? -21.716 2.044 1.114 1.00 97.88 353 THR A C 1
ATOM 2709 O O . THR A 1 353 ? -20.525 1.807 0.944 1.00 97.88 353 THR A O 1
ATOM 2712 N N . THR A 1 354 ? -22.262 2.154 2.324 1.00 98.19 354 THR A N 1
ATOM 2713 C CA . THR A 1 354 ? -21.522 1.874 3.560 1.00 98.19 354 THR A CA 1
ATOM 2714 C C . THR A 1 354 ? -22.261 0.811 4.329 1.00 98.19 354 THR A C 1
ATOM 2716 O O . THR A 1 354 ? -23.412 1.024 4.692 1.00 98.19 354 THR A O 1
ATOM 2719 N N . LEU A 1 355 ? -21.587 -0.306 4.557 1.00 98.12 355 LEU A N 1
ATOM 2720 C CA . LEU A 1 355 ? -22.068 -1.402 5.372 1.00 98.12 355 LEU A CA 1
ATOM 2721 C C . LEU A 1 355 ? -21.589 -1.213 6.814 1.00 98.12 355 LEU A C 1
ATOM 2723 O O . LEU A 1 355 ? -20.431 -0.852 7.038 1.00 98.12 355 LEU A O 1
ATOM 2727 N N . VAL A 1 356 ? -22.453 -1.489 7.786 1.00 97.81 356 VAL A N 1
ATOM 2728 C CA . VAL A 1 356 ? -22.213 -1.293 9.221 1.00 97.81 356 VAL A CA 1
ATOM 2729 C C . VAL A 1 356 ? -22.320 -2.616 9.980 1.00 97.81 356 VAL A C 1
ATOM 2731 O O . VAL A 1 356 ? -23.272 -3.389 9.828 1.00 97.81 356 VAL A O 1
ATOM 2734 N N . ARG A 1 357 ? -21.335 -2.893 10.841 1.00 95.75 357 ARG A N 1
ATOM 2735 C CA . ARG A 1 357 ? -21.323 -4.070 11.717 1.00 95.75 357 ARG A CA 1
ATOM 2736 C C . ARG A 1 357 ? -22.562 -4.105 12.605 1.00 95.75 357 ARG A C 1
ATOM 2738 O O . ARG A 1 357 ? -22.868 -3.152 13.309 1.00 95.75 357 ARG A O 1
ATOM 2745 N N . GLY A 1 358 ? -23.205 -5.270 12.650 1.00 94.25 358 GLY A N 1
ATOM 2746 C CA . GLY A 1 358 ? -24.398 -5.489 13.470 1.00 94.25 358 GLY A CA 1
ATOM 2747 C C . GLY A 1 358 ? -25.701 -5.038 12.810 1.00 94.25 358 GLY A C 1
ATOM 2748 O O . GLY A 1 358 ? -26.758 -5.300 13.382 1.00 94.25 358 GLY A O 1
ATOM 2749 N N . ASP A 1 359 ? -25.630 -4.440 11.618 1.00 95.75 359 ASP A N 1
ATOM 2750 C CA . ASP A 1 359 ? -26.784 -4.099 10.787 1.00 95.75 359 ASP A CA 1
ATOM 2751 C C . ASP A 1 359 ? -26.730 -4.870 9.456 1.00 95.75 359 ASP A C 1
ATOM 2753 O O . ASP A 1 359 ? -27.233 -5.994 9.367 1.00 95.75 359 ASP A O 1
ATOM 2757 N N . ASP A 1 360 ? -26.044 -4.331 8.450 1.00 97.00 360 ASP A N 1
ATOM 2758 C CA . ASP A 1 360 ? -26.017 -4.848 7.081 1.00 97.00 360 ASP A CA 1
ATOM 2759 C C . ASP A 1 360 ? -24.627 -5.311 6.606 1.00 97.00 360 ASP A C 1
ATOM 2761 O O . ASP A 1 360 ? -24.519 -5.905 5.531 1.00 97.00 360 ASP A O 1
ATOM 2765 N N . LEU A 1 361 ? -23.565 -5.139 7.402 1.00 97.50 361 LEU A N 1
ATOM 2766 C CA . LEU A 1 361 ? -22.241 -5.681 7.085 1.00 97.50 361 LEU A CA 1
ATOM 2767 C C . LEU A 1 361 ? -22.210 -7.202 7.273 1.00 97.50 361 LEU A C 1
ATOM 2769 O O . LEU A 1 361 ? -21.941 -7.729 8.356 1.00 97.50 361 LEU A O 1
ATOM 2773 N N . THR A 1 362 ? -22.501 -7.896 6.176 1.00 97.06 362 THR A N 1
ATOM 2774 C CA . THR A 1 362 ? -22.518 -9.354 6.047 1.00 97.06 362 THR A CA 1
ATOM 2775 C C . THR A 1 362 ? -21.566 -9.797 4.940 1.00 97.06 362 THR A C 1
ATOM 2777 O O . THR A 1 362 ? -21.236 -9.013 4.053 1.00 97.06 362 THR A O 1
ATOM 2780 N N . ALA A 1 363 ? -21.150 -11.067 4.971 1.00 95.81 363 ALA A N 1
ATOM 2781 C CA . ALA A 1 363 ? -20.301 -11.648 3.931 1.00 95.81 363 ALA A CA 1
ATOM 2782 C C . ALA A 1 363 ? -20.933 -11.544 2.529 1.00 95.81 363 ALA A C 1
ATOM 2784 O O . ALA A 1 363 ? -20.245 -11.216 1.573 1.00 95.81 363 ALA A O 1
ATOM 2785 N N . GLU A 1 364 ? -22.249 -11.767 2.429 1.00 95.81 364 GLU A N 1
ATOM 2786 C CA . GLU A 1 364 ? -23.016 -11.680 1.177 1.00 95.81 364 GLU A CA 1
ATOM 2787 C C . GLU A 1 364 ? -23.018 -10.250 0.624 1.00 95.81 364 GLU A C 1
ATOM 2789 O O . GLU A 1 364 ? -22.553 -10.028 -0.488 1.00 95.81 364 GLU A O 1
ATOM 2794 N N . ASN A 1 365 ? -23.429 -9.265 1.432 1.00 96.56 365 ASN A N 1
ATOM 2795 C CA . ASN A 1 365 ? -23.456 -7.867 0.991 1.00 96.56 365 ASN A CA 1
ATOM 2796 C C . ASN A 1 365 ? -22.059 -7.344 0.632 1.00 96.56 365 ASN A C 1
ATOM 2798 O O . ASN A 1 365 ? -21.919 -6.530 -0.276 1.00 96.56 365 ASN A O 1
ATOM 2802 N N . LEU A 1 366 ? -21.026 -7.781 1.359 1.00 95.44 366 LEU A N 1
ATOM 2803 C CA . LEU A 1 366 ? -19.656 -7.376 1.076 1.00 95.44 366 LEU A CA 1
ATOM 2804 C C . LEU A 1 366 ? -19.143 -7.990 -0.232 1.00 95.44 366 LEU A C 1
ATOM 2806 O O . LEU A 1 366 ? -18.557 -7.270 -1.035 1.00 95.44 366 LEU A O 1
ATOM 2810 N N . ALA A 1 367 ? -19.379 -9.285 -0.454 1.00 95.12 367 ALA A N 1
ATOM 2811 C CA . ALA A 1 367 ? -19.013 -9.954 -1.699 1.00 95.12 367 ALA A CA 1
ATOM 2812 C C . ALA A 1 367 ? -19.723 -9.315 -2.903 1.00 95.12 367 ALA A C 1
ATOM 2814 O O . ALA A 1 367 ? -19.071 -9.025 -3.900 1.00 95.12 367 ALA A O 1
ATOM 2815 N N . ASP A 1 368 ? -21.016 -9.005 -2.775 1.00 94.94 368 ASP A N 1
ATOM 2816 C CA . ASP A 1 368 ? -21.796 -8.351 -3.831 1.00 94.94 368 ASP A CA 1
ATOM 2817 C C . ASP A 1 368 ? -21.255 -6.954 -4.188 1.00 94.94 368 ASP A C 1
ATOM 2819 O O . ASP A 1 368 ? -21.241 -6.580 -5.358 1.00 94.94 368 ASP A O 1
ATOM 2823 N N . LEU A 1 369 ? -20.803 -6.167 -3.202 1.00 95.44 369 LEU A N 1
ATOM 2824 C CA . LEU A 1 369 ? -20.225 -4.837 -3.451 1.00 95.44 369 LEU A CA 1
ATOM 2825 C C . LEU A 1 369 ? -18.798 -4.888 -4.019 1.00 95.44 369 LEU A C 1
ATOM 2827 O O . LEU A 1 369 ? -18.356 -3.916 -4.631 1.00 95.44 369 LEU A O 1
ATOM 2831 N N . LEU A 1 370 ? -18.062 -5.974 -3.776 1.00 95.50 370 LEU A N 1
ATOM 2832 C CA . LEU A 1 370 ? -16.694 -6.165 -4.265 1.00 95.50 370 LEU A CA 1
ATOM 2833 C C . LEU A 1 370 ? -16.630 -6.962 -5.580 1.00 95.50 370 LEU A C 1
ATOM 2835 O O . LEU A 1 370 ? -15.539 -7.094 -6.139 1.00 95.50 370 LEU A O 1
ATOM 2839 N N . ASP A 1 371 ? -17.765 -7.453 -6.088 1.00 94.38 371 ASP A N 1
ATOM 2840 C CA . ASP A 1 371 ? -17.884 -8.104 -7.397 1.00 94.38 371 ASP A CA 1
ATOM 2841 C C . ASP A 1 371 ? -17.725 -7.072 -8.525 1.00 94.38 371 ASP A C 1
ATOM 2843 O O . ASP A 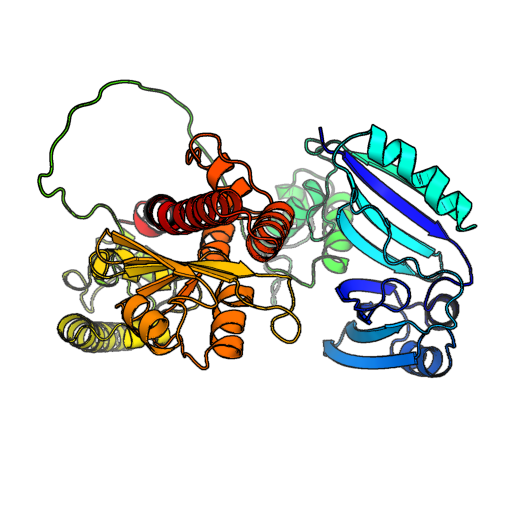1 371 ? -18.687 -6.491 -9.033 1.00 94.38 371 ASP A O 1
ATOM 2847 N N . ALA A 1 372 ? -16.470 -6.802 -8.876 1.00 96.06 372 ALA A N 1
ATOM 2848 C CA . ALA A 1 372 ? -16.080 -5.842 -9.896 1.00 96.06 372 ALA A CA 1
ATOM 2849 C C . ALA A 1 372 ? -14.903 -6.365 -10.724 1.00 96.06 372 ALA A C 1
ATOM 2851 O O . ALA A 1 372 ? -14.089 -7.170 -10.270 1.00 96.06 372 ALA A O 1
ATOM 2852 N N . SER A 1 373 ? -14.744 -5.828 -11.931 1.00 96.75 373 SER A N 1
ATOM 2853 C CA . SER A 1 373 ? -13.604 -6.126 -12.806 1.00 96.75 373 SER A CA 1
ATOM 2854 C C . SER A 1 373 ? -12.247 -5.736 -12.193 1.00 96.75 373 SER A C 1
ATOM 2856 O O . SER A 1 373 ? -11.216 -6.312 -12.556 1.00 96.75 373 SER A O 1
ATOM 2858 N N . LEU A 1 374 ? -12.229 -4.757 -11.281 1.00 97.31 374 LEU A N 1
ATOM 2859 C CA . LEU A 1 374 ? -11.049 -4.304 -10.542 1.00 97.31 374 LEU A CA 1
ATOM 2860 C C . LEU A 1 374 ? -11.451 -3.794 -9.154 1.00 97.31 374 LEU A C 1
ATOM 2862 O O . LEU A 1 374 ? -12.396 -3.016 -9.024 1.00 97.31 374 LEU A O 1
ATOM 2866 N N . VAL A 1 375 ? -10.672 -4.155 -8.136 1.00 97.81 375 VAL A N 1
ATOM 2867 C CA . VAL A 1 375 ? -10.828 -3.649 -6.768 1.00 97.81 375 VAL A CA 1
ATOM 2868 C C . VAL A 1 375 ? -9.671 -2.711 -6.420 1.00 97.81 375 VAL A C 1
ATOM 2870 O O . VAL A 1 375 ? -8.510 -2.987 -6.733 1.00 97.81 375 VAL A O 1
ATOM 2873 N N . VAL A 1 376 ? -9.973 -1.589 -5.767 1.00 97.88 376 VAL A N 1
ATOM 2874 C CA . VAL A 1 376 ? -9.012 -0.528 -5.437 1.00 97.88 376 VAL A CA 1
ATOM 2875 C C . VAL A 1 376 ? -9.113 -0.145 -3.963 1.00 97.88 376 VAL A C 1
ATOM 2877 O O . VAL A 1 376 ? -10.202 0.098 -3.453 1.00 97.88 376 VAL A O 1
ATOM 2880 N N . SER A 1 377 ? -7.966 -0.028 -3.296 1.00 96.00 377 SER A N 1
ATOM 2881 C CA . SER A 1 377 ? -7.851 0.441 -1.905 1.00 96.00 377 SER A CA 1
ATOM 2882 C C . SER A 1 377 ? -6.572 1.261 -1.700 1.00 96.00 377 SER A C 1
ATOM 2884 O O . SER A 1 377 ? -5.719 1.336 -2.593 1.00 96.00 377 SER A O 1
ATOM 2886 N N . PHE A 1 378 ? -6.386 1.844 -0.513 1.00 91.69 378 PHE A N 1
ATOM 2887 C CA . PHE A 1 378 ? -5.114 2.444 -0.102 1.00 91.69 378 PHE A CA 1
ATOM 2888 C C . PHE A 1 378 ? -4.491 1.649 1.051 1.00 91.69 378 PHE A C 1
ATOM 2890 O O . PHE A 1 378 ? -4.995 1.672 2.163 1.00 91.69 378 PHE A O 1
ATOM 2897 N N . ASN A 1 379 ? -3.358 0.978 0.809 1.00 87.19 379 ASN A N 1
ATOM 2898 C CA . ASN A 1 379 ? -2.720 0.046 1.752 1.00 87.19 379 ASN A CA 1
ATOM 2899 C C . ASN A 1 379 ? -3.591 -1.183 2.112 1.00 87.19 379 ASN A C 1
ATOM 2901 O O . ASN A 1 379 ? -3.269 -1.934 3.041 1.00 87.19 379 ASN A O 1
ATOM 2905 N N . GLY A 1 380 ? -4.648 -1.455 1.342 1.00 86.56 380 GLY A N 1
ATOM 2906 C CA . GLY A 1 380 ? -5.595 -2.514 1.662 1.00 86.56 380 GLY A CA 1
ATOM 2907 C C . GLY A 1 380 ? -5.066 -3.923 1.468 1.00 86.56 380 GLY A C 1
ATOM 2908 O O . GLY A 1 380 ? -5.496 -4.816 2.189 1.00 86.56 380 GLY A O 1
ATOM 2909 N N . LYS A 1 381 ? -4.049 -4.154 0.624 1.00 85.38 381 LYS A N 1
ATOM 2910 C CA . LYS A 1 381 ? -3.410 -5.487 0.545 1.00 85.38 381 LYS A CA 1
ATOM 2911 C C . LYS A 1 381 ? -2.764 -5.907 1.863 1.00 85.38 381 LYS A C 1
ATOM 2913 O O . LYS A 1 381 ? -2.609 -7.095 2.133 1.00 85.38 381 LYS A O 1
ATOM 2918 N N . ARG A 1 382 ? -2.328 -4.934 2.667 1.00 79.12 382 ARG A N 1
ATOM 2919 C CA . ARG A 1 382 ? -1.659 -5.177 3.952 1.00 79.12 382 ARG A CA 1
ATOM 2920 C C . ARG A 1 382 ? -2.594 -5.059 5.146 1.00 79.12 382 ARG A C 1
ATOM 2922 O O . ARG A 1 382 ? -2.241 -5.576 6.205 1.00 79.12 382 ARG A O 1
ATOM 2929 N N . PHE A 1 383 ? -3.713 -4.361 4.992 1.00 81.62 383 PHE A N 1
ATOM 2930 C CA . PHE A 1 383 ? -4.612 -4.022 6.085 1.00 81.62 383 PHE A CA 1
ATOM 2931 C C . PHE A 1 383 ? -6.046 -4.455 5.773 1.00 81.62 383 PHE A C 1
ATOM 2933 O O . PHE A 1 383 ? -6.478 -5.489 6.276 1.00 81.62 383 PHE A O 1
ATOM 2940 N N . ASP A 1 384 ? -6.738 -3.732 4.900 1.00 89.62 384 ASP A N 1
ATOM 2941 C CA . ASP A 1 384 ? -8.175 -3.852 4.653 1.00 89.62 384 ASP A CA 1
ATOM 2942 C C . ASP A 1 384 ? -8.606 -5.262 4.229 1.00 89.62 384 ASP A C 1
ATOM 2944 O O . ASP A 1 384 ? -9.431 -5.884 4.898 1.00 89.62 384 ASP A O 1
ATOM 2948 N N . GLN A 1 385 ? -7.995 -5.802 3.169 1.00 89.81 385 GLN A N 1
ATOM 2949 C CA . GLN A 1 385 ? -8.277 -7.143 2.648 1.00 89.81 385 GLN A CA 1
ATOM 2950 C C . GLN A 1 385 ? -8.069 -8.222 3.732 1.00 89.81 385 GLN A C 1
ATOM 2952 O O . GLN A 1 385 ? -9.014 -8.950 4.037 1.00 89.81 385 GLN A O 1
ATOM 2957 N N . PRO A 1 386 ? -6.898 -8.296 4.403 1.00 85.31 386 PRO A N 1
ATOM 2958 C CA . PRO A 1 386 ? -6.698 -9.212 5.522 1.00 85.31 386 PRO A CA 1
ATOM 2959 C C . PRO A 1 386 ? -7.751 -9.125 6.635 1.00 85.31 386 PRO A C 1
ATOM 2961 O O . PRO A 1 386 ? -8.003 -10.135 7.295 1.00 85.31 386 PRO A O 1
ATOM 2964 N N . PHE A 1 387 ? -8.298 -7.935 6.901 1.00 89.88 387 PHE A N 1
ATOM 2965 C CA . PHE A 1 387 ? -9.320 -7.712 7.921 1.00 89.88 387 PHE A CA 1
ATOM 2966 C C . PHE A 1 387 ? -10.680 -8.261 7.494 1.00 89.88 387 PHE A C 1
ATOM 2968 O O . PHE A 1 387 ? -11.299 -8.984 8.279 1.00 89.88 387 PHE A O 1
ATOM 2975 N N . ILE A 1 388 ? -11.125 -7.959 6.272 1.00 93.19 388 ILE A N 1
ATOM 2976 C CA . ILE A 1 388 ? -12.419 -8.434 5.768 1.00 93.19 388 ILE A CA 1
ATOM 2977 C C . ILE A 1 388 ? -12.430 -9.949 5.541 1.00 93.19 388 ILE A C 1
ATOM 2979 O O . ILE A 1 388 ? -13.382 -10.601 5.964 1.00 93.19 388 ILE A O 1
ATOM 2983 N N . GLU A 1 389 ? -11.339 -10.525 5.023 1.00 91.38 389 GLU A N 1
ATOM 2984 C CA . GLU A 1 389 ? -11.170 -11.981 4.887 1.00 91.38 389 GLU A CA 1
ATOM 2985 C C . GLU A 1 389 ? -11.290 -12.667 6.253 1.00 91.38 389 GLU A C 1
ATOM 2987 O O . GLU A 1 389 ? -11.969 -13.678 6.409 1.00 91.38 389 GLU A O 1
ATOM 2992 N N . HIS A 1 390 ? -10.669 -12.091 7.288 1.00 90.44 390 HIS A N 1
ATOM 2993 C CA . HIS A 1 390 ? -10.698 -12.675 8.627 1.00 90.44 390 HIS A CA 1
ATOM 2994 C C . HIS A 1 390 ? -12.049 -12.527 9.337 1.00 90.44 390 HIS A C 1
ATOM 2996 O O . HIS A 1 390 ? -12.469 -13.443 10.040 1.00 90.44 390 HIS A O 1
ATOM 3002 N N . ASN A 1 391 ? -12.701 -11.370 9.203 1.00 92.12 391 ASN A N 1
ATOM 3003 C CA . ASN A 1 391 ? -13.933 -11.059 9.930 1.00 92.12 391 ASN A CA 1
ATOM 3004 C C . ASN A 1 391 ? -15.183 -11.645 9.258 1.00 92.12 391 ASN A C 1
ATOM 3006 O O . ASN A 1 391 ? -16.159 -11.923 9.956 1.00 92.12 391 ASN A O 1
ATOM 3010 N N . TYR A 1 392 ? -15.161 -11.822 7.932 1.00 91.75 392 TYR A N 1
ATOM 3011 C CA . TYR A 1 392 ? -16.345 -12.176 7.146 1.00 91.75 392 TYR A CA 1
ATOM 3012 C C . TYR A 1 392 ? -16.172 -13.393 6.229 1.00 91.75 392 TYR A C 1
ATOM 3014 O O . TYR A 1 392 ? -17.164 -13.787 5.627 1.00 91.75 392 TYR A O 1
ATOM 3022 N N . ASP A 1 393 ? -14.989 -14.021 6.162 1.00 87.62 393 ASP A N 1
ATOM 3023 C CA . ASP A 1 393 ? -14.728 -15.189 5.293 1.00 87.62 393 ASP A CA 1
ATOM 3024 C C . ASP A 1 393 ? -15.068 -14.894 3.815 1.00 87.62 393 ASP A C 1
ATOM 3026 O O . ASP A 1 393 ? -15.678 -15.702 3.118 1.00 87.62 393 ASP A O 1
ATOM 3030 N N . VAL A 1 394 ? -14.731 -13.675 3.369 1.00 89.50 394 VAL A N 1
ATOM 3031 C CA . VAL A 1 394 ? -14.909 -13.179 1.995 1.00 89.50 394 VAL A CA 1
ATOM 3032 C C . VAL A 1 394 ? -13.546 -13.075 1.329 1.00 89.50 394 VAL A C 1
ATOM 3034 O O . VAL A 1 394 ? -12.664 -12.412 1.872 1.00 89.50 394 VAL A O 1
ATOM 3037 N N . ASP A 1 395 ? -13.404 -13.663 0.144 1.00 87.31 395 ASP A N 1
ATOM 3038 C CA . ASP A 1 395 ? -12.206 -13.547 -0.686 1.00 87.31 395 ASP A CA 1
ATOM 3039 C C . ASP A 1 395 ? -12.320 -12.345 -1.642 1.00 87.31 395 ASP A C 1
ATOM 3041 O O . ASP A 1 395 ? -13.358 -12.113 -2.264 1.00 87.31 395 ASP A O 1
ATOM 3045 N N . VAL A 1 396 ? -11.240 -11.569 -1.779 1.00 85.12 396 VAL A N 1
ATOM 3046 C CA . VAL A 1 396 ? -11.133 -10.523 -2.811 1.00 85.12 396 VAL A CA 1
ATOM 3047 C C . VAL A 1 396 ? -10.566 -11.161 -4.079 1.00 85.12 396 VAL A C 1
ATOM 3049 O O . VAL A 1 396 ? -9.358 -11.121 -4.317 1.00 85.12 396 VAL A O 1
ATOM 3052 N N . ASP A 1 397 ? -11.443 -11.786 -4.864 1.00 84.69 397 ASP A N 1
ATOM 3053 C CA . ASP A 1 397 ? -11.064 -12.548 -6.064 1.00 84.69 397 ASP A CA 1
ATOM 3054 C C . ASP A 1 397 ? -10.651 -11.659 -7.245 1.00 84.69 397 ASP A C 1
ATOM 3056 O O . ASP A 1 397 ? -9.840 -12.056 -8.083 1.00 84.69 397 ASP A O 1
ATOM 3060 N N . ALA A 1 398 ? -11.208 -10.451 -7.325 1.00 92.00 398 ALA A N 1
ATOM 3061 C CA . ALA A 1 398 ? -10.886 -9.511 -8.385 1.00 92.00 398 ALA A CA 1
ATOM 3062 C C . ALA A 1 398 ? -9.431 -9.013 -8.277 1.00 92.00 398 ALA A C 1
ATOM 3064 O O . ALA A 1 398 ? -8.895 -8.851 -7.172 1.00 92.00 398 ALA A O 1
ATOM 3065 N N . PRO A 1 399 ? -8.789 -8.658 -9.405 1.00 95.12 399 PRO A N 1
ATOM 3066 C CA . PRO A 1 399 ? -7.499 -7.989 -9.384 1.00 95.12 399 PRO A CA 1
ATOM 3067 C C . PRO A 1 399 ? -7.504 -6.770 -8.456 1.00 95.12 399 PRO A C 1
ATOM 3069 O O . PRO A 1 399 ? -8.288 -5.837 -8.620 1.00 95.12 399 PRO A O 1
ATOM 3072 N N . HIS A 1 400 ? -6.594 -6.771 -7.483 1.00 94.06 400 HIS A N 1
ATOM 3073 C CA . HIS A 1 400 ? -6.531 -5.733 -6.460 1.00 94.06 400 HIS A CA 1
ATOM 3074 C C . HIS A 1 400 ? -5.401 -4.732 -6.760 1.00 94.06 400 HIS A C 1
ATOM 3076 O O . HIS A 1 400 ? -4.209 -5.072 -6.715 1.00 94.06 400 HIS A O 1
ATOM 3082 N N . LEU A 1 401 ? -5.760 -3.478 -7.039 1.00 94.62 401 LEU A N 1
ATOM 3083 C CA . LEU A 1 401 ? -4.846 -2.354 -7.228 1.00 94.62 401 LEU A CA 1
ATOM 3084 C C . LEU A 1 401 ? -4.738 -1.518 -5.943 1.00 94.62 401 LEU A C 1
ATOM 3086 O O . LEU A 1 401 ? -5.638 -0.766 -5.588 1.00 94.62 401 LEU A O 1
ATOM 3090 N N . ASP A 1 402 ? -3.601 -1.623 -5.259 1.00 92.75 402 ASP A N 1
ATOM 3091 C CA . ASP A 1 402 ? -3.345 -0.874 -4.025 1.00 92.75 402 ASP A CA 1
ATOM 3092 C C . ASP A 1 402 ? -2.611 0.442 -4.334 1.00 92.75 402 ASP A C 1
ATOM 3094 O O . ASP A 1 402 ? -1.452 0.456 -4.776 1.00 92.75 402 ASP A O 1
ATOM 3098 N N . LEU A 1 403 ? -3.302 1.558 -4.091 1.00 92.88 403 LEU A N 1
ATOM 3099 C CA . LEU A 1 403 ? -2.847 2.901 -4.437 1.00 92.88 403 LEU A CA 1
ATOM 3100 C C . LEU A 1 403 ? -1.624 3.344 -3.641 1.00 92.88 403 LEU A C 1
ATOM 3102 O O . LEU A 1 403 ? -0.874 4.181 -4.140 1.00 92.88 403 LEU A O 1
ATOM 3106 N N . MET A 1 404 ? -1.353 2.775 -2.461 1.00 89.31 404 MET A N 1
ATOM 3107 C CA . MET A 1 404 ? -0.157 3.126 -1.690 1.00 89.31 404 MET A CA 1
ATOM 3108 C C . MET A 1 404 ? 1.112 2.844 -2.507 1.00 89.31 404 MET A C 1
ATOM 3110 O O . MET A 1 404 ? 2.044 3.651 -2.516 1.00 89.31 404 MET A O 1
ATOM 3114 N N . TYR A 1 405 ? 1.161 1.711 -3.213 1.00 84.19 405 TYR A N 1
ATOM 3115 C CA . TYR A 1 405 ? 2.325 1.338 -4.021 1.00 84.19 405 TYR A CA 1
ATOM 3116 C C . TYR A 1 405 ? 2.448 2.186 -5.287 1.00 84.19 405 TYR A C 1
ATOM 3118 O O . TYR A 1 405 ? 3.561 2.550 -5.662 1.00 84.19 405 TYR A O 1
ATOM 3126 N N . LEU A 1 406 ? 1.326 2.550 -5.915 1.00 85.56 406 LEU A N 1
ATOM 3127 C CA . LEU A 1 406 ? 1.328 3.460 -7.063 1.00 85.56 406 LEU A CA 1
ATOM 3128 C C . LEU A 1 406 ? 1.781 4.866 -6.655 1.00 85.56 406 LEU A C 1
ATOM 3130 O O . LEU A 1 406 ? 2.633 5.445 -7.320 1.00 85.56 406 LEU A O 1
ATOM 3134 N N . CYS A 1 407 ? 1.269 5.390 -5.540 1.00 83.00 407 CYS A N 1
ATOM 3135 C CA . CYS A 1 407 ? 1.649 6.694 -5.000 1.00 83.00 407 CYS A CA 1
ATOM 3136 C C . CYS A 1 407 ? 3.157 6.774 -4.738 1.00 83.00 407 CYS A C 1
ATOM 3138 O O . CYS A 1 407 ? 3.805 7.734 -5.151 1.00 83.00 407 CYS A O 1
ATOM 3140 N N . ARG A 1 408 ? 3.747 5.720 -4.155 1.00 81.19 408 ARG A N 1
ATOM 3141 C CA . ARG A 1 408 ? 5.198 5.643 -3.916 1.00 81.19 408 ARG A CA 1
ATOM 3142 C C . ARG A 1 408 ? 6.039 5.753 -5.186 1.00 81.19 408 ARG A C 1
ATOM 3144 O O . ARG A 1 408 ? 7.171 6.211 -5.092 1.00 81.19 408 ARG A O 1
ATOM 3151 N N . ARG A 1 409 ? 5.520 5.349 -6.353 1.00 82.31 409 ARG A N 1
ATOM 3152 C CA . ARG A 1 409 ? 6.227 5.514 -7.637 1.00 82.31 409 ARG A CA 1
ATOM 3153 C C . ARG A 1 409 ? 6.325 6.968 -8.082 1.00 82.31 409 ARG A C 1
ATOM 3155 O O . ARG A 1 409 ? 7.226 7.286 -8.840 1.00 82.31 409 ARG A O 1
ATOM 3162 N N . LEU A 1 410 ? 5.405 7.809 -7.619 1.00 81.00 410 LEU A N 1
ATOM 3163 C CA . LEU A 1 410 ? 5.345 9.241 -7.910 1.00 81.00 410 LEU A CA 1
ATOM 3164 C C . LEU A 1 410 ? 5.898 10.082 -6.748 1.00 81.00 410 LEU A C 1
ATOM 3166 O O . LEU A 1 410 ? 5.507 11.237 -6.581 1.00 81.00 410 LEU A O 1
ATOM 3170 N N . ASP A 1 411 ? 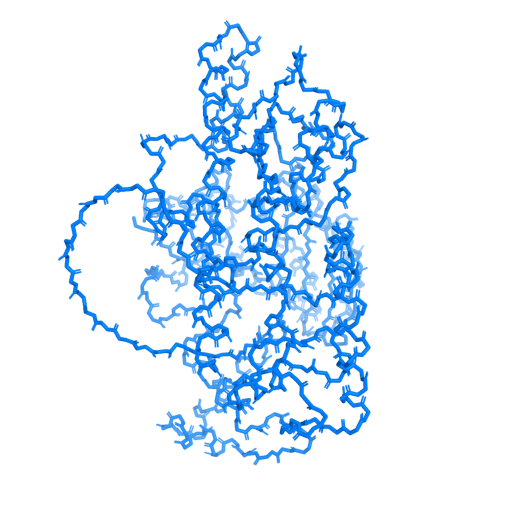6.722 9.479 -5.884 1.00 81.44 411 ASP A N 1
ATOM 3171 C CA . ASP A 1 411 ? 7.259 10.084 -4.659 1.00 81.44 411 ASP A CA 1
ATOM 3172 C C . ASP A 1 411 ? 6.189 10.606 -3.672 1.00 81.44 411 ASP A C 1
ATOM 3174 O O . ASP A 1 411 ? 6.483 11.387 -2.762 1.00 81.44 411 ASP A O 1
ATOM 3178 N N . LEU A 1 412 ? 4.941 10.138 -3.792 1.00 76.56 412 LEU A N 1
ATOM 3179 C CA . LEU A 1 412 ? 3.862 10.430 -2.849 1.00 76.56 412 LEU A CA 1
ATOM 3180 C C . LEU A 1 412 ? 3.934 9.420 -1.699 1.00 76.56 412 LEU A C 1
ATOM 3182 O O . LEU A 1 412 ? 3.701 8.220 -1.877 1.00 76.56 412 LEU A O 1
ATOM 3186 N N . THR A 1 413 ? 4.289 9.899 -0.506 1.00 74.00 413 THR A N 1
ATOM 3187 C CA . THR A 1 413 ? 4.534 9.056 0.674 1.00 74.00 413 THR A CA 1
ATOM 3188 C C . THR A 1 413 ? 3.729 9.528 1.883 1.00 74.00 413 THR A C 1
ATOM 3190 O O . THR A 1 413 ? 3.406 10.703 2.014 1.00 74.00 413 THR A O 1
ATOM 3193 N N . GLY A 1 414 ? 3.410 8.603 2.790 1.00 70.50 414 GLY A N 1
ATOM 3194 C CA . GLY A 1 414 ? 2.557 8.861 3.953 1.00 70.50 414 GLY A CA 1
ATOM 3195 C C . GLY A 1 414 ? 1.239 8.088 3.888 1.00 70.50 414 GLY A C 1
ATOM 3196 O O . GLY A 1 414 ? 1.098 7.162 3.092 1.00 70.50 414 GLY A O 1
ATOM 3197 N N . GLY A 1 415 ? 0.302 8.438 4.773 1.00 76.38 415 GLY A N 1
ATOM 3198 C CA . GLY A 1 415 ? -1.066 7.910 4.741 1.00 76.38 415 GLY A CA 1
ATOM 3199 C C . GLY A 1 415 ? -1.936 8.627 3.705 1.00 76.38 415 GLY A C 1
ATOM 3200 O O . GLY A 1 415 ? -1.545 9.686 3.209 1.00 76.38 415 GLY A O 1
ATOM 3201 N N . LEU A 1 416 ? -3.127 8.083 3.434 1.00 82.69 416 LEU A N 1
ATOM 3202 C CA . LEU A 1 416 ? -4.074 8.587 2.429 1.00 82.69 416 LEU A CA 1
ATOM 3203 C C . LEU A 1 416 ? -4.291 10.106 2.538 1.00 82.69 416 LEU A C 1
ATOM 3205 O O . LEU A 1 416 ? -4.040 10.829 1.578 1.00 82.69 416 LEU A O 1
ATOM 3209 N N . LYS A 1 417 ? -4.585 10.598 3.749 1.00 77.31 417 LYS A N 1
ATOM 3210 C CA . LYS A 1 417 ? -4.743 12.032 4.058 1.00 77.31 417 LYS A CA 1
ATOM 3211 C C . LYS A 1 417 ? -3.599 12.920 3.579 1.00 77.31 417 LYS A C 1
ATOM 3213 O O . LYS A 1 417 ? -3.829 14.020 3.083 1.00 77.31 417 LYS A O 1
ATOM 3218 N N . GLN A 1 418 ? -2.359 12.476 3.786 1.00 80.44 418 GLN A N 1
ATOM 3219 C CA . GLN A 1 418 ? -1.181 13.249 3.396 1.00 80.44 418 GLN A CA 1
ATOM 3220 C C . GLN A 1 418 ? -1.060 13.285 1.873 1.00 80.44 418 GLN A C 1
ATOM 3222 O O . GLN A 1 418 ? -0.858 14.353 1.306 1.00 80.44 418 GLN A O 1
ATOM 3227 N N . VAL A 1 419 ? -1.253 12.135 1.223 1.00 82.06 419 VAL A N 1
ATOM 3228 C CA . VAL A 1 419 ? -1.210 12.018 -0.238 1.00 82.06 419 VAL A CA 1
ATOM 3229 C C . VAL A 1 419 ? -2.292 12.881 -0.890 1.00 82.06 419 VAL A C 1
ATOM 3231 O O . VAL A 1 419 ? -2.010 13.617 -1.830 1.00 82.06 419 VAL A O 1
ATOM 3234 N N . GLU A 1 420 ? -3.518 12.854 -0.373 1.00 85.12 420 GLU A N 1
ATOM 3235 C CA . GLU A 1 420 ? -4.607 13.708 -0.852 1.00 85.12 420 GLU A CA 1
ATOM 3236 C C . GLU A 1 420 ? -4.284 15.192 -0.687 1.00 85.12 420 GLU A C 1
ATOM 3238 O O . GLU A 1 420 ? -4.482 15.966 -1.622 1.00 85.12 420 GLU A O 1
ATOM 3243 N N . ALA A 1 421 ? -3.734 15.592 0.464 1.00 86.19 421 ALA A N 1
ATOM 3244 C CA . ALA A 1 421 ? -3.320 16.971 0.701 1.00 86.19 421 ALA A CA 1
ATOM 3245 C C . ALA A 1 421 ? -2.215 17.417 -0.271 1.00 86.19 421 ALA A C 1
ATOM 3247 O O . ALA A 1 421 ? -2.294 18.517 -0.823 1.00 86.19 421 ALA A O 1
ATOM 3248 N N . ASP A 1 422 ? -1.225 16.558 -0.531 1.00 85.44 422 ASP A N 1
ATOM 3249 C CA . ASP A 1 422 ? -0.135 16.820 -1.480 1.00 85.44 422 ASP A CA 1
ATOM 3250 C C . ASP A 1 422 ? -0.641 16.947 -2.927 1.00 85.44 422 ASP A C 1
ATOM 3252 O O . ASP A 1 422 ? -0.060 17.670 -3.744 1.00 85.44 422 ASP A O 1
ATOM 3256 N N . LEU A 1 423 ? -1.756 16.285 -3.243 1.00 85.81 423 LEU A N 1
ATOM 3257 C CA . LEU A 1 423 ? -2.439 16.365 -4.533 1.00 85.81 423 LEU A CA 1
ATOM 3258 C C . LEU A 1 423 ? -3.515 17.459 -4.601 1.00 85.81 423 LEU A C 1
ATOM 3260 O O . LEU A 1 423 ? -4.003 17.761 -5.691 1.00 85.81 423 LEU A O 1
ATOM 3264 N N . GLY A 1 424 ? -3.861 18.084 -3.473 1.00 87.69 424 GLY A N 1
ATOM 3265 C CA . GLY A 1 424 ? -4.925 19.083 -3.385 1.00 87.69 424 GLY A CA 1
ATOM 3266 C C . GLY A 1 424 ? -6.341 18.507 -3.514 1.00 87.69 424 GLY A C 1
ATOM 3267 O O . GLY A 1 424 ? -7.237 19.224 -3.960 1.00 87.69 424 GLY A O 1
ATOM 3268 N N . ILE A 1 425 ? -6.541 17.238 -3.151 1.00 84.38 425 ILE A N 1
ATOM 3269 C CA . ILE A 1 425 ? -7.857 16.592 -3.078 1.00 84.38 425 ILE A CA 1
ATOM 3270 C C . ILE A 1 425 ? -8.569 17.108 -1.817 1.00 84.38 425 ILE A C 1
ATOM 3272 O O . ILE A 1 425 ? -8.041 17.026 -0.708 1.00 84.38 425 ILE A O 1
ATOM 3276 N N . ASP A 1 426 ? -9.747 17.709 -1.994 1.00 76.38 426 ASP A N 1
ATOM 3277 C CA . ASP A 1 426 ? -10.493 18.359 -0.913 1.00 76.38 426 ASP A CA 1
ATOM 3278 C C . ASP A 1 426 ? -11.368 17.354 -0.149 1.00 76.38 426 ASP A C 1
ATOM 3280 O O . ASP A 1 426 ? -12.234 16.708 -0.732 1.00 76.38 426 ASP A O 1
ATOM 3284 N N . ARG A 1 427 ? -11.182 17.283 1.174 1.00 69.50 427 ARG A N 1
ATOM 3285 C CA . ARG A 1 427 ? -12.008 16.494 2.107 1.00 69.50 427 ARG A CA 1
ATOM 3286 C C . ARG A 1 427 ? -13.201 17.274 2.681 1.00 69.50 427 ARG A C 1
ATOM 3288 O O . ARG A 1 427 ? -13.825 16.836 3.645 1.00 69.50 427 ARG A O 1
ATOM 3295 N N . GLY A 1 428 ? -13.485 18.481 2.187 1.00 64.62 428 GLY A N 1
ATOM 3296 C CA . GLY A 1 428 ? -14.621 19.295 2.633 1.00 64.62 428 GLY A CA 1
ATOM 3297 C C . GLY A 1 428 ? -14.532 19.768 4.091 1.00 64.62 428 GLY A C 1
ATOM 3298 O O . GLY A 1 428 ? -15.538 20.172 4.670 1.00 64.62 428 GLY A O 1
ATOM 3299 N N . GLY A 1 429 ? -13.340 19.734 4.697 1.00 57.09 429 GLY A N 1
ATOM 3300 C CA . GLY A 1 429 ? -13.110 20.141 6.087 1.00 57.09 429 GLY A CA 1
ATOM 3301 C C . GLY A 1 429 ? -13.350 19.058 7.147 1.00 57.09 429 GLY A C 1
ATOM 3302 O O . GLY A 1 429 ? -13.349 19.385 8.334 1.00 57.09 429 GLY A O 1
ATOM 3303 N N . MET A 1 430 ? -13.530 17.793 6.756 1.00 58.88 430 MET A N 1
ATOM 3304 C CA . MET A 1 430 ? -13.590 16.667 7.692 1.00 58.88 430 MET A CA 1
ATOM 3305 C C . MET A 1 430 ? -12.191 16.176 8.068 1.00 58.88 430 MET A C 1
ATOM 3307 O O . MET A 1 430 ? -11.430 15.713 7.221 1.00 58.88 430 MET A O 1
ATOM 3311 N N . ASP A 1 431 ? -11.864 16.266 9.358 1.00 55.41 431 ASP A N 1
ATOM 3312 C CA . ASP A 1 431 ? -10.621 15.743 9.923 1.00 55.41 431 ASP A CA 1
ATOM 3313 C C . ASP A 1 431 ? -10.924 14.795 11.089 1.00 55.41 431 ASP A C 1
ATOM 3315 O O . ASP A 1 431 ? -11.027 15.201 12.245 1.00 55.41 431 ASP A O 1
ATOM 3319 N N . VAL A 1 432 ? -11.128 13.520 10.763 1.00 56.06 432 VAL A N 1
ATOM 3320 C CA . VAL A 1 432 ? -11.306 12.429 11.734 1.00 56.06 432 VAL A CA 1
ATOM 3321 C C . VAL A 1 432 ? -10.063 11.555 11.653 1.00 56.06 432 VAL A C 1
ATOM 3323 O O . VAL A 1 432 ? -9.790 10.985 10.603 1.00 56.06 432 VAL A O 1
ATOM 3326 N N . ASP A 1 433 ? -9.216 11.540 12.684 1.00 58.97 433 ASP A N 1
ATOM 3327 C CA . ASP A 1 433 ? -8.070 10.622 12.727 1.00 58.97 433 ASP A CA 1
ATOM 3328 C C . ASP A 1 433 ? -8.543 9.182 13.018 1.00 58.97 433 ASP A C 1
ATOM 3330 O O . ASP A 1 433 ? -9.644 8.978 13.522 1.00 58.97 433 ASP A O 1
ATOM 3334 N N . GLY A 1 434 ? -7.722 8.164 12.732 1.00 56.38 434 GLY A N 1
ATOM 3335 C CA . GLY A 1 434 ? -8.114 6.767 12.989 1.00 56.38 434 GLY A CA 1
ATOM 3336 C C . GLY A 1 434 ? -8.421 6.465 14.467 1.00 56.38 434 GLY A C 1
ATOM 3337 O O . GLY A 1 434 ? -9.114 5.505 14.775 1.00 56.38 434 GLY A O 1
ATOM 3338 N N . ARG A 1 435 ? -7.960 7.301 15.413 1.00 60.03 435 ARG A N 1
ATOM 3339 C CA . ARG A 1 435 ? -8.343 7.182 16.834 1.00 60.03 435 ARG A CA 1
ATOM 3340 C C . ARG A 1 435 ? -9.732 7.751 17.094 1.00 60.03 435 ARG A C 1
ATOM 3342 O O . ARG A 1 435 ? -10.422 7.288 17.998 1.00 60.03 435 ARG A O 1
ATOM 3349 N N . GLU A 1 436 ? -10.126 8.767 16.346 1.00 73.19 436 GLU A N 1
ATOM 3350 C CA . GLU A 1 436 ? -11.451 9.348 16.390 1.00 73.19 436 GLU A CA 1
ATOM 3351 C C . GLU A 1 436 ? -12.473 8.382 15.798 1.00 73.19 436 GLU A C 1
ATOM 3353 O O . GLU A 1 436 ? -13.510 8.211 16.424 1.00 73.19 436 GLU A O 1
ATOM 3358 N N . ALA A 1 437 ? -12.164 7.657 14.718 1.00 75.94 437 ALA A N 1
ATOM 3359 C CA . ALA A 1 437 ? -13.042 6.606 14.188 1.00 75.94 437 ALA A CA 1
ATOM 3360 C C . ALA A 1 437 ? -13.411 5.550 15.255 1.00 75.94 437 ALA A C 1
ATOM 3362 O O . ALA A 1 437 ? -14.590 5.279 15.490 1.00 75.94 437 ALA A O 1
ATOM 3363 N N . VAL A 1 438 ? -12.423 5.060 16.015 1.00 78.44 438 VAL A N 1
ATOM 3364 C CA . VAL A 1 438 ? -12.649 4.139 17.149 1.00 78.44 438 VAL A CA 1
ATOM 3365 C C . VAL A 1 438 ? -13.527 4.773 18.238 1.00 78.44 438 VAL A C 1
ATOM 3367 O O . VAL A 1 438 ? -14.419 4.129 18.790 1.00 78.44 438 VAL A O 1
ATOM 3370 N N . ARG A 1 439 ? -13.321 6.059 18.557 1.00 78.81 439 ARG A N 1
ATOM 3371 C CA . ARG A 1 439 ? -14.172 6.773 19.529 1.00 78.81 439 ARG A CA 1
ATOM 3372 C C . ARG A 1 439 ? -15.597 6.960 19.022 1.00 78.81 439 ARG A C 1
ATOM 3374 O O . ARG A 1 439 ? -16.519 6.893 19.829 1.00 78.81 439 ARG A O 1
ATOM 3381 N N . LEU A 1 440 ? -15.782 7.241 17.731 1.00 84.44 440 LEU A N 1
ATOM 3382 C CA . LEU A 1 440 ? -17.100 7.349 17.108 1.00 84.44 440 LEU A CA 1
ATOM 3383 C C . LEU A 1 440 ? -17.854 6.029 17.244 1.00 84.44 440 LEU A C 1
ATOM 3385 O O . LEU A 1 440 ? -18.998 6.045 17.692 1.00 84.44 440 LEU A O 1
ATOM 3389 N N . TRP A 1 441 ? -17.180 4.909 16.978 1.00 90.44 441 TRP A N 1
ATOM 3390 C CA . TRP A 1 441 ? -17.758 3.583 17.162 1.00 90.44 441 TRP A CA 1
ATOM 3391 C C . TRP A 1 441 ? -18.201 3.326 18.608 1.00 90.44 441 TRP A C 1
ATOM 3393 O O . TRP A 1 441 ? -19.356 2.992 18.841 1.00 90.44 441 TRP A O 1
ATOM 3403 N N . HIS A 1 442 ? -17.338 3.563 19.600 1.00 83.75 442 HIS A N 1
ATOM 3404 C CA . HIS A 1 442 ? -17.718 3.346 21.003 1.00 83.75 442 HIS A CA 1
ATOM 3405 C C . HIS A 1 442 ? -18.859 4.253 21.472 1.00 83.75 442 HIS A C 1
ATOM 3407 O O . HIS A 1 442 ? -19.704 3.831 22.256 1.00 83.75 442 HIS A O 1
ATOM 3413 N N . ARG A 1 443 ? -18.922 5.498 20.985 1.00 89.50 443 ARG A N 1
ATOM 3414 C CA . ARG A 1 443 ? -20.067 6.371 21.275 1.00 89.50 443 ARG A CA 1
ATOM 3415 C C . ARG A 1 443 ? -21.356 5.825 20.668 1.00 89.50 443 ARG A C 1
ATOM 3417 O O . ARG A 1 443 ? -22.386 5.868 21.335 1.00 89.50 443 ARG A O 1
ATOM 3424 N N . TYR A 1 444 ? -21.296 5.294 19.450 1.00 93.62 444 TYR A N 1
ATOM 3425 C CA . TYR A 1 444 ? -22.428 4.600 18.843 1.00 93.62 444 TYR A CA 1
ATOM 3426 C C . TYR A 1 444 ? -22.855 3.375 19.670 1.00 93.62 444 TYR A C 1
ATOM 3428 O O . TYR A 1 444 ? -24.041 3.226 19.953 1.00 93.62 444 TYR A O 1
ATOM 3436 N N . GLU A 1 445 ? -21.911 2.563 20.160 1.00 88.38 445 GLU A N 1
ATOM 3437 C CA . GLU A 1 445 ? -22.214 1.438 21.064 1.00 88.38 445 GLU A CA 1
ATOM 3438 C C . GLU A 1 445 ? -22.905 1.892 22.366 1.00 88.38 445 GLU A C 1
ATOM 3440 O O . GLU A 1 445 ? -23.765 1.185 22.897 1.00 88.38 445 GLU A O 1
ATOM 3445 N N . ASP A 1 446 ? -22.586 3.097 22.849 1.00 90.44 446 ASP A N 1
ATOM 3446 C CA . ASP A 1 446 ? -23.242 3.750 23.991 1.00 90.44 446 ASP A CA 1
ATOM 3447 C C . ASP A 1 446 ? -24.603 4.406 23.638 1.00 90.44 446 ASP A C 1
ATOM 3449 O O . ASP A 1 446 ? -25.281 4.950 24.519 1.00 90.44 446 ASP A O 1
ATOM 3453 N N . GLY A 1 447 ? -25.035 4.338 22.372 1.00 89.69 447 GLY A N 1
ATOM 3454 C CA . GLY A 1 447 ? -26.326 4.822 21.867 1.00 89.69 447 GLY A CA 1
ATOM 3455 C C . GLY A 1 447 ? -26.309 6.199 21.186 1.00 89.69 447 GLY A C 1
ATOM 3456 O O . GLY A 1 447 ? -27.372 6.800 21.021 1.00 89.69 447 GLY A O 1
ATOM 3457 N N . ASP A 1 448 ? -25.136 6.731 20.828 1.00 93.31 448 ASP A N 1
ATOM 3458 C CA . ASP A 1 448 ? -24.976 7.991 20.083 1.00 93.31 448 ASP A CA 1
ATOM 3459 C C . ASP A 1 448 ? -25.072 7.751 18.561 1.00 93.31 448 ASP A C 1
ATOM 3461 O O . ASP A 1 448 ? -24.062 7.566 17.885 1.00 93.31 448 ASP A O 1
ATOM 3465 N N . GLU A 1 449 ? -26.291 7.750 18.013 1.00 93.81 449 GLU A N 1
ATOM 3466 C CA . GLU A 1 449 ? -26.539 7.562 16.567 1.00 93.81 449 GLU A CA 1
ATOM 3467 C C . GLU A 1 449 ? -25.841 8.634 15.703 1.00 93.81 449 GLU A C 1
ATOM 3469 O O . GLU A 1 449 ? -25.315 8.330 14.634 1.00 93.81 449 GLU A O 1
ATOM 3474 N N . ASP A 1 450 ? -25.723 9.875 16.198 1.00 93.19 450 ASP A N 1
ATOM 3475 C CA . ASP A 1 450 ? -25.010 10.950 15.491 1.00 93.19 450 ASP A CA 1
ATOM 3476 C C . ASP A 1 450 ? -23.503 10.634 15.350 1.00 93.19 450 ASP A C 1
ATOM 3478 O O . ASP A 1 450 ? -22.813 11.179 14.481 1.00 93.19 450 ASP A O 1
ATOM 3482 N N . ALA A 1 451 ? -22.945 9.784 16.222 1.00 90.38 451 ALA A N 1
ATOM 3483 C CA . ALA A 1 451 ? -21.567 9.320 16.094 1.00 90.38 451 ALA A CA 1
ATOM 3484 C C . ALA A 1 451 ? -21.407 8.307 14.954 1.00 90.38 451 ALA A C 1
ATOM 3486 O O . ALA A 1 451 ? -20.396 8.376 14.249 1.00 90.38 451 ALA A O 1
ATOM 3487 N N . LEU A 1 452 ? -22.398 7.433 14.742 1.00 93.62 452 LEU A N 1
ATOM 3488 C CA . LEU A 1 452 ? -22.415 6.510 13.608 1.00 93.62 452 LEU A CA 1
ATOM 3489 C C . LEU A 1 452 ? -22.535 7.271 12.289 1.00 93.62 452 LEU A C 1
ATOM 3491 O O . LEU A 1 452 ? -21.735 7.027 11.391 1.00 93.62 452 LEU A O 1
ATOM 3495 N N . ASP A 1 453 ? -23.454 8.237 12.200 1.00 92.75 453 ASP A N 1
ATOM 3496 C CA . ASP A 1 453 ? -23.628 9.066 10.999 1.00 92.75 453 ASP A CA 1
ATOM 3497 C C . ASP A 1 453 ? -22.304 9.720 10.570 1.00 92.75 453 ASP A C 1
ATOM 3499 O O . ASP A 1 453 ? -21.950 9.726 9.391 1.00 92.75 453 ASP A O 1
ATOM 3503 N N . ARG A 1 454 ? -21.521 10.213 11.539 1.00 90.31 454 ARG A N 1
ATOM 3504 C CA . ARG A 1 454 ? -20.205 10.821 11.286 1.00 90.31 454 ARG A CA 1
ATOM 3505 C C . ARG A 1 454 ? -19.129 9.808 10.895 1.00 90.31 454 ARG A C 1
ATOM 3507 O O . ARG A 1 454 ? -18.263 10.149 10.092 1.00 90.31 454 ARG A O 1
ATOM 3514 N N . LEU A 1 455 ? -19.148 8.606 11.473 1.00 89.25 455 LEU A N 1
ATOM 3515 C CA . LEU A 1 455 ? -18.220 7.529 11.110 1.00 89.25 455 LEU A CA 1
ATOM 3516 C C . LEU A 1 455 ? -18.475 7.069 9.672 1.00 89.25 455 LEU A C 1
ATOM 3518 O O . LEU A 1 455 ? -17.548 6.993 8.869 1.00 89.25 455 LEU A O 1
ATOM 3522 N N . VAL A 1 456 ? -19.749 6.844 9.341 1.00 93.56 456 VAL A N 1
ATOM 3523 C CA . VAL A 1 456 ? -20.205 6.494 7.995 1.00 93.56 456 VAL A CA 1
ATOM 3524 C C . VAL A 1 456 ? -19.828 7.591 7.008 1.00 93.56 456 VAL A C 1
ATOM 3526 O O . VAL A 1 456 ? -19.262 7.294 5.963 1.00 93.56 456 VAL A O 1
ATOM 3529 N N . GLU A 1 457 ? -20.089 8.860 7.328 1.00 90.19 457 GLU A N 1
ATOM 3530 C CA . GLU A 1 457 ? -19.709 9.978 6.464 1.00 90.19 457 GLU A CA 1
ATOM 3531 C C . GLU A 1 457 ? -18.201 9.971 6.165 1.00 90.19 457 GLU A C 1
ATOM 3533 O O . GLU A 1 457 ? -17.820 10.028 4.998 1.00 90.19 457 GLU A O 1
ATOM 3538 N N . TYR A 1 458 ? -17.346 9.812 7.181 1.00 85.38 458 TYR A N 1
ATOM 3539 C CA . TYR A 1 458 ? -15.892 9.753 7.001 1.00 85.38 458 TYR A CA 1
ATOM 3540 C C . TYR A 1 458 ? -15.452 8.618 6.065 1.00 85.38 458 TYR A C 1
ATOM 3542 O O . TYR A 1 458 ? -14.767 8.868 5.073 1.00 85.38 458 TYR A O 1
ATOM 3550 N N . ASN A 1 459 ? -15.890 7.393 6.346 1.00 90.25 459 ASN A N 1
ATOM 3551 C CA . ASN A 1 459 ? -15.486 6.215 5.583 1.00 90.25 459 ASN A CA 1
ATOM 3552 C C . ASN A 1 459 ? -15.996 6.285 4.125 1.00 90.25 459 ASN A C 1
ATOM 3554 O O . ASN A 1 459 ? -15.297 5.889 3.191 1.00 90.25 459 ASN A O 1
ATOM 3558 N N . ARG A 1 460 ? -17.161 6.912 3.886 1.00 93.12 460 ARG A N 1
ATOM 3559 C CA . ARG A 1 460 ? -17.647 7.217 2.525 1.00 93.12 460 ARG A CA 1
ATOM 3560 C C . ARG A 1 460 ? -16.717 8.149 1.770 1.00 93.12 460 ARG A C 1
ATOM 3562 O O . ARG A 1 460 ? -16.483 7.926 0.583 1.00 93.12 460 ARG A O 1
ATOM 3569 N N . TYR A 1 461 ? -16.233 9.202 2.425 1.00 89.19 461 TYR A N 1
ATOM 3570 C CA . TYR A 1 461 ? -15.314 10.149 1.799 1.00 89.19 461 TYR A CA 1
ATOM 3571 C C . TYR A 1 461 ? -13.989 9.491 1.434 1.00 89.19 461 TYR A C 1
ATOM 3573 O O . TYR A 1 461 ? -13.498 9.733 0.333 1.00 89.19 461 TYR A O 1
ATOM 3581 N N . ASP A 1 462 ? -13.448 8.637 2.302 1.00 88.19 462 ASP A N 1
ATOM 3582 C CA . ASP A 1 462 ? -12.212 7.908 2.012 1.00 88.19 462 ASP A CA 1
ATOM 3583 C C . ASP A 1 462 ? -12.391 7.027 0.764 1.00 88.19 462 ASP A C 1
ATOM 3585 O O . ASP A 1 462 ? -11.643 7.198 -0.200 1.00 88.19 462 ASP A O 1
ATOM 3589 N N . ALA A 1 463 ? -13.460 6.222 0.683 1.00 93.06 463 ALA A N 1
ATOM 3590 C CA . ALA A 1 463 ? -13.759 5.407 -0.502 1.00 93.06 463 ALA A CA 1
ATOM 3591 C C . ALA A 1 463 ? -13.966 6.238 -1.790 1.00 93.06 463 ALA A C 1
ATOM 3593 O O . ALA A 1 463 ? -13.475 5.873 -2.860 1.00 93.06 463 ALA A O 1
ATOM 3594 N N . GLN A 1 464 ? -14.657 7.382 -1.709 1.00 92.31 464 GLN A N 1
ATOM 3595 C CA . GLN A 1 464 ? -14.861 8.280 -2.857 1.00 92.31 464 GLN A CA 1
ATOM 3596 C C . GLN A 1 464 ? -13.560 8.922 -3.344 1.00 92.31 464 GLN A C 1
ATOM 3598 O O . GLN A 1 464 ? -13.324 9.055 -4.550 1.00 92.31 464 GLN A O 1
ATOM 3603 N N . ASN A 1 465 ? -12.697 9.318 -2.414 1.00 91.44 465 ASN A N 1
ATOM 3604 C CA . ASN A 1 465 ? -11.442 9.967 -2.749 1.00 91.44 465 ASN A CA 1
ATOM 3605 C C . ASN A 1 465 ? -10.459 9.012 -3.425 1.00 91.44 465 ASN A C 1
ATOM 3607 O O . ASN A 1 465 ? -9.657 9.477 -4.236 1.00 91.44 465 ASN A O 1
ATOM 3611 N N . LEU A 1 466 ? -10.543 7.700 -3.172 1.00 95.75 466 LEU A N 1
ATOM 3612 C CA . LEU A 1 466 ? -9.727 6.706 -3.874 1.00 95.75 466 LEU A CA 1
ATOM 3613 C C . LEU A 1 466 ? -9.912 6.769 -5.397 1.00 95.75 466 LEU A C 1
ATOM 3615 O O . LEU A 1 466 ? -8.927 6.628 -6.120 1.00 95.75 466 LEU A O 1
ATOM 3619 N N . GLN A 1 467 ? -11.123 7.045 -5.895 1.00 94.69 467 GLN A N 1
ATOM 3620 C CA . GLN A 1 467 ? -11.350 7.233 -7.333 1.00 94.69 467 GLN A CA 1
ATOM 3621 C C . GLN A 1 467 ? -10.605 8.461 -7.856 1.00 94.69 467 GLN A C 1
ATOM 3623 O O . GLN A 1 467 ? -9.833 8.366 -8.807 1.00 94.69 467 GLN A O 1
ATOM 3628 N N . THR A 1 468 ? -10.763 9.604 -7.183 1.00 92.69 468 THR A N 1
ATOM 3629 C CA . THR A 1 468 ? -10.073 10.850 -7.563 1.00 92.69 468 THR A CA 1
ATOM 3630 C C . THR A 1 468 ? -8.550 10.688 -7.496 1.00 92.69 468 THR A C 1
ATOM 3632 O O . THR A 1 468 ? -7.810 11.213 -8.337 1.00 92.69 468 THR A O 1
ATOM 3635 N N . LEU A 1 469 ? -8.068 9.949 -6.495 1.00 94.44 469 LEU A N 1
ATOM 3636 C CA . LEU A 1 469 ? -6.663 9.623 -6.319 1.00 94.44 469 LEU A CA 1
ATOM 3637 C C . LEU A 1 469 ? -6.153 8.739 -7.460 1.00 94.44 469 LEU A C 1
ATOM 3639 O O . LEU A 1 469 ? -5.127 9.074 -8.052 1.00 94.44 469 LEU A O 1
ATOM 3643 N N . LEU A 1 470 ? -6.858 7.653 -7.794 1.00 95.44 470 LEU A N 1
ATOM 3644 C CA . LEU A 1 470 ? -6.482 6.771 -8.897 1.00 95.44 470 LEU A CA 1
ATOM 3645 C C . LEU A 1 470 ? -6.475 7.523 -10.229 1.00 95.44 470 LEU A C 1
ATOM 3647 O O . LEU A 1 470 ? -5.475 7.444 -10.934 1.00 95.44 470 LEU A O 1
ATOM 3651 N N . ASP A 1 471 ? -7.505 8.317 -10.532 1.00 93.31 471 ASP A N 1
ATOM 3652 C CA . ASP A 1 471 ? -7.556 9.148 -11.744 1.00 93.31 471 ASP A CA 1
ATOM 3653 C C . ASP A 1 471 ? -6.323 10.059 -11.851 1.00 93.31 471 ASP A C 1
ATOM 3655 O O . ASP A 1 471 ? -5.663 10.147 -12.891 1.00 93.31 471 ASP A O 1
ATOM 3659 N N . THR A 1 472 ? -5.964 10.713 -10.744 1.00 93.12 472 THR A N 1
ATOM 3660 C CA . THR A 1 472 ? -4.817 11.627 -10.687 1.00 93.12 472 THR A CA 1
ATOM 3661 C C . THR A 1 472 ? -3.491 10.885 -10.861 1.00 93.12 472 THR A C 1
ATOM 3663 O O . THR A 1 472 ? -2.619 11.323 -11.616 1.00 93.12 472 THR A O 1
ATOM 3666 N N . VAL A 1 473 ? -3.315 9.769 -10.155 1.00 92.62 473 VAL A N 1
ATOM 3667 C CA . VAL A 1 473 ? -2.070 8.993 -10.133 1.00 92.62 473 VAL A CA 1
ATOM 3668 C C . VAL A 1 473 ? -1.869 8.238 -11.445 1.00 92.62 473 VAL A C 1
ATOM 3670 O O . VAL A 1 473 ? -0.772 8.279 -11.996 1.00 92.62 473 VAL A O 1
ATOM 3673 N N . ALA A 1 474 ? -2.913 7.616 -11.996 1.00 93.81 474 ALA A N 1
ATOM 3674 C CA . ALA A 1 474 ? -2.872 6.974 -13.307 1.00 93.81 474 ALA A CA 1
ATOM 3675 C C . ALA A 1 474 ? -2.588 7.996 -14.418 1.00 93.81 474 ALA A C 1
ATOM 3677 O O . ALA A 1 474 ? -1.772 7.725 -15.298 1.00 93.81 474 ALA A O 1
ATOM 3678 N N . GLY A 1 475 ? -3.172 9.198 -14.340 1.00 92.56 475 GLY A N 1
ATOM 3679 C CA . GLY A 1 475 ? -2.873 10.292 -15.266 1.00 92.56 475 GLY A CA 1
ATOM 3680 C C . GLY A 1 475 ? -1.412 10.752 -15.208 1.00 92.56 475 GLY A C 1
ATOM 3681 O O . GLY A 1 475 ? -0.777 10.928 -16.246 1.00 92.56 475 GLY A O 1
ATOM 3682 N N . ARG A 1 476 ? -0.833 10.893 -14.009 1.00 93.00 476 ARG A N 1
ATOM 3683 C CA . ARG A 1 476 ? 0.601 11.206 -13.855 1.00 93.00 476 ARG A CA 1
ATOM 3684 C C . ARG A 1 476 ? 1.494 10.080 -14.368 1.00 93.00 476 ARG A C 1
ATOM 3686 O O . ARG A 1 476 ? 2.448 10.345 -15.087 1.00 93.00 476 ARG A O 1
ATOM 3693 N N . LEU A 1 477 ? 1.161 8.827 -14.061 1.00 92.06 477 LEU A N 1
ATOM 3694 C CA . LEU A 1 477 ? 1.898 7.670 -14.573 1.00 92.06 477 LEU A CA 1
ATOM 3695 C C . LEU A 1 477 ? 1.818 7.579 -16.100 1.00 92.06 477 LEU A C 1
ATOM 3697 O O . LEU A 1 477 ? 2.810 7.234 -16.730 1.00 92.06 477 LEU A O 1
ATOM 3701 N N . HIS A 1 478 ? 0.687 7.925 -16.715 1.00 92.31 478 HIS A N 1
ATOM 3702 C CA . HIS A 1 478 ? 0.583 8.043 -18.170 1.00 92.31 478 HIS A CA 1
ATOM 3703 C C . HIS A 1 478 ? 1.568 9.087 -18.725 1.00 92.31 478 HIS A C 1
ATOM 3705 O O . HIS A 1 478 ? 2.327 8.780 -19.647 1.00 92.31 478 HIS A O 1
ATOM 3711 N N . GLN A 1 479 ? 1.618 10.274 -18.112 1.00 91.50 479 GLN A N 1
ATOM 3712 C CA . GLN A 1 479 ? 2.528 11.366 -18.489 1.00 91.50 479 GLN A CA 1
ATOM 3713 C C . GLN A 1 479 ? 4.010 11.031 -18.274 1.00 91.50 479 GLN A C 1
ATOM 3715 O O . GLN A 1 479 ? 4.857 11.496 -19.029 1.00 91.50 479 GLN A O 1
ATOM 3720 N N . GLU A 1 480 ? 4.347 10.242 -17.253 1.00 90.06 480 GLU A N 1
ATOM 3721 C CA . GLU A 1 480 ? 5.735 9.874 -16.951 1.00 90.06 480 GLU A CA 1
ATOM 3722 C C . GLU A 1 480 ? 6.214 8.646 -17.731 1.00 90.06 480 GLU A C 1
ATOM 3724 O O . GLU A 1 480 ? 7.374 8.574 -18.129 1.00 90.06 480 GLU A O 1
ATOM 3729 N N . VAL A 1 481 ? 5.339 7.658 -17.930 1.00 90.94 481 VAL A N 1
ATOM 3730 C CA . VAL A 1 481 ? 5.724 6.347 -18.469 1.00 90.94 481 VAL A CA 1
ATOM 3731 C C . VAL A 1 481 ? 5.518 6.266 -19.974 1.00 90.94 481 VAL A C 1
ATOM 3733 O O . VAL A 1 481 ? 6.333 5.636 -20.641 1.00 90.94 481 VAL A O 1
ATOM 3736 N N . PHE A 1 482 ? 4.443 6.854 -20.505 1.00 91.44 482 PHE A N 1
ATOM 3737 C CA . PHE A 1 482 ? 4.013 6.638 -21.887 1.00 91.44 482 PHE A CA 1
ATOM 3738 C C . PHE A 1 482 ? 4.208 7.873 -22.770 1.00 91.44 482 PHE A C 1
ATOM 3740 O O . PHE A 1 482 ? 4.905 7.781 -23.778 1.00 91.44 482 PHE A O 1
ATOM 3747 N N . GLU A 1 483 ? 3.663 9.033 -22.384 1.00 90.75 483 GLU A N 1
ATOM 3748 C CA . GLU A 1 483 ? 3.717 10.260 -23.202 1.00 90.75 483 GLU A CA 1
ATOM 3749 C C . GLU A 1 483 ? 5.123 10.670 -23.694 1.00 90.75 483 GLU A C 1
ATOM 3751 O O . GLU A 1 483 ? 5.219 11.132 -24.830 1.00 90.75 483 GLU A O 1
ATOM 3756 N N . PRO A 1 484 ? 6.230 10.499 -22.937 1.00 90.88 484 PRO A N 1
ATOM 3757 C CA . PRO A 1 484 ? 7.559 10.901 -23.405 1.00 90.88 484 PRO A CA 1
ATOM 3758 C C . PRO A 1 484 ? 8.069 10.081 -24.595 1.00 90.88 484 PRO A C 1
ATOM 3760 O O . PRO A 1 484 ? 9.023 10.492 -25.257 1.00 90.88 484 PRO A O 1
ATOM 3763 N N . HIS A 1 485 ? 7.457 8.922 -24.841 1.00 89.31 485 HIS A N 1
ATOM 3764 C CA . HIS A 1 485 ? 7.874 7.959 -25.850 1.00 89.31 485 HIS A CA 1
ATOM 3765 C C . HIS A 1 485 ? 6.840 7.782 -26.970 1.00 89.31 485 HIS A C 1
ATOM 3767 O O . HIS A 1 485 ? 7.169 7.123 -27.947 1.00 89.31 485 HIS A O 1
ATOM 3773 N N . ALA A 1 486 ? 5.620 8.317 -26.841 1.00 81.00 486 ALA A N 1
ATOM 3774 C CA . ALA A 1 486 ? 4.489 8.045 -27.740 1.00 81.00 486 ALA A CA 1
ATOM 3775 C C . ALA A 1 486 ? 4.317 9.041 -28.901 1.00 81.00 486 ALA A C 1
ATOM 3777 O O . ALA A 1 486 ? 4.696 10.229 -28.760 1.00 81.00 486 ALA A O 1
#

Foldseek 3Di:
DKKKWKKFKDDCLEPCLVLQVFFVKKWKWPDWDDPPQLKIWTWIKIADGHVVSSVVVNVVGQQWPDWAWDDDDPRITIITTTGHPPRLDYCGPVDPVPQKDWLIWMQHNRGIMTMIMGPDVVVVVVRQVVSVVSVIDMDTPDMDDPPRQQDDPSLRAGPLLVLLQQLCVVCQCVPVVRNDHLCVSCVVSVHDSVVSCVSPVVNVVRPPPDDDDDDDDDDDDDDDDDDDDDDDDDPPLFAACQQDQCLQPPDDLVNSLQQLLVVNRGLVSDDCPGPPAHNVSSVSSVVCSVVVVVCLVVLNLVVLLVRDPPPPSLSHCSSFVQWEKQKDWAWLDQDLVPIATAKMWIQGNNDIDIDGPPPGPALVVVLVRLPTQEYEYACCVVGVQVNCCSRHVHHNPHHYDHVQVLCVVVVQDDGPVSSCVVVVNDPPPDDQDSVNLSVLRVVVVVPPVVSVVSNRSVRSSNRVVRSVSSVVSSSVCCVVRRVVRD

InterPro domains:
  IPR007050 Bacterioopsin activator-type, HTH domain [PF04967] (157-202)
  IPR012337 Ribonuclease H-like superfamily [SSF53098] (324-478)
  IPR031803 Bacterioopsin transcriptional activator, GAF and HTH associated domain [PF15915] (6-149)
  IPR036397 Ribonuclease H superfamily [G3DSA:3.30.420.10] (325-480)
  IPR038720 YprB, ribonuclease H-like domain [PF13482] (325-473)

Radius of gyration: 26.41 Å; chains: 1; bounding box: 66×48×73 Å

Secondary structure (DSSP, 8-state):
--EEEEEEEE-TTSTTHHHHHHH--EEEEEEEE-SSTTS-EEEEEEESS-HHHHHHHHTT-TTEEEEEEEEEETTEEEEEEEE-TT-SS---SS-TT---EEEEEEEETTEEEEEEEESSHHHHHHHHHHHHHTT-EEEEEEEEETT-TT-B-TTS-BHHHHHHHHHHHHTTTT-SS--S-HHHHHHHTTS-HHHHHHHHHHHHHHHTT----------------------------S--GGG--TTSTT--HHHHHHHHHTT--SGGG--TT-TT--HHHHHHHHHHHHHHHHHHHHT-HHHHHHHS-TT-GGGGHHHHTTSEEEEEEEESSS-TTT--EEEEEEEETTEEEEEETTTT--HHHHHHHH-SSEEEESSTTTTHHHHHHHHH-----S-EEEHHHHHHHTT--SSHHHHHHHHT---TT----HHHHHHHHHHHHTT-HHHHHHHHHHHHHHHHHHHHHHHHHHHHHHHHHTTTT-